Protein AF-A0A401FW47-F1 (afdb_monomer_lite)

InterPro domains:
  IPR002762 Sirohydrochlorin cobaltochelatase CbiX-like [PF01903] (275-395)
  IPR002762 Sirohydrochlorin cobaltochelatase CbiX-like [PF01903] (423-501)
  IPR050963 Sirohydrochlorin Cobaltochelatase/CbiX [PTHR33542] (412-495)

Structure (mmCIF, N/CA/C/O backbone):
data_AF-A0A401FW47-F1
#
_entry.id   AF-A0A401FW47-F1
#
loop_
_atom_site.group_PDB
_atom_site.id
_atom_site.type_symbol
_atom_site.label_atom_id
_atom_site.label_alt_id
_atom_site.label_comp_id
_atom_site.label_asym_id
_atom_site.label_entity_id
_atom_site.label_seq_id
_atom_site.pdbx_PDB_ins_code
_atom_site.Cartn_x
_atom_site.Cartn_y
_atom_site.Cartn_z
_atom_site.occupancy
_atom_site.B_iso_or_equiv
_atom_site.auth_seq_id
_atom_site.auth_comp_id
_atom_site.auth_asym_id
_atom_site.auth_atom_id
_atom_site.pdbx_PDB_model_num
ATOM 1 N N . MET A 1 1 ? 21.366 -44.489 -52.557 1.00 29.33 1 MET A N 1
ATOM 2 C CA . MET A 1 1 ? 22.829 -44.272 -52.492 1.00 29.33 1 MET A CA 1
ATOM 3 C C . MET A 1 1 ? 23.112 -42.918 -53.121 1.00 29.33 1 MET A C 1
ATOM 5 O O . MET A 1 1 ? 22.470 -42.596 -54.106 1.00 29.33 1 MET A O 1
ATOM 9 N N . PHE A 1 2 ? 23.951 -42.142 -52.443 1.00 26.98 2 PHE A N 1
ATOM 10 C CA . PHE A 1 2 ? 24.109 -40.684 -52.455 1.00 26.98 2 PHE A CA 1
ATOM 11 C C . PHE A 1 2 ? 24.504 -39.980 -53.768 1.00 26.98 2 PHE A C 1
ATOM 13 O O . PHE A 1 2 ? 25.031 -40.610 -54.678 1.00 26.98 2 PHE A O 1
ATOM 20 N N . SER A 1 3 ? 24.377 -38.642 -53.678 1.00 26.67 3 SER A N 1
ATOM 21 C CA . SER A 1 3 ? 25.166 -37.545 -54.286 1.00 26.67 3 SER A CA 1
ATOM 22 C C . SER A 1 3 ? 24.559 -36.898 -55.533 1.00 26.67 3 SER A C 1
ATOM 24 O O . SER A 1 3 ? 24.249 -37.609 -56.479 1.00 26.67 3 SER A O 1
ATOM 26 N N . GLY A 1 4 ? 24.395 -35.580 -55.635 1.00 26.66 4 GLY A N 1
ATOM 27 C CA . GLY A 1 4 ? 24.797 -34.463 -54.777 1.00 26.66 4 GLY A CA 1
ATOM 28 C C . GLY A 1 4 ? 24.600 -33.151 -55.556 1.00 26.66 4 GLY A C 1
ATOM 29 O O . GLY A 1 4 ? 24.678 -33.161 -56.781 1.00 26.66 4 GLY A O 1
ATOM 30 N N . ASP A 1 5 ? 24.318 -32.084 -54.812 1.00 29.08 5 ASP A N 1
ATOM 31 C CA . ASP A 1 5 ? 24.567 -30.663 -55.092 1.00 29.08 5 ASP A CA 1
ATOM 32 C C . ASP A 1 5 ? 23.990 -30.031 -56.375 1.00 29.08 5 ASP A C 1
ATOM 34 O O . ASP A 1 5 ? 24.657 -29.903 -57.402 1.00 29.08 5 ASP A O 1
ATOM 38 N N . GLU A 1 6 ? 22.767 -29.497 -56.263 1.00 29.72 6 GLU A N 1
ATOM 39 C CA . GLU A 1 6 ? 22.355 -28.338 -57.064 1.00 29.72 6 GLU A CA 1
ATOM 40 C C . GLU A 1 6 ? 22.921 -27.051 -56.427 1.00 29.72 6 GLU A C 1
ATOM 42 O O . GLU A 1 6 ? 22.804 -26.863 -55.213 1.00 29.72 6 GLU A O 1
ATOM 47 N N . PRO A 1 7 ? 23.544 -26.152 -57.207 1.00 32.34 7 PRO A N 1
ATOM 48 C CA . PRO A 1 7 ? 24.094 -24.912 -56.683 1.00 32.34 7 PRO A CA 1
ATOM 49 C C . PRO A 1 7 ? 22.967 -23.942 -56.314 1.00 32.34 7 PRO A C 1
ATOM 51 O O . PRO A 1 7 ? 22.119 -23.608 -57.142 1.00 32.34 7 PRO A O 1
ATOM 54 N N . ASN A 1 8 ? 23.006 -23.444 -55.076 1.00 28.42 8 ASN A N 1
ATOM 55 C CA . ASN A 1 8 ? 22.210 -22.308 -54.619 1.00 28.42 8 ASN A CA 1
ATOM 56 C C . ASN A 1 8 ? 22.395 -21.126 -55.581 1.00 28.42 8 ASN A C 1
ATOM 58 O O . ASN A 1 8 ? 23.456 -20.500 -55.632 1.00 28.42 8 ASN A O 1
ATOM 62 N N . VAL A 1 9 ? 21.356 -20.816 -56.354 1.00 25.56 9 VAL A N 1
ATOM 63 C CA . VAL A 1 9 ? 21.315 -19.631 -57.211 1.00 25.56 9 VAL A CA 1
ATOM 64 C C . VAL A 1 9 ? 21.100 -18.413 -56.315 1.00 25.56 9 VAL A C 1
ATOM 66 O O . VAL A 1 9 ? 19.970 -18.046 -56.002 1.00 25.56 9 VAL A O 1
ATOM 69 N N . VAL A 1 10 ? 22.189 -17.766 -55.901 1.00 25.86 10 VAL A N 1
ATOM 70 C CA . VAL A 1 10 ? 22.136 -16.409 -55.344 1.00 25.86 10 VAL A CA 1
ATOM 71 C C . VAL A 1 10 ? 22.004 -15.445 -56.520 1.00 25.86 10 VAL A C 1
ATOM 73 O O . VAL A 1 10 ? 22.951 -15.201 -57.268 1.00 25.86 10 VAL A O 1
ATOM 76 N N . GLY A 1 11 ? 20.794 -14.937 -56.740 1.00 22.92 11 GLY A N 1
ATOM 77 C CA . GLY A 1 11 ? 20.530 -13.938 -57.768 1.00 22.92 11 GLY A CA 1
ATOM 78 C C . GLY A 1 11 ? 21.142 -12.590 -57.394 1.00 22.92 11 GLY A C 1
ATOM 79 O O . GLY A 1 11 ? 20.524 -11.813 -56.679 1.00 22.92 11 GLY A O 1
ATOM 80 N N . VAL A 1 12 ? 22.328 -12.277 -57.915 1.00 23.00 12 VAL A N 1
ATOM 81 C CA . VAL A 1 12 ? 22.884 -10.918 -57.855 1.00 23.00 12 VAL A CA 1
ATOM 82 C C . VAL A 1 12 ? 22.288 -10.101 -59.005 1.00 23.00 12 VAL A C 1
ATOM 84 O O . VAL A 1 12 ? 22.595 -10.338 -60.174 1.00 23.00 12 VAL A O 1
ATOM 87 N N . ARG A 1 13 ? 21.424 -9.129 -58.694 1.00 23.61 13 ARG A N 1
ATOM 88 C CA . ARG A 1 13 ? 21.008 -8.080 -59.640 1.00 23.61 13 ARG A CA 1
ATOM 89 C C . ARG A 1 13 ? 21.785 -6.803 -59.336 1.00 23.61 13 ARG A C 1
ATOM 91 O O . ARG A 1 13 ? 21.542 -6.162 -58.323 1.00 23.61 13 ARG A O 1
ATOM 98 N N . VAL A 1 14 ? 22.691 -6.425 -60.233 1.00 22.50 14 VAL A N 1
ATOM 99 C CA . VAL A 1 14 ? 23.352 -5.112 -60.219 1.00 22.50 14 VAL A CA 1
ATOM 100 C C . VAL A 1 14 ? 22.558 -4.169 -61.121 1.00 22.50 14 VAL A C 1
ATOM 102 O O . VAL A 1 14 ? 22.424 -4.434 -62.316 1.00 22.50 14 VAL A O 1
ATOM 105 N N . TYR A 1 15 ? 22.049 -3.068 -60.569 1.00 25.28 15 TYR A N 1
ATOM 106 C CA . TYR A 1 15 ? 21.439 -1.986 -61.341 1.00 25.28 15 TYR A CA 1
ATOM 107 C C . TYR A 1 15 ? 22.355 -0.758 -61.336 1.00 25.28 15 TYR A C 1
ATOM 109 O O . TYR A 1 15 ? 22.727 -0.253 -60.281 1.00 25.28 15 TYR A O 1
ATOM 117 N N . PHE A 1 16 ? 22.694 -0.262 -62.526 1.00 24.52 16 PHE A N 1
ATOM 118 C CA . PHE A 1 16 ? 23.235 1.084 -62.720 1.00 24.52 16 PHE A CA 1
ATOM 119 C C . PHE A 1 16 ? 22.086 1.994 -63.140 1.00 24.52 16 PHE A C 1
ATOM 121 O O . PHE A 1 16 ? 21.437 1.674 -64.134 1.00 24.52 16 PHE A O 1
ATOM 128 N N . PHE A 1 17 ? 21.879 3.140 -62.487 1.00 23.83 17 PHE A N 1
ATOM 129 C CA . PHE A 1 17 ? 21.078 4.210 -63.083 1.00 23.83 17 PHE A CA 1
ATOM 130 C C . PHE A 1 17 ? 21.667 5.599 -62.861 1.00 23.83 17 PHE A C 1
ATOM 132 O O . PHE A 1 17 ? 22.318 5.898 -61.865 1.00 23.83 17 PHE A O 1
ATOM 139 N N . ALA A 1 18 ? 21.489 6.382 -63.921 1.00 28.30 18 ALA A N 1
ATOM 140 C CA . ALA A 1 18 ? 22.189 7.595 -64.272 1.00 28.30 18 ALA A CA 1
ATOM 141 C C . ALA A 1 18 ? 21.536 8.823 -63.639 1.00 28.30 18 ALA A C 1
ATOM 143 O O . ALA A 1 18 ? 20.427 9.177 -64.028 1.00 28.30 18 ALA A O 1
ATOM 144 N N . ASP A 1 19 ? 22.263 9.509 -62.761 1.00 30.02 19 ASP A N 1
ATOM 145 C CA . ASP A 1 19 ? 21.902 10.863 -62.325 1.00 30.02 19 ASP A CA 1
ATOM 146 C C . ASP A 1 19 ? 23.048 11.876 -62.447 1.00 30.02 19 ASP A C 1
ATOM 148 O O . ASP A 1 19 ? 22.991 12.975 -61.908 1.00 30.02 19 ASP A O 1
ATOM 152 N N . ASP A 1 20 ? 24.036 11.582 -63.296 1.00 31.62 20 ASP A N 1
ATOM 153 C CA . ASP A 1 20 ? 25.013 12.590 -63.732 1.00 31.62 20 ASP A CA 1
ATOM 154 C C . ASP A 1 20 ? 24.497 13.500 -64.867 1.00 31.62 20 ASP A C 1
ATOM 156 O O . ASP A 1 20 ? 25.250 14.285 -65.439 1.00 31.62 20 ASP A O 1
ATOM 160 N N . PHE A 1 21 ? 23.206 13.451 -65.224 1.00 31.61 21 PHE A N 1
ATOM 161 C CA . PHE A 1 21 ? 22.676 14.259 -66.330 1.00 31.61 21 PHE A CA 1
ATOM 162 C C . PHE A 1 21 ? 21.267 14.817 -66.087 1.00 31.61 21 PHE A C 1
ATOM 164 O O . PHE A 1 21 ? 20.306 14.445 -66.758 1.00 31.61 21 PHE A O 1
ATOM 171 N N . ARG A 1 22 ? 21.150 15.847 -65.238 1.00 29.83 22 ARG A N 1
ATOM 172 C CA . ARG A 1 22 ? 20.100 16.873 -65.402 1.00 29.83 22 ARG A CA 1
ATOM 173 C C . ARG A 1 22 ? 20.638 18.290 -65.233 1.00 29.83 22 ARG A C 1
ATOM 175 O O . ARG A 1 22 ? 20.406 18.957 -64.236 1.00 29.83 22 ARG A O 1
ATOM 182 N N . ASN A 1 23 ? 21.234 18.792 -66.312 1.00 28.39 23 ASN A N 1
ATOM 183 C CA . ASN A 1 23 ? 21.244 20.220 -66.622 1.00 28.39 23 ASN A CA 1
ATOM 184 C C . ASN A 1 23 ? 20.862 20.441 -68.096 1.00 28.39 23 ASN A C 1
ATOM 186 O O . ASN A 1 23 ? 21.702 20.719 -68.943 1.00 28.39 23 ASN A O 1
ATOM 190 N N . ASN A 1 24 ? 19.573 20.278 -68.416 1.00 27.66 24 ASN A N 1
ATOM 191 C CA . ASN A 1 24 ? 18.884 21.110 -69.410 1.00 27.66 24 ASN A CA 1
ATOM 192 C C . ASN A 1 24 ? 17.378 20.812 -69.428 1.00 27.66 24 ASN A C 1
ATOM 194 O O . ASN A 1 24 ? 16.918 19.804 -69.959 1.00 27.66 24 ASN A O 1
ATOM 198 N N . LYS A 1 25 ? 16.589 21.733 -68.870 1.00 35.31 25 LYS A N 1
ATOM 199 C CA . LYS A 1 25 ? 15.146 21.810 -69.113 1.00 35.31 25 LYS A CA 1
ATOM 200 C C . LYS A 1 25 ? 14.926 22.312 -70.538 1.00 35.31 25 LYS A C 1
ATOM 202 O O . LYS A 1 25 ? 15.192 23.484 -70.791 1.00 35.31 25 LYS A O 1
ATOM 207 N N . LYS A 1 26 ? 14.391 21.476 -71.430 1.00 35.16 26 LYS A N 1
ATOM 208 C CA . LYS A 1 26 ? 13.474 21.875 -72.516 1.00 35.16 26 LYS A CA 1
ATOM 209 C C . LYS A 1 26 ? 12.998 20.640 -73.280 1.00 35.16 26 LYS A C 1
ATOM 211 O O . LYS A 1 26 ? 13.806 19.811 -73.671 1.00 35.16 26 LYS A O 1
ATOM 216 N N . ASN A 1 27 ? 11.692 20.614 -73.539 1.00 26.67 27 ASN A N 1
ATOM 217 C CA . ASN A 1 27 ? 10.954 19.682 -74.400 1.00 26.67 27 ASN A CA 1
ATOM 218 C C . ASN A 1 27 ? 10.532 18.358 -73.750 1.00 26.67 27 ASN A C 1
ATOM 220 O O . ASN A 1 27 ? 11.183 17.343 -73.941 1.00 26.67 27 ASN A O 1
ATOM 224 N N . MET A 1 28 ? 9.374 18.354 -73.082 1.00 24.80 28 MET A N 1
ATOM 225 C CA . MET A 1 28 ? 8.267 17.453 -73.449 1.00 24.80 28 MET A CA 1
ATOM 226 C C . MET A 1 28 ? 7.044 17.689 -72.556 1.00 24.80 28 MET A C 1
ATOM 228 O O . MET A 1 28 ? 7.125 17.630 -71.334 1.00 24.80 28 MET A O 1
ATOM 232 N N . MET A 1 29 ? 5.902 17.945 -73.197 1.00 24.56 29 MET A N 1
ATOM 233 C CA . MET A 1 29 ? 4.578 17.748 -72.611 1.00 24.56 29 MET A CA 1
ATOM 234 C C . MET A 1 29 ? 4.213 16.270 -72.741 1.00 24.56 29 MET A C 1
ATOM 236 O O . MET A 1 29 ? 4.346 15.698 -73.822 1.00 24.56 29 MET A O 1
ATOM 240 N N . ILE A 1 30 ? 3.712 15.676 -71.662 1.00 25.53 30 ILE A N 1
ATOM 241 C CA . ILE A 1 30 ? 3.209 14.303 -71.644 1.00 25.53 30 ILE A CA 1
ATOM 242 C C . ILE A 1 30 ? 1.692 14.346 -71.846 1.00 25.53 30 ILE A C 1
ATOM 244 O O . ILE A 1 30 ? 0.973 14.988 -71.082 1.00 25.53 30 ILE A O 1
ATOM 248 N N . LYS A 1 31 ? 1.196 13.640 -72.865 1.00 23.27 31 LYS A N 1
ATOM 249 C CA . LYS A 1 31 ? -0.210 13.235 -72.981 1.00 23.27 31 LYS A CA 1
ATOM 250 C C . LYS A 1 31 ? -0.219 11.721 -73.222 1.00 23.27 31 LYS A C 1
ATOM 252 O O . LYS A 1 31 ? 0.387 11.279 -74.186 1.00 23.27 31 LYS A O 1
ATOM 257 N N . LYS A 1 32 ? -0.843 10.984 -72.293 1.00 25.86 32 LYS A N 1
ATOM 258 C CA . LYS A 1 32 ? -1.175 9.541 -72.270 1.00 25.86 32 LYS A CA 1
ATOM 259 C C . LYS A 1 32 ? -0.465 8.616 -73.285 1.00 25.86 32 LYS A C 1
ATOM 261 O O . LYS A 1 32 ? -0.864 8.580 -74.441 1.00 25.86 32 LYS A O 1
ATOM 266 N N . GLY A 1 33 ? 0.417 7.757 -72.757 1.00 30.20 33 GLY A N 1
ATOM 267 C CA . GLY A 1 33 ? 0.648 6.382 -73.234 1.00 30.20 33 GLY A CA 1
ATOM 268 C C . GLY A 1 33 ? 1.574 6.197 -74.445 1.00 30.20 33 GLY A C 1
ATOM 269 O O . GLY A 1 33 ? 1.193 6.526 -75.557 1.00 30.20 33 GLY A O 1
ATOM 270 N N . GLU A 1 34 ? 2.725 5.557 -74.190 1.00 22.72 34 GLU A N 1
ATOM 271 C CA . GLU A 1 34 ? 3.750 5.000 -75.107 1.00 22.72 34 GLU A CA 1
ATOM 272 C C . GLU A 1 34 ? 4.857 5.911 -75.686 1.00 22.72 34 GLU A C 1
ATOM 274 O O . GLU A 1 34 ? 4.615 6.920 -76.346 1.00 22.72 34 GLU A O 1
ATOM 279 N N . VAL A 1 35 ? 6.114 5.455 -75.522 1.00 23.28 35 VAL A N 1
ATOM 280 C CA . VAL A 1 35 ? 7.287 5.865 -76.317 1.00 23.28 35 VAL A CA 1
ATOM 281 C C . VAL A 1 35 ? 8.089 4.623 -76.731 1.00 23.28 35 VAL A C 1
ATOM 283 O O . VAL A 1 35 ? 8.606 3.885 -75.897 1.00 23.28 35 VAL A O 1
ATOM 286 N N . ILE A 1 36 ? 8.217 4.430 -78.045 1.00 24.77 36 ILE A N 1
ATOM 287 C CA . ILE A 1 36 ? 9.080 3.451 -78.723 1.00 24.77 36 ILE A CA 1
ATOM 288 C C . ILE A 1 36 ? 10.478 4.064 -78.908 1.00 24.77 36 ILE A C 1
ATOM 290 O O . ILE A 1 36 ? 10.580 5.203 -79.365 1.00 24.77 36 ILE A O 1
ATOM 294 N N . VAL A 1 37 ? 11.562 3.311 -78.664 1.00 25.02 37 VAL A N 1
ATOM 295 C CA . VAL A 1 37 ? 12.941 3.760 -78.963 1.00 25.02 37 VAL A CA 1
ATOM 296 C C . VAL A 1 37 ? 13.663 2.794 -79.914 1.00 25.02 37 VAL A C 1
ATOM 298 O O . VAL A 1 37 ? 13.660 1.579 -79.730 1.00 25.02 37 VAL A O 1
ATOM 301 N N . ARG A 1 38 ? 14.290 3.351 -80.964 1.00 20.83 38 ARG A N 1
ATOM 302 C CA . ARG A 1 38 ? 15.080 2.647 -81.994 1.00 20.83 38 ARG A CA 1
ATOM 303 C C . ARG A 1 38 ? 16.570 2.520 -81.617 1.00 20.83 38 ARG A C 1
ATOM 305 O O . ARG A 1 38 ? 17.162 3.438 -81.064 1.00 20.83 38 ARG A O 1
ATOM 312 N N . ARG A 1 39 ? 17.171 1.395 -82.039 1.00 25.53 39 ARG A N 1
ATOM 313 C CA . ARG A 1 39 ? 18.602 0.996 -82.010 1.00 25.53 39 ARG A CA 1
ATOM 314 C C . ARG A 1 39 ? 19.603 2.086 -82.457 1.00 25.53 39 ARG A C 1
ATOM 316 O O . ARG A 1 39 ? 19.526 2.497 -83.614 1.00 25.53 39 ARG A O 1
ATOM 323 N N . ARG A 1 40 ? 20.656 2.341 -81.653 1.00 25.95 40 ARG A N 1
ATOM 324 C CA . ARG A 1 40 ? 22.086 2.029 -81.957 1.00 25.95 40 ARG A CA 1
ATOM 325 C C . ARG A 1 40 ? 23.090 2.547 -80.885 1.00 25.95 40 ARG A C 1
ATOM 327 O O . ARG A 1 40 ? 23.229 3.751 -80.746 1.00 25.95 40 ARG A O 1
ATOM 334 N N . ILE A 1 41 ? 23.840 1.585 -80.299 1.00 26.31 41 ILE A N 1
ATOM 335 C CA . ILE A 1 41 ? 25.280 1.573 -79.884 1.00 26.31 41 ILE A CA 1
ATOM 336 C C . ILE A 1 41 ? 25.666 2.461 -78.672 1.00 26.31 41 ILE A C 1
ATOM 338 O O . ILE A 1 41 ? 25.599 3.672 -78.787 1.00 26.31 41 ILE A O 1
ATOM 342 N N . ALA A 1 42 ? 26.109 2.014 -77.484 1.00 26.56 42 ALA A N 1
ATOM 343 C CA . ALA A 1 42 ? 26.629 0.751 -76.920 1.00 26.56 42 ALA A CA 1
ATOM 344 C C . ALA A 1 42 ? 27.981 0.233 -77.457 1.00 26.56 42 ALA A C 1
ATOM 346 O O . ALA A 1 42 ? 27.980 -0.722 -78.224 1.00 26.56 42 ALA A O 1
ATOM 347 N N . THR A 1 43 ? 29.099 0.806 -76.976 1.00 29.08 43 THR A N 1
ATOM 348 C CA . THR A 1 43 ? 30.412 0.134 -76.818 1.00 29.08 43 THR A CA 1
ATOM 349 C C . THR A 1 43 ? 31.235 0.888 -75.756 1.00 29.08 43 THR A C 1
ATOM 351 O O . THR A 1 43 ? 31.556 2.043 -76.006 1.00 29.08 43 THR A O 1
ATOM 354 N N . VAL A 1 44 ? 31.532 0.275 -74.592 1.00 27.20 44 VAL A N 1
ATOM 355 C CA . VAL A 1 44 ? 32.802 0.387 -73.802 1.00 27.20 44 VAL A CA 1
ATOM 356 C C . VAL A 1 44 ? 32.740 -0.310 -72.419 1.00 27.20 44 VAL A C 1
ATOM 358 O O . VAL A 1 44 ? 33.783 -0.697 -71.916 1.00 27.20 44 VAL A O 1
ATOM 361 N N . LEU A 1 45 ? 31.585 -0.616 -71.818 1.00 26.25 45 LEU A N 1
ATOM 362 C CA . LEU A 1 45 ? 31.539 -1.099 -70.415 1.00 26.25 45 LEU A CA 1
ATOM 363 C C . LEU A 1 45 ? 31.026 -2.543 -70.220 1.00 26.25 45 LEU A C 1
ATOM 365 O O . LEU A 1 45 ? 30.215 -2.802 -69.343 1.00 26.25 45 LEU A O 1
ATOM 369 N N . VAL A 1 46 ? 31.487 -3.501 -71.040 1.00 28.31 46 VAL A N 1
ATOM 370 C CA . VAL A 1 46 ? 31.122 -4.940 -70.903 1.00 28.31 46 VAL A CA 1
ATOM 371 C C . VAL A 1 46 ? 32.347 -5.884 -70.879 1.00 28.31 46 VAL A C 1
ATOM 373 O O . VAL A 1 46 ? 32.198 -7.096 -70.916 1.00 28.31 46 VAL A O 1
ATOM 376 N N . LEU A 1 47 ? 33.582 -5.376 -70.758 1.00 27.23 47 LEU A N 1
ATOM 377 C CA . LEU A 1 47 ? 34.796 -6.219 -70.818 1.00 27.23 47 LEU A CA 1
ATOM 378 C C . LEU A 1 47 ? 35.668 -6.275 -69.546 1.00 27.23 47 LEU A C 1
ATOM 380 O O . LEU A 1 47 ? 36.783 -6.773 -69.628 1.00 27.23 47 LEU A O 1
ATOM 384 N N . MET A 1 48 ? 35.184 -5.858 -68.366 1.00 28.42 48 MET A N 1
ATOM 385 C CA . MET A 1 48 ? 35.965 -5.980 -67.111 1.00 28.42 48 MET A CA 1
ATOM 386 C C . MET A 1 48 ? 35.346 -6.817 -65.977 1.00 28.42 48 MET A C 1
ATOM 388 O O . MET A 1 48 ? 35.933 -6.869 -64.906 1.00 28.42 48 MET A O 1
ATOM 392 N N . MET A 1 49 ? 34.237 -7.540 -66.177 1.00 29.30 49 MET A N 1
ATOM 393 C CA . MET A 1 49 ? 33.674 -8.395 -65.107 1.00 29.30 49 MET A CA 1
ATOM 394 C C . MET A 1 49 ? 33.163 -9.771 -65.577 1.00 29.30 49 MET A C 1
ATOM 396 O O . MET A 1 49 ? 32.143 -10.256 -65.107 1.00 29.30 49 MET A O 1
ATOM 400 N N . VAL A 1 50 ? 33.885 -10.436 -66.489 1.00 31.81 50 VAL A N 1
ATOM 401 C CA . VAL A 1 50 ? 33.724 -11.893 -66.747 1.00 31.81 50 VAL A CA 1
ATOM 402 C C . VAL A 1 50 ? 35.099 -12.575 -66.808 1.00 31.81 50 VAL A C 1
ATOM 404 O O . VAL A 1 50 ? 35.401 -13.354 -67.703 1.00 31.81 50 VAL A O 1
ATOM 407 N N . GLY A 1 51 ? 35.990 -12.235 -65.878 1.00 32.06 51 GLY A N 1
ATOM 408 C CA . GLY A 1 51 ? 37.389 -12.662 -65.938 1.00 32.06 51 GLY A CA 1
ATOM 409 C C . GLY A 1 51 ? 37.997 -13.017 -64.593 1.00 32.06 51 GLY A C 1
ATOM 410 O O . GLY A 1 51 ? 39.112 -12.592 -64.344 1.00 32.06 51 GLY A O 1
ATOM 411 N N . LEU A 1 52 ? 37.290 -13.747 -63.725 1.00 29.17 52 LEU A N 1
ATOM 412 C CA . LEU A 1 52 ? 37.912 -14.409 -62.568 1.00 29.17 52 LEU A CA 1
ATOM 413 C C . LEU A 1 52 ? 37.019 -15.523 -62.009 1.00 29.17 52 LEU A C 1
ATOM 415 O O . LEU A 1 52 ? 36.481 -15.445 -60.916 1.00 29.17 52 LEU A O 1
ATOM 419 N N . LEU A 1 53 ? 36.849 -16.569 -62.816 1.00 28.34 53 LEU A N 1
ATOM 420 C CA . LEU A 1 53 ? 36.608 -17.945 -62.370 1.00 28.34 53 LEU A CA 1
ATOM 421 C C . LEU A 1 53 ? 36.831 -18.847 -63.582 1.00 28.34 53 LEU A C 1
ATOM 423 O O . LEU A 1 53 ? 35.893 -19.211 -64.276 1.00 28.34 53 LEU A O 1
ATOM 427 N N . LEU A 1 54 ? 38.111 -19.066 -63.893 1.00 27.34 54 LEU A N 1
ATOM 428 C CA . LEU A 1 54 ? 38.693 -20.217 -64.596 1.00 27.34 54 LEU A CA 1
ATOM 429 C C . LEU A 1 54 ? 40.147 -19.851 -64.928 1.00 27.34 54 LEU A C 1
ATOM 431 O O . LEU A 1 54 ? 40.397 -19.264 -65.969 1.00 27.34 54 LEU A O 1
ATOM 435 N N . PHE A 1 55 ? 41.086 -20.146 -64.027 1.00 26.92 55 PHE A N 1
ATOM 436 C CA . PHE A 1 55 ? 42.384 -20.752 -64.363 1.00 26.92 55 PHE A CA 1
ATOM 437 C C . PHE A 1 55 ? 43.138 -21.082 -63.067 1.00 26.92 55 PHE A C 1
ATOM 439 O O . PHE A 1 55 ? 43.658 -20.214 -62.373 1.00 26.92 55 PHE A O 1
ATOM 446 N N . ALA A 1 56 ? 43.174 -22.375 -62.750 1.00 28.53 56 ALA A N 1
ATOM 447 C CA . ALA A 1 56 ? 44.214 -22.961 -61.922 1.00 28.53 56 ALA A CA 1
ATOM 448 C C . ALA A 1 56 ? 45.545 -22.988 -62.702 1.00 28.53 56 ALA A C 1
ATOM 450 O O . ALA A 1 56 ? 45.535 -23.042 -63.931 1.00 28.53 56 ALA A O 1
ATOM 451 N N . CYS A 1 57 ? 46.651 -23.041 -61.953 1.00 25.95 57 CYS A N 1
ATOM 452 C CA . CYS A 1 57 ? 48.069 -23.091 -62.349 1.00 25.95 57 CYS A CA 1
ATOM 453 C C . CYS A 1 57 ? 48.788 -21.744 -62.559 1.00 25.95 57 CYS A C 1
ATOM 455 O O . CYS A 1 57 ? 48.705 -21.141 -63.623 1.00 25.95 57 CYS A O 1
ATOM 457 N N . GLY A 1 58 ? 49.650 -21.397 -61.590 1.00 23.28 58 GLY A N 1
ATOM 458 C CA . GLY A 1 58 ? 50.907 -20.683 -61.861 1.00 23.28 58 GLY A CA 1
ATOM 459 C C . GLY A 1 58 ? 51.263 -19.523 -60.925 1.00 23.28 58 GLY A C 1
ATOM 460 O O . GLY A 1 58 ? 51.004 -18.383 -61.265 1.00 23.28 58 GLY A O 1
ATOM 461 N N . SER A 1 59 ? 51.935 -19.845 -59.810 1.00 28.72 59 SER A N 1
ATOM 462 C CA . SER A 1 59 ? 53.059 -19.116 -59.167 1.00 28.72 59 SER A CA 1
ATOM 463 C C . SER A 1 59 ? 53.047 -17.582 -58.973 1.00 28.72 59 SER A C 1
ATOM 465 O O . SER A 1 59 ? 53.108 -16.835 -59.943 1.00 28.72 59 SER A O 1
ATOM 467 N N . GLY A 1 60 ? 53.262 -17.166 -57.711 1.00 24.69 60 GLY A N 1
ATOM 468 C CA . GLY A 1 60 ? 53.823 -15.863 -57.288 1.00 24.69 60 GLY A CA 1
ATOM 469 C C . GLY A 1 60 ? 52.780 -14.970 -56.609 1.00 24.69 60 GLY A C 1
ATOM 470 O O . GLY A 1 60 ? 51.882 -14.492 -57.281 1.00 24.69 60 GLY A O 1
ATOM 471 N N . SER A 1 61 ? 52.688 -14.910 -55.277 1.00 26.56 61 SER A N 1
ATOM 472 C CA . SER A 1 61 ? 53.548 -14.233 -54.279 1.00 26.56 61 SER A CA 1
ATOM 473 C C . SER A 1 61 ? 52.887 -12.948 -53.758 1.00 26.56 61 SER A C 1
ATOM 475 O O . SER A 1 61 ? 52.674 -12.015 -54.523 1.00 26.56 61 SER A O 1
ATOM 477 N N . ASP A 1 62 ? 52.679 -12.950 -52.441 1.00 26.17 62 ASP A N 1
ATOM 478 C CA . ASP A 1 62 ? 52.563 -11.835 -51.494 1.00 26.17 62 ASP A CA 1
ATOM 479 C C . ASP A 1 62 ? 51.296 -10.960 -51.392 1.00 26.17 62 ASP A C 1
ATOM 481 O O . ASP A 1 62 ? 51.001 -10.099 -52.215 1.00 26.17 62 ASP A O 1
ATOM 485 N N . SER A 1 63 ? 50.726 -11.087 -50.185 1.00 28.62 63 SER A N 1
ATOM 486 C CA . SER A 1 63 ? 50.361 -10.040 -49.214 1.00 28.62 63 SER A CA 1
ATOM 487 C C . SER A 1 63 ? 48.898 -9.606 -49.066 1.00 28.62 63 SER A C 1
ATOM 489 O O . SER A 1 63 ? 48.213 -9.259 -50.019 1.00 28.62 63 SER A O 1
ATOM 491 N N . ASP A 1 64 ? 48.531 -9.610 -47.781 1.00 27.27 64 ASP A N 1
ATOM 492 C CA . ASP A 1 64 ? 47.419 -8.998 -47.056 1.00 27.27 64 ASP A CA 1
ATOM 493 C C . ASP A 1 64 ? 45.979 -9.490 -47.255 1.00 27.27 64 ASP A C 1
ATOM 495 O O . ASP A 1 64 ? 45.255 -9.165 -48.190 1.00 27.27 64 ASP A O 1
ATOM 499 N N . THR A 1 65 ? 45.562 -10.240 -46.234 1.00 34.12 65 THR A N 1
ATOM 500 C CA . THR A 1 65 ? 44.197 -10.403 -45.747 1.00 34.12 65 THR A CA 1
ATOM 501 C C . THR A 1 65 ? 43.706 -9.105 -45.101 1.00 34.12 65 THR A C 1
ATOM 503 O O . THR A 1 65 ? 44.245 -8.734 -44.061 1.00 34.12 65 THR A O 1
ATOM 506 N N . ASP A 1 66 ? 42.643 -8.484 -45.617 1.00 26.64 66 ASP A N 1
ATOM 507 C CA . ASP A 1 66 ? 41.680 -7.802 -44.747 1.00 26.64 66 ASP A CA 1
ATOM 508 C C . ASP A 1 66 ? 40.280 -7.691 -45.381 1.00 26.64 66 ASP A C 1
ATOM 510 O O . ASP A 1 66 ? 40.119 -7.383 -46.559 1.00 26.64 66 ASP A O 1
ATOM 514 N N . THR A 1 67 ? 39.314 -8.030 -44.535 1.00 25.55 67 THR A N 1
ATOM 515 C CA . THR A 1 67 ? 37.849 -7.917 -44.555 1.00 25.55 67 THR A CA 1
ATOM 516 C C . THR A 1 67 ? 37.133 -7.257 -45.753 1.00 25.55 67 THR A C 1
ATOM 518 O O . THR A 1 67 ? 37.148 -6.045 -45.959 1.00 25.55 67 THR A O 1
ATOM 521 N N . ASP A 1 68 ? 36.349 -8.073 -46.470 1.00 23.55 68 ASP A N 1
ATOM 522 C CA . ASP A 1 68 ? 35.322 -7.631 -47.421 1.00 23.55 68 ASP A CA 1
ATOM 523 C C . ASP A 1 68 ? 34.170 -6.904 -46.691 1.00 23.55 68 ASP A C 1
ATOM 525 O O . ASP A 1 68 ? 33.283 -7.522 -46.100 1.00 23.55 68 ASP A O 1
ATOM 529 N N . LEU A 1 69 ? 34.156 -5.570 -46.758 1.00 22.61 69 LEU A N 1
ATOM 530 C CA . LEU A 1 69 ? 32.989 -4.743 -46.437 1.00 22.61 69 LEU A CA 1
ATOM 531 C C . LEU A 1 69 ? 31.946 -4.865 -47.557 1.00 22.61 69 LEU A C 1
ATOM 533 O O . LEU A 1 69 ? 32.125 -4.342 -48.660 1.00 22.61 69 LEU A O 1
ATOM 537 N N . VAL A 1 70 ? 30.817 -5.515 -47.270 1.00 22.84 70 VAL A N 1
ATOM 538 C CA . VAL A 1 70 ? 29.665 -5.549 -48.180 1.00 22.84 70 VAL A CA 1
ATOM 539 C C . VAL A 1 70 ? 28.849 -4.267 -48.010 1.00 22.84 70 VAL A C 1
ATOM 541 O O . VAL A 1 70 ? 28.059 -4.116 -47.085 1.00 22.84 70 VAL A O 1
ATOM 544 N N . SER A 1 71 ? 29.029 -3.332 -48.940 1.00 23.44 71 SER A N 1
ATOM 545 C CA . SER A 1 71 ? 28.157 -2.168 -49.112 1.00 23.44 71 SER A CA 1
ATOM 546 C C . SER A 1 71 ? 26.866 -2.587 -49.825 1.00 23.44 71 SER A C 1
ATOM 548 O O . SER A 1 71 ? 26.885 -2.909 -51.014 1.00 23.44 71 SER A O 1
ATOM 550 N N . VAL A 1 72 ? 25.732 -2.561 -49.120 1.00 24.28 72 VAL A N 1
ATOM 551 C CA . VAL A 1 72 ? 24.402 -2.719 -49.727 1.00 24.28 72 VAL A CA 1
ATOM 552 C C . VAL A 1 72 ? 23.857 -1.332 -50.071 1.00 24.28 72 VAL A C 1
ATOM 554 O O . VAL A 1 72 ? 23.534 -0.538 -49.193 1.00 24.28 72 VAL A O 1
ATOM 557 N N . LYS A 1 73 ? 23.763 -1.024 -51.368 1.00 25.81 73 LYS A N 1
ATOM 558 C CA . LYS A 1 73 ? 22.989 0.111 -51.894 1.00 25.81 73 LYS A CA 1
ATOM 559 C C . LYS A 1 73 ? 21.733 -0.427 -52.566 1.00 25.81 73 LYS A C 1
ATOM 561 O O . LYS A 1 73 ? 21.852 -1.129 -53.567 1.00 25.81 73 LYS A O 1
ATOM 566 N N . THR A 1 74 ? 20.550 -0.043 -52.098 1.00 24.77 74 THR A N 1
ATOM 567 C CA . THR A 1 74 ? 19.294 -0.315 -52.814 1.00 24.77 74 THR A CA 1
ATOM 568 C C . THR A 1 74 ? 18.364 0.894 -52.733 1.00 24.77 74 THR A C 1
ATOM 570 O O . THR A 1 74 ? 17.791 1.154 -51.682 1.00 24.77 74 THR A O 1
ATOM 573 N N . ASN A 1 75 ? 18.214 1.619 -53.849 1.00 24.12 75 ASN A N 1
ATOM 574 C CA . ASN A 1 75 ? 17.230 2.692 -54.024 1.00 24.12 75 ASN A CA 1
ATOM 575 C C . ASN A 1 75 ? 16.166 2.296 -55.077 1.00 24.12 75 ASN A C 1
ATOM 577 O O . ASN A 1 75 ? 16.520 2.019 -56.222 1.00 24.12 75 ASN A O 1
ATOM 581 N N . GLU A 1 76 ? 14.900 2.372 -54.633 1.00 24.70 76 GLU A N 1
ATOM 582 C CA . GLU A 1 76 ? 13.633 2.780 -55.298 1.00 24.70 76 GLU A CA 1
ATOM 583 C C . GLU A 1 76 ? 12.838 1.889 -56.293 1.00 24.70 76 GLU A C 1
ATOM 585 O O . GLU A 1 76 ? 13.359 1.417 -57.302 1.00 24.70 76 GLU A O 1
ATOM 590 N N . LEU A 1 77 ? 11.496 1.852 -56.094 1.00 21.62 77 LEU A N 1
ATOM 591 C CA . LEU A 1 77 ? 10.471 1.967 -57.158 1.00 21.62 77 LEU A CA 1
ATOM 592 C C . LEU A 1 77 ? 9.099 2.491 -56.635 1.00 21.62 77 LEU A C 1
ATOM 594 O O . LEU A 1 77 ? 8.666 2.135 -55.546 1.00 21.62 77 LEU A O 1
ATOM 598 N N . ALA A 1 78 ? 8.411 3.310 -57.443 1.00 25.39 78 ALA A N 1
ATOM 599 C CA . ALA A 1 78 ? 7.061 3.871 -57.230 1.00 25.39 78 ALA A CA 1
ATOM 600 C C . ALA A 1 78 ? 5.943 3.033 -57.902 1.00 25.39 78 ALA A C 1
ATOM 602 O O . ALA A 1 78 ? 6.279 2.165 -58.703 1.00 25.39 78 ALA A O 1
ATOM 603 N N . ILE A 1 79 ? 4.647 3.356 -57.679 1.00 24.41 79 ILE A N 1
ATOM 604 C CA . ILE A 1 79 ? 3.599 3.633 -58.713 1.00 24.41 79 ILE A CA 1
ATOM 605 C C . ILE A 1 79 ? 2.212 3.925 -58.071 1.00 24.41 79 ILE A C 1
ATOM 607 O O . ILE A 1 79 ? 1.859 3.380 -57.033 1.00 24.41 79 ILE A O 1
ATOM 611 N N . ALA A 1 80 ? 1.431 4.800 -58.719 1.00 31.36 80 ALA A N 1
ATOM 612 C CA . ALA A 1 80 ? 0.047 5.181 -58.401 1.00 31.36 80 ALA A CA 1
ATOM 613 C C . ALA A 1 80 ? -1.011 4.293 -59.094 1.00 31.36 80 ALA A C 1
ATOM 615 O O . ALA A 1 80 ? -0.742 3.883 -60.218 1.00 31.36 80 ALA A O 1
ATOM 616 N N . ASP A 1 81 ? -2.229 4.144 -58.537 1.00 28.19 81 ASP A N 1
ATOM 617 C CA . ASP A 1 81 ? -3.501 4.236 -59.305 1.00 28.19 81 ASP A CA 1
ATOM 618 C C . ASP A 1 81 ? -4.759 4.263 -58.390 1.00 28.19 81 ASP A C 1
ATOM 620 O O . ASP A 1 81 ? -4.821 3.452 -57.465 1.00 28.19 81 ASP A O 1
ATOM 624 N N . PRO A 1 82 ? -5.781 5.120 -58.612 1.00 30.84 82 PRO A N 1
ATOM 625 C CA . PRO A 1 82 ? -6.993 5.135 -57.785 1.00 30.84 82 PRO A CA 1
ATOM 626 C C . PRO A 1 82 ? -8.070 4.070 -58.073 1.00 30.84 82 PRO A C 1
ATOM 628 O O . PRO A 1 82 ? -8.978 3.972 -57.255 1.00 30.84 82 PRO A O 1
ATOM 631 N N . ASP A 1 83 ? -8.042 3.291 -59.169 1.00 33.94 83 ASP A N 1
ATOM 632 C CA . ASP A 1 83 ? -9.301 2.665 -59.650 1.00 33.94 83 ASP A CA 1
ATOM 633 C C . ASP A 1 83 ? -9.364 1.130 -59.883 1.00 33.94 83 ASP A C 1
ATOM 635 O O . ASP A 1 83 ? -10.437 0.644 -60.247 1.00 33.94 83 ASP A O 1
ATOM 639 N N . SER A 1 84 ? -8.339 0.295 -59.643 1.00 30.38 84 SER A N 1
ATOM 640 C CA . SER A 1 84 ? -8.523 -1.182 -59.751 1.00 30.38 84 SER A CA 1
ATOM 641 C C . SER A 1 84 ? -7.394 -2.032 -59.132 1.00 30.38 84 SER A C 1
ATOM 643 O O . SER A 1 84 ? -6.251 -1.883 -59.548 1.00 30.38 84 SER A O 1
ATOM 645 N N . GLY A 1 85 ? -7.703 -2.950 -58.191 1.00 30.88 85 GLY A N 1
ATOM 646 C CA . GLY A 1 85 ? -6.747 -3.861 -57.496 1.00 30.88 85 GLY A CA 1
ATOM 647 C C . GLY A 1 85 ? -5.976 -4.852 -58.403 1.00 30.88 85 GLY A C 1
ATOM 648 O O . GLY A 1 85 ? -6.259 -4.919 -59.592 1.00 30.88 85 GLY A O 1
ATOM 649 N N . ALA A 1 86 ? -5.008 -5.683 -57.971 1.00 25.61 86 ALA A N 1
ATOM 650 C CA . ALA A 1 86 ? -4.464 -6.060 -56.657 1.00 25.61 86 ALA A CA 1
ATOM 651 C C . ALA A 1 86 ? -2.963 -6.501 -56.753 1.00 25.61 86 ALA A C 1
ATOM 653 O O . ALA A 1 86 ? -2.568 -7.083 -57.760 1.00 25.61 86 ALA A O 1
ATOM 654 N N . THR A 1 87 ? -2.196 -6.230 -55.679 1.00 29.02 87 THR A N 1
ATOM 655 C CA . THR A 1 87 ? -1.096 -6.975 -54.982 1.00 29.02 87 THR A CA 1
ATOM 656 C C . THR A 1 87 ? 0.124 -7.588 -55.723 1.00 29.02 87 THR A C 1
ATOM 658 O O . THR A 1 87 ? -0.045 -8.469 -56.560 1.00 29.02 87 THR A O 1
ATOM 661 N N . THR A 1 88 ? 1.377 -7.247 -55.323 1.00 22.44 88 THR A N 1
ATOM 662 C CA . THR A 1 88 ? 2.351 -8.030 -54.474 1.00 22.44 88 THR A CA 1
ATOM 663 C C . THR A 1 88 ? 3.697 -7.269 -54.266 1.00 22.44 88 THR A C 1
ATOM 665 O O . THR A 1 88 ? 4.064 -6.436 -55.089 1.00 22.44 88 THR A O 1
ATOM 668 N N . TYR A 1 89 ? 4.408 -7.599 -53.174 1.00 37.16 89 TYR A N 1
ATOM 669 C CA . TYR A 1 89 ? 5.299 -6.810 -52.286 1.00 37.16 89 TYR A CA 1
ATOM 670 C C . TYR A 1 89 ? 6.830 -7.092 -52.351 1.00 37.16 89 TYR A C 1
ATOM 672 O O . TYR A 1 89 ? 7.214 -8.141 -52.877 1.00 37.16 89 TYR A O 1
ATOM 680 N N . THR A 1 90 ? 7.702 -6.230 -51.757 1.00 25.34 90 THR A N 1
ATOM 681 C CA . THR A 1 90 ? 9.040 -6.609 -51.179 1.00 25.34 90 THR A CA 1
ATOM 682 C C . THR A 1 90 ? 9.805 -5.543 -50.324 1.00 25.34 90 THR A C 1
ATOM 684 O O . THR A 1 90 ? 10.071 -4.429 -50.765 1.00 25.34 90 THR A O 1
ATOM 687 N N . TYR A 1 91 ? 10.276 -6.015 -49.150 1.00 32.88 91 TYR A N 1
ATOM 688 C CA . TYR A 1 91 ? 11.318 -5.613 -48.156 1.00 32.88 91 TYR A CA 1
ATOM 689 C C . TYR A 1 91 ? 11.257 -4.303 -47.331 1.00 32.88 91 TYR A C 1
ATOM 691 O O . TYR A 1 91 ? 11.689 -4.337 -46.185 1.00 32.88 91 TYR A O 1
ATOM 699 N N . GLU A 1 92 ? 10.707 -3.177 -47.794 1.00 41.34 92 GLU A N 1
ATOM 700 C CA . GLU A 1 92 ? 10.535 -1.982 -46.914 1.00 41.34 92 GLU A CA 1
ATOM 701 C C . GLU A 1 92 ? 9.204 -1.997 -46.129 1.00 41.34 92 GLU A C 1
ATOM 703 O O . GLU A 1 92 ? 8.971 -1.180 -45.240 1.00 41.34 92 GLU A O 1
ATOM 708 N N . GLU A 1 93 ? 8.341 -2.973 -46.410 1.00 32.72 93 GLU A N 1
ATOM 709 C CA . GLU A 1 93 ? 6.973 -3.098 -45.883 1.00 32.72 93 GLU A CA 1
ATOM 710 C C . GLU A 1 93 ? 6.891 -3.793 -44.510 1.00 32.72 93 GLU A C 1
ATOM 712 O O . GLU A 1 93 ? 5.899 -4.441 -44.192 1.00 32.72 93 GLU A O 1
ATOM 717 N N . GLY A 1 94 ? 7.930 -3.623 -43.683 1.00 34.69 94 GLY A N 1
ATOM 718 C CA . GLY A 1 94 ? 7.957 -4.025 -42.269 1.00 34.69 94 GLY A CA 1
ATOM 719 C C . GLY A 1 94 ? 8.103 -2.867 -41.269 1.00 34.69 94 GLY A C 1
ATOM 720 O O . GLY A 1 94 ? 8.071 -3.098 -40.068 1.00 34.69 94 GLY A O 1
ATOM 721 N N . LYS A 1 95 ? 8.254 -1.607 -41.714 1.00 40.44 95 LYS A N 1
ATOM 722 C CA . LYS A 1 95 ? 8.456 -0.446 -40.816 1.00 40.44 95 LYS A CA 1
ATOM 723 C C . LYS A 1 95 ? 7.142 0.178 -40.335 1.00 40.44 95 LYS A C 1
ATOM 725 O O . LYS A 1 95 ? 6.877 1.355 -40.588 1.00 40.44 95 LYS A O 1
ATOM 730 N N . THR A 1 96 ? 6.323 -0.587 -39.626 1.00 38.38 96 THR A N 1
ATOM 731 C CA . THR A 1 96 ? 5.126 -0.073 -38.944 1.00 38.38 96 THR A CA 1
ATOM 732 C C . THR A 1 96 ? 5.509 1.009 -37.923 1.00 38.38 96 THR A C 1
ATOM 734 O O . THR A 1 96 ? 6.074 0.721 -36.874 1.00 38.38 96 THR A O 1
ATOM 737 N N . ASN A 1 97 ? 5.281 2.277 -38.296 1.00 43.22 97 ASN A N 1
ATOM 738 C CA . ASN A 1 97 ? 4.509 3.294 -37.557 1.00 43.22 97 ASN A CA 1
ATOM 739 C C . ASN A 1 97 ? 5.051 4.726 -37.604 1.00 43.22 97 ASN A C 1
ATOM 741 O O . ASN A 1 97 ? 4.245 5.637 -37.475 1.00 43.22 97 ASN A O 1
ATOM 745 N N . LEU A 1 98 ? 6.334 5.018 -37.843 1.00 43.53 98 LEU A N 1
ATOM 746 C CA . LEU A 1 98 ? 6.756 6.431 -37.742 1.00 43.53 98 LEU A CA 1
ATOM 747 C C . LEU A 1 98 ? 6.374 7.282 -38.968 1.00 43.53 98 LEU A C 1
ATOM 749 O O . LEU A 1 98 ? 6.045 8.453 -38.813 1.00 43.53 98 LEU A O 1
ATOM 753 N N . ALA A 1 99 ? 6.395 6.721 -40.182 1.00 41.12 99 ALA A N 1
ATOM 754 C CA . ALA A 1 99 ? 6.008 7.462 -41.389 1.00 41.12 99 ALA A CA 1
ATOM 755 C C . ALA A 1 99 ? 4.496 7.747 -41.432 1.00 41.12 99 ALA A C 1
ATOM 757 O O . ALA A 1 99 ? 4.108 8.852 -41.806 1.00 41.12 99 ALA A O 1
ATOM 758 N N . ASP A 1 100 ? 3.672 6.802 -40.968 1.00 41.53 100 ASP A N 1
ATOM 759 C CA . ASP A 1 100 ? 2.218 6.961 -40.864 1.00 41.53 100 ASP A CA 1
ATOM 760 C C . ASP A 1 100 ? 1.815 7.907 -39.712 1.00 41.53 100 ASP A C 1
ATOM 762 O O . ASP A 1 100 ? 0.930 8.737 -39.908 1.00 41.53 100 ASP A O 1
ATOM 766 N N . LEU A 1 101 ? 2.524 7.903 -38.567 1.00 42.78 101 LEU A N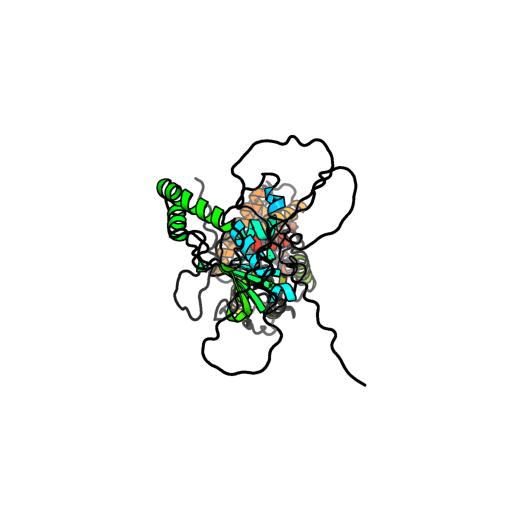 1
ATOM 767 C CA . LEU A 1 101 ? 2.358 8.905 -37.489 1.00 42.78 101 LEU A CA 1
ATOM 768 C C . LEU A 1 101 ? 2.782 10.327 -37.896 1.00 42.78 101 LEU A C 1
ATOM 770 O O . LEU A 1 101 ? 2.304 11.312 -37.339 1.00 42.78 101 LEU A O 1
ATOM 774 N N . LEU A 1 102 ? 3.720 10.455 -38.836 1.00 43.19 102 LEU A N 1
ATOM 775 C CA . LEU A 1 102 ? 4.233 11.743 -39.315 1.00 43.19 102 LEU A CA 1
ATOM 776 C C . LEU A 1 102 ? 3.437 12.308 -40.504 1.00 43.19 102 LEU A C 1
ATOM 778 O O . LEU A 1 102 ? 3.584 13.492 -40.822 1.00 43.19 102 LEU A O 1
ATOM 782 N N . ALA A 1 103 ? 2.621 11.486 -41.173 1.00 39.25 103 ALA A N 1
ATOM 783 C CA . ALA A 1 103 ? 1.940 11.835 -42.420 1.00 39.25 103 ALA A CA 1
ATOM 784 C C . ALA A 1 103 ? 0.692 12.718 -42.235 1.00 39.25 103 ALA A C 1
ATOM 786 O O . ALA A 1 103 ? 0.345 13.459 -43.157 1.00 39.25 103 ALA A O 1
ATOM 787 N N . ASP A 1 104 ? 0.039 12.693 -41.067 1.00 39.22 104 ASP A N 1
ATOM 788 C CA . ASP A 1 104 ? -1.144 13.525 -40.785 1.00 39.22 104 ASP A CA 1
ATOM 789 C C . ASP A 1 104 ? -0.800 14.931 -40.237 1.00 39.22 104 ASP A C 1
ATOM 791 O O . ASP A 1 104 ? -1.660 15.813 -40.177 1.00 39.22 104 ASP A O 1
ATOM 795 N N . GLY A 1 105 ? 0.473 15.165 -39.886 1.00 39.12 105 GLY A N 1
ATOM 796 C CA . GLY A 1 105 ? 0.984 16.427 -39.346 1.00 39.12 105 GLY A CA 1
ATOM 797 C C . GLY A 1 105 ? 0.667 16.697 -37.868 1.00 39.12 105 GLY A C 1
ATOM 798 O O . GLY A 1 105 ? 0.911 17.819 -37.412 1.00 39.12 105 GLY A O 1
ATOM 799 N N . SER A 1 106 ? 0.153 15.716 -37.121 1.00 38.72 106 SER A N 1
ATOM 800 C CA . SER A 1 106 ? -0.248 15.864 -35.714 1.00 38.72 106 SER A CA 1
ATOM 801 C C . SER A 1 106 ? 0.917 15.738 -34.721 1.00 38.72 106 SER A C 1
ATOM 803 O O . SER A 1 106 ? 0.925 16.448 -33.713 1.00 38.72 106 SER A O 1
ATOM 805 N N . LEU A 1 107 ? 1.947 14.934 -35.028 1.00 40.88 107 LEU A N 1
ATOM 806 C CA . LEU A 1 107 ? 3.111 14.721 -34.159 1.00 40.88 107 LEU A CA 1
ATOM 807 C C . LEU A 1 107 ? 4.382 15.389 -34.710 1.00 40.88 107 LEU A C 1
ATOM 809 O O . LEU A 1 107 ? 4.822 15.140 -35.833 1.00 40.88 107 LEU A O 1
ATOM 813 N N . LYS A 1 108 ? 5.042 16.213 -33.887 1.00 55.41 108 LYS A N 1
ATOM 814 C CA . LYS A 1 108 ? 6.428 16.660 -34.117 1.00 55.41 108 LYS A CA 1
ATOM 815 C C . LYS A 1 108 ? 7.329 15.906 -33.141 1.00 55.41 108 LYS A C 1
ATOM 817 O O . LYS A 1 108 ? 7.600 16.454 -32.071 1.00 55.41 108 LYS A O 1
ATOM 822 N N . PRO A 1 109 ? 7.785 14.684 -33.477 1.00 62.09 109 PRO A N 1
ATOM 823 C CA . PRO A 1 109 ? 8.467 13.850 -32.509 1.00 62.09 109 PRO A CA 1
ATOM 824 C C . PRO A 1 109 ? 9.749 14.524 -32.051 1.00 62.09 109 PRO A C 1
ATOM 826 O O . PRO A 1 109 ? 10.475 15.098 -32.869 1.00 62.09 109 PRO A O 1
ATOM 829 N N . CYS A 1 110 ? 10.019 14.479 -30.754 1.00 70.50 110 CYS A N 1
ATOM 830 C CA . CYS A 1 110 ? 11.241 15.015 -30.182 1.00 70.50 110 CYS A CA 1
ATOM 831 C C . CYS A 1 110 ? 12.446 14.107 -30.499 1.00 70.50 110 CYS A C 1
ATOM 833 O O . CYS A 1 110 ? 12.311 13.014 -31.052 1.00 70.50 110 CYS A O 1
ATOM 835 N N . PHE A 1 111 ? 13.658 14.555 -30.161 1.00 78.25 111 PHE A N 1
ATOM 836 C CA . PHE A 1 111 ? 14.861 13.756 -30.422 1.00 78.25 111 PHE A CA 1
ATOM 837 C C . PHE A 1 111 ? 14.902 12.484 -29.561 1.00 78.25 111 PHE A C 1
ATOM 839 O O . PHE A 1 111 ? 15.448 11.489 -30.019 1.00 78.25 111 PHE A O 1
ATOM 846 N N . CYS A 1 112 ? 14.288 12.494 -28.369 1.00 82.50 112 CYS A N 1
ATOM 847 C CA . CYS A 1 112 ? 14.185 11.318 -27.505 1.00 82.50 112 CYS A CA 1
ATOM 848 C C . CYS A 1 112 ? 13.337 10.221 -28.157 1.00 82.50 112 CYS A C 1
ATOM 850 O O . CYS A 1 112 ? 13.809 9.098 -28.293 1.00 82.50 112 CYS A O 1
ATOM 852 N N . GLN A 1 113 ? 12.148 10.566 -28.662 1.00 76.94 113 GLN A N 1
ATOM 853 C CA . GLN A 1 113 ? 11.295 9.631 -29.407 1.00 76.94 113 GLN A CA 1
ATOM 854 C C . GLN A 1 113 ? 12.013 9.108 -30.660 1.00 76.94 113 GLN A C 1
ATOM 856 O O . GLN A 1 113 ? 11.986 7.918 -30.953 1.00 76.94 113 GLN A O 1
ATOM 861 N N . ARG A 1 114 ? 12.731 9.973 -31.393 1.00 80.06 114 ARG A N 1
ATOM 862 C CA . ARG A 1 114 ? 13.523 9.525 -32.553 1.00 80.06 114 ARG A CA 1
ATOM 863 C C . ARG A 1 114 ? 14.633 8.557 -32.159 1.00 80.06 114 ARG A C 1
ATOM 865 O O . ARG A 1 114 ? 14.831 7.576 -32.865 1.00 80.06 114 ARG A O 1
ATOM 872 N N . LEU A 1 115 ? 15.345 8.818 -31.065 1.00 85.94 115 LEU A N 1
ATOM 873 C CA . LEU A 1 115 ? 16.392 7.931 -30.564 1.00 85.94 115 LEU A CA 1
ATOM 874 C C . LEU A 1 115 ? 15.824 6.549 -30.220 1.00 85.94 115 LEU A C 1
ATOM 876 O O . LEU A 1 115 ? 16.342 5.552 -30.714 1.00 85.94 115 LEU A O 1
ATOM 880 N N . CYS A 1 116 ? 14.739 6.504 -29.442 1.00 84.81 116 CYS A N 1
ATOM 881 C CA . CYS A 1 116 ? 14.080 5.262 -29.037 1.00 84.81 116 CYS A CA 1
ATOM 882 C C . CYS A 1 116 ? 13.613 4.455 -30.263 1.00 84.81 116 CYS A C 1
ATOM 884 O O . CYS A 1 116 ? 13.845 3.250 -30.353 1.00 84.81 116 CYS A O 1
ATOM 886 N N . PHE A 1 117 ? 13.060 5.136 -31.271 1.00 80.81 117 PHE A N 1
ATOM 887 C CA . PHE A 1 117 ? 12.640 4.497 -32.516 1.00 80.81 117 PHE A CA 1
ATOM 888 C C . PHE A 1 117 ? 13.830 3.933 -33.298 1.00 80.81 117 PHE A C 1
ATOM 890 O O . PHE A 1 117 ? 13.771 2.815 -33.808 1.00 80.81 117 PHE A O 1
ATOM 897 N N . ARG A 1 118 ? 14.941 4.676 -33.378 1.00 82.38 118 ARG A N 1
ATOM 898 C CA . ARG A 1 118 ? 16.163 4.188 -34.033 1.00 82.38 118 ARG A CA 1
ATOM 899 C C . ARG A 1 118 ? 16.790 3.010 -33.296 1.00 82.38 118 ARG A C 1
ATOM 901 O O . ARG A 1 118 ? 17.295 2.117 -33.966 1.00 82.38 118 ARG A O 1
ATOM 908 N N . ALA A 1 119 ? 16.707 2.965 -31.969 1.00 87.94 119 ALA A N 1
ATOM 909 C CA . ALA A 1 119 ? 17.160 1.813 -31.199 1.00 87.94 119 ALA A CA 1
ATOM 910 C C . ALA A 1 119 ? 16.354 0.544 -31.540 1.00 87.94 119 ALA A C 1
ATOM 912 O O . ALA A 1 119 ? 16.949 -0.501 -31.794 1.00 87.94 119 ALA A O 1
ATOM 913 N N . ALA A 1 120 ? 15.023 0.646 -31.647 1.00 84.81 120 ALA A N 1
ATOM 914 C CA . ALA A 1 120 ? 14.176 -0.467 -32.089 1.00 84.81 120 ALA A CA 1
ATOM 915 C C . ALA A 1 120 ? 14.511 -0.920 -33.525 1.00 84.81 120 ALA A C 1
ATOM 917 O O . ALA A 1 120 ? 14.667 -2.111 -33.782 1.00 84.81 120 ALA A O 1
ATOM 918 N N . GLN A 1 121 ? 14.722 0.023 -34.451 1.00 80.56 121 GLN A N 1
ATOM 919 C CA . GLN A 1 121 ? 15.136 -0.307 -35.822 1.00 80.56 121 GLN A CA 1
ATOM 920 C C . GLN A 1 121 ? 16.514 -0.976 -35.889 1.00 80.56 121 GLN A C 1
ATOM 922 O O . GLN A 1 121 ? 16.717 -1.888 -36.690 1.00 80.56 121 GLN A O 1
ATOM 927 N N . ALA A 1 122 ? 17.468 -0.526 -35.070 1.00 83.12 122 ALA A N 1
ATOM 928 C CA . ALA A 1 122 ? 18.792 -1.133 -34.997 1.00 83.12 122 ALA A CA 1
ATOM 929 C C . ALA A 1 122 ? 18.712 -2.581 -34.494 1.00 83.12 122 ALA A C 1
ATOM 931 O O . ALA A 1 122 ? 19.414 -3.445 -35.021 1.00 83.12 122 ALA A O 1
ATOM 932 N N . LEU A 1 123 ? 17.825 -2.860 -33.531 1.00 86.19 123 LEU A N 1
ATOM 933 C CA . LEU A 1 123 ? 17.558 -4.218 -33.065 1.00 86.19 123 LEU A CA 1
ATOM 934 C C . LEU A 1 123 ? 16.989 -5.102 -34.179 1.00 86.19 123 LEU A C 1
ATOM 936 O O . LEU A 1 123 ? 17.551 -6.163 -34.441 1.00 86.19 123 LEU A O 1
ATOM 940 N N . GLU A 1 124 ? 15.925 -4.662 -34.855 1.00 82.75 124 GLU A N 1
ATOM 941 C CA . GLU A 1 124 ? 15.293 -5.425 -35.943 1.00 82.75 124 GLU A CA 1
ATOM 942 C C . GLU A 1 124 ? 16.250 -5.701 -37.105 1.00 82.75 124 GLU A C 1
ATOM 944 O O . GLU A 1 124 ? 16.174 -6.747 -37.743 1.00 82.75 124 GLU A O 1
ATOM 949 N N . ALA A 1 125 ? 17.183 -4.783 -37.363 1.00 77.56 125 ALA A N 1
ATOM 950 C CA . ALA A 1 125 ? 18.212 -4.960 -38.378 1.00 77.56 125 ALA A CA 1
ATOM 951 C C . ALA A 1 125 ? 19.363 -5.883 -37.935 1.00 77.56 125 ALA A C 1
ATOM 953 O O . ALA A 1 125 ? 20.183 -6.269 -38.773 1.00 77.56 125 ALA A O 1
ATOM 954 N N . SER A 1 126 ? 19.468 -6.220 -36.644 1.00 81.12 126 SER A N 1
ATOM 955 C CA . SER A 1 126 ? 20.554 -7.063 -36.146 1.00 81.12 126 SER A CA 1
ATOM 956 C C . SER A 1 126 ? 20.348 -8.529 -36.569 1.00 81.12 126 SER A C 1
ATOM 958 O O . SER A 1 126 ? 19.250 -9.065 -36.397 1.00 81.12 126 SER A O 1
ATOM 960 N N . PRO A 1 127 ? 21.377 -9.215 -37.111 1.00 79.94 127 PRO A N 1
ATOM 961 C CA . PRO A 1 127 ? 21.221 -10.572 -37.644 1.00 79.94 127 PRO A CA 1
ATOM 962 C C . PRO A 1 127 ? 20.687 -11.585 -36.626 1.00 79.94 127 PRO A C 1
ATOM 964 O O . PRO A 1 127 ? 19.819 -12.394 -36.960 1.00 79.94 127 PRO A O 1
ATOM 967 N N . ASP A 1 128 ? 21.179 -11.521 -35.385 1.00 82.06 128 ASP A N 1
ATOM 968 C CA . ASP A 1 128 ? 20.785 -12.436 -34.310 1.00 82.06 128 ASP A CA 1
ATOM 969 C C . ASP A 1 128 ? 19.300 -12.276 -33.958 1.00 82.06 128 ASP A C 1
ATOM 971 O O . ASP A 1 128 ? 18.583 -13.268 -33.812 1.00 82.06 128 ASP A O 1
ATOM 975 N N . PHE A 1 129 ? 18.818 -11.031 -33.873 1.00 85.81 129 PHE A N 1
ATOM 976 C CA . PHE A 1 129 ? 17.414 -10.749 -33.592 1.00 85.81 129 PHE A CA 1
ATOM 977 C C . PHE A 1 129 ? 16.518 -11.111 -34.777 1.00 85.81 129 PHE A C 1
ATOM 979 O O . PHE A 1 129 ? 15.551 -11.845 -34.598 1.00 85.81 129 PHE A O 1
ATOM 986 N N . ALA A 1 130 ? 16.862 -10.666 -35.990 1.00 79.69 130 ALA A N 1
ATOM 987 C CA . ALA A 1 130 ? 16.079 -10.910 -37.204 1.00 79.69 130 ALA A CA 1
ATOM 988 C C . ALA A 1 130 ? 15.923 -12.407 -37.518 1.00 79.69 130 ALA A C 1
ATOM 990 O O . ALA A 1 130 ? 14.902 -12.838 -38.048 1.00 79.69 130 ALA A O 1
ATOM 991 N N . THR A 1 131 ? 16.921 -13.220 -37.157 1.00 83.00 131 THR A N 1
ATOM 992 C CA . THR A 1 131 ? 16.841 -14.682 -37.280 1.00 83.00 131 THR A CA 1
ATOM 993 C C . THR A 1 131 ? 15.808 -15.277 -36.321 1.00 83.00 131 THR A C 1
ATOM 995 O O . THR A 1 131 ? 15.126 -16.241 -36.669 1.00 83.00 131 THR A O 1
ATOM 998 N N . ARG A 1 132 ? 15.687 -14.721 -35.110 1.00 87.31 132 ARG A N 1
ATOM 999 C CA . ARG A 1 132 ? 14.763 -15.200 -34.075 1.00 87.31 132 ARG A CA 1
ATOM 1000 C C . ARG A 1 132 ? 13.343 -14.658 -34.250 1.00 87.31 132 ARG A C 1
ATOM 1002 O O . ARG A 1 132 ? 12.386 -15.392 -34.015 1.00 87.31 132 ARG A O 1
ATOM 1009 N N . TYR A 1 133 ? 13.216 -13.403 -34.667 1.00 79.38 133 TYR A N 1
ATOM 1010 C CA . TYR A 1 133 ? 11.956 -12.684 -34.839 1.00 79.38 133 TYR A CA 1
ATOM 1011 C C . TYR A 1 133 ? 11.867 -12.103 -36.259 1.00 79.38 133 TYR A C 1
ATOM 1013 O O . TYR A 1 133 ? 12.025 -10.897 -36.450 1.00 79.38 133 TYR A O 1
ATOM 1021 N N . PRO A 1 134 ? 11.623 -12.949 -37.277 1.00 76.56 134 PRO A N 1
ATOM 1022 C CA . PRO A 1 134 ? 11.582 -12.514 -38.676 1.00 76.56 134 PRO A CA 1
ATOM 1023 C C . PRO A 1 134 ? 10.421 -11.556 -38.987 1.00 76.56 134 PRO A C 1
ATOM 1025 O O . PRO A 1 134 ? 10.477 -10.840 -39.983 1.00 76.56 134 PRO A O 1
ATOM 1028 N N . ASP A 1 135 ? 9.394 -11.535 -38.133 1.00 77.56 135 ASP A N 1
ATOM 1029 C CA . ASP A 1 135 ? 8.197 -10.700 -38.274 1.00 77.56 135 ASP A CA 1
ATOM 1030 C C . ASP A 1 135 ? 8.292 -9.365 -37.498 1.00 77.56 135 ASP A C 1
ATOM 1032 O O . ASP A 1 135 ? 7.294 -8.657 -37.373 1.00 77.56 135 ASP A O 1
ATOM 1036 N N . GLY A 1 136 ? 9.475 -9.014 -36.974 1.00 75.25 136 GLY A N 1
ATOM 1037 C CA . GLY A 1 136 ? 9.703 -7.801 -36.175 1.00 75.25 136 GLY A CA 1
ATOM 1038 C C . GLY A 1 136 ? 9.541 -8.017 -34.667 1.00 75.25 136 GLY A C 1
ATOM 1039 O O . GLY A 1 136 ? 9.375 -9.145 -34.195 1.00 75.25 136 GLY A O 1
ATOM 1040 N N . ILE A 1 137 ? 9.637 -6.939 -33.882 1.00 82.69 137 ILE A N 1
ATOM 1041 C CA . ILE A 1 137 ? 9.607 -7.040 -32.413 1.00 82.69 137 ILE A CA 1
ATOM 1042 C C . ILE A 1 137 ? 8.223 -7.503 -31.916 1.00 82.69 137 ILE A C 1
ATOM 1044 O O . ILE A 1 137 ? 7.227 -6.815 -32.151 1.00 82.69 137 ILE A O 1
ATOM 1048 N N . PRO A 1 138 ? 8.121 -8.622 -31.166 1.00 83.25 138 PRO A N 1
ATOM 1049 C CA . PRO A 1 138 ? 6.854 -9.065 -30.591 1.00 83.25 138 PRO A CA 1
ATOM 1050 C C . PRO A 1 138 ? 6.507 -8.224 -29.353 1.00 83.25 138 PRO A C 1
ATOM 1052 O O . PRO A 1 138 ? 6.755 -8.649 -28.228 1.00 83.25 138 PRO A O 1
ATOM 1055 N N . VAL A 1 139 ? 5.930 -7.039 -29.573 1.00 82.56 139 VAL A N 1
ATOM 1056 C CA . VAL A 1 139 ? 5.587 -6.020 -28.555 1.00 82.56 139 VAL A CA 1
ATOM 1057 C C . VAL A 1 139 ? 5.036 -6.621 -27.259 1.00 82.56 139 VAL A C 1
ATOM 1059 O O . VAL A 1 139 ? 5.609 -6.427 -26.195 1.00 82.56 139 VAL A O 1
ATOM 1062 N N . ALA A 1 140 ? 3.985 -7.438 -27.360 1.00 79.00 140 ALA A N 1
ATOM 1063 C CA . ALA A 1 140 ? 3.289 -8.035 -26.217 1.00 79.00 140 ALA A CA 1
ATOM 1064 C C . ALA A 1 140 ? 4.066 -9.148 -25.480 1.00 79.00 140 ALA A C 1
ATOM 1066 O O . ALA A 1 140 ? 3.474 -9.845 -24.668 1.00 79.00 140 ALA A O 1
ATOM 1067 N N . LYS A 1 141 ? 5.327 -9.407 -25.844 1.00 85.31 141 LYS A N 1
ATOM 1068 C CA . LYS A 1 141 ? 6.202 -10.419 -25.224 1.00 85.31 141 LYS A CA 1
ATOM 1069 C C . LYS A 1 141 ? 7.624 -9.906 -25.004 1.00 85.31 141 LYS A C 1
ATOM 1071 O O . LYS A 1 141 ? 8.563 -10.698 -24.882 1.00 85.31 141 LYS A O 1
ATOM 1076 N N . MET A 1 142 ? 7.807 -8.591 -25.050 1.00 88.75 142 MET A N 1
ATOM 1077 C CA . MET A 1 142 ? 9.109 -7.948 -24.984 1.00 88.75 142 MET A CA 1
ATOM 1078 C C . MET A 1 142 ? 9.061 -6.856 -23.926 1.00 88.75 142 MET A C 1
ATOM 1080 O O . MET A 1 142 ? 8.268 -5.934 -24.036 1.00 88.75 142 MET A O 1
ATOM 1084 N N . ARG A 1 143 ? 9.946 -6.919 -22.937 1.00 92.44 143 ARG A N 1
ATOM 1085 C CA . ARG A 1 143 ? 10.168 -5.838 -21.975 1.00 92.44 143 ARG A CA 1
ATOM 1086 C C . ARG A 1 143 ? 11.289 -4.931 -22.458 1.00 92.44 143 ARG A C 1
ATOM 1088 O O . ARG A 1 143 ? 12.227 -5.384 -23.116 1.00 92.44 143 ARG A O 1
ATOM 1095 N N . ILE A 1 144 ? 11.197 -3.659 -22.104 1.00 93.81 144 ILE A N 1
ATOM 1096 C CA . ILE A 1 144 ? 12.188 -2.631 -22.374 1.00 93.81 144 ILE A CA 1
ATOM 1097 C C . ILE A 1 144 ? 12.700 -2.091 -21.046 1.00 93.81 144 ILE A C 1
ATOM 1099 O O . ILE A 1 144 ? 11.933 -1.583 -20.234 1.00 93.81 144 ILE A O 1
ATOM 1103 N N . VAL A 1 145 ? 14.014 -2.146 -20.849 1.00 93.00 145 VAL A N 1
ATOM 1104 C CA . VAL A 1 145 ? 14.698 -1.39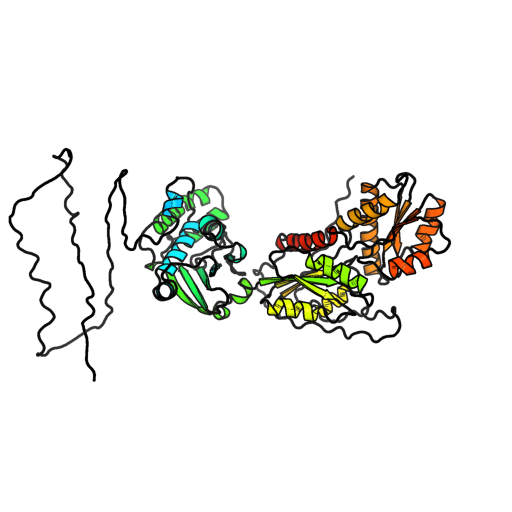9 -19.785 1.00 93.00 145 VAL A CA 1
ATOM 1105 C C . VAL A 1 145 ? 15.609 -0.370 -20.439 1.00 93.00 145 VAL A C 1
ATOM 1107 O O . VAL A 1 145 ? 16.313 -0.701 -21.387 1.00 93.00 145 VAL A O 1
ATOM 1110 N N . THR A 1 146 ? 15.636 0.878 -19.981 1.00 95.00 146 THR A N 1
ATOM 1111 C CA . THR A 1 146 ? 16.490 1.912 -20.585 1.00 95.00 146 THR A CA 1
ATOM 1112 C C . THR A 1 146 ? 17.137 2.827 -19.554 1.00 95.00 146 THR A C 1
ATOM 1114 O O . THR A 1 146 ? 16.540 3.145 -18.532 1.00 95.00 146 THR A O 1
ATOM 1117 N N . LEU A 1 147 ? 18.368 3.272 -19.825 1.00 91.25 147 LEU A N 1
ATOM 1118 C CA . LEU A 1 147 ? 19.000 4.367 -19.072 1.00 91.25 147 LEU A CA 1
ATOM 1119 C C . LEU A 1 147 ? 18.544 5.743 -19.581 1.00 91.25 147 LEU A C 1
ATOM 1121 O O . LEU A 1 147 ? 18.834 6.766 -18.961 1.00 91.25 147 LEU A O 1
ATOM 1125 N N . TRP A 1 148 ? 17.821 5.785 -20.702 1.00 92.75 148 TRP A N 1
ATOM 1126 C CA . TRP A 1 148 ? 17.394 7.011 -21.354 1.00 92.75 148 TRP A CA 1
ATOM 1127 C C . TRP A 1 148 ? 16.176 7.621 -20.652 1.00 92.75 148 TRP A C 1
ATOM 1129 O O . TRP A 1 148 ? 15.056 7.602 -21.162 1.00 92.75 148 TRP A O 1
ATOM 1139 N N . ASN A 1 149 ? 16.421 8.159 -19.457 1.00 87.25 149 ASN A N 1
ATOM 1140 C CA . ASN A 1 149 ? 15.429 8.711 -18.542 1.00 87.25 149 ASN A CA 1
ATOM 1141 C C . ASN A 1 149 ? 14.798 10.005 -19.092 1.00 87.25 149 ASN A C 1
ATOM 1143 O O . ASN A 1 149 ? 15.215 11.123 -18.775 1.00 87.25 149 ASN A O 1
ATOM 1147 N N . THR A 1 150 ? 13.836 9.849 -20.000 1.00 86.31 150 THR A N 1
ATOM 1148 C CA . THR A 1 150 ? 13.078 10.928 -20.640 1.00 86.31 150 THR A CA 1
ATOM 1149 C C . THR A 1 150 ? 11.657 10.447 -20.927 1.00 86.31 150 THR A C 1
ATOM 1151 O O . THR A 1 150 ? 11.505 9.318 -21.393 1.00 86.31 150 THR A O 1
ATOM 1154 N N . ASP A 1 151 ? 10.672 11.342 -20.847 1.00 78.56 151 ASP A N 1
ATOM 1155 C CA . ASP A 1 151 ? 9.272 11.074 -21.232 1.00 78.56 151 ASP A CA 1
ATOM 1156 C C . ASP A 1 151 ? 9.155 10.485 -22.654 1.00 78.56 151 ASP A C 1
ATOM 1158 O O . ASP A 1 151 ? 8.306 9.651 -22.940 1.00 78.56 151 ASP A O 1
ATOM 1162 N N . GLY A 1 152 ? 10.084 10.836 -23.553 1.00 76.19 152 GLY A N 1
ATOM 1163 C CA . GLY A 1 152 ? 10.077 10.362 -24.937 1.00 76.19 152 GLY A CA 1
ATOM 1164 C C . GLY A 1 152 ? 10.261 8.850 -25.125 1.00 76.19 152 GLY A C 1
ATOM 1165 O O . GLY A 1 152 ? 10.017 8.370 -26.232 1.00 76.19 152 GLY A O 1
ATOM 1166 N N . ALA A 1 153 ? 10.715 8.113 -24.105 1.00 80.75 153 ALA A N 1
ATOM 1167 C CA . ALA A 1 153 ? 10.757 6.651 -24.141 1.00 80.75 153 ALA A CA 1
ATOM 1168 C C . ALA A 1 153 ? 9.356 6.057 -23.939 1.00 80.75 153 ALA A C 1
ATOM 1170 O O . ALA A 1 153 ? 8.932 5.218 -24.731 1.00 80.75 153 ALA A O 1
ATOM 1171 N N . GLU A 1 154 ? 8.624 6.541 -22.938 1.00 77.25 154 GLU A N 1
ATOM 1172 C CA . GLU A 1 154 ? 7.244 6.145 -22.652 1.00 77.25 154 GLU A CA 1
ATOM 1173 C C . GLU A 1 154 ? 6.294 6.591 -23.772 1.00 77.25 154 GLU A C 1
ATOM 1175 O O . GLU A 1 154 ? 5.615 5.752 -24.364 1.00 77.25 154 GLU A O 1
ATOM 1180 N N . GLU A 1 155 ? 6.354 7.871 -24.169 1.00 73.12 155 GLU A N 1
ATOM 1181 C CA . GLU A 1 155 ? 5.560 8.431 -25.276 1.00 73.12 155 GLU A CA 1
ATOM 1182 C C . GLU A 1 155 ? 5.734 7.624 -26.575 1.00 73.12 155 GLU A C 1
ATOM 1184 O O . GLU A 1 155 ? 4.810 7.490 -27.376 1.00 73.12 155 GLU A O 1
ATOM 1189 N N . LEU A 1 156 ? 6.937 7.099 -26.839 1.00 77.75 156 LEU A N 1
ATOM 1190 C CA . LEU A 1 156 ? 7.141 6.259 -28.014 1.00 77.75 156 LEU A CA 1
ATOM 1191 C C . LEU A 1 156 ? 6.662 4.827 -27.773 1.00 77.75 156 LEU A C 1
ATOM 1193 O O . LEU A 1 156 ? 5.826 4.332 -28.525 1.00 77.75 156 LEU A O 1
ATOM 1197 N N . PHE A 1 157 ? 7.263 4.118 -26.817 1.00 77.12 157 PHE A N 1
ATOM 1198 C CA . PHE A 1 157 ? 7.075 2.675 -26.708 1.00 77.12 157 PHE A CA 1
ATOM 1199 C C . PHE A 1 157 ? 5.656 2.327 -26.266 1.00 77.12 157 PHE A C 1
ATOM 1201 O O . PHE A 1 157 ? 5.042 1.450 -26.870 1.00 77.12 157 PHE A O 1
ATOM 1208 N N . VAL A 1 158 ? 5.115 3.043 -25.282 1.00 72.94 158 VAL A N 1
ATOM 1209 C CA . VAL A 1 158 ? 3.776 2.793 -24.742 1.00 72.94 158 VAL A CA 1
ATOM 1210 C C . VAL A 1 158 ? 2.726 3.417 -25.656 1.00 72.94 158 VAL A C 1
ATOM 1212 O O . VAL A 1 158 ? 1.938 2.699 -26.272 1.00 72.94 158 VAL A O 1
ATOM 1215 N N . GLU A 1 159 ? 2.743 4.743 -25.817 1.00 72.38 159 GLU A N 1
ATOM 1216 C CA . GLU A 1 159 ? 1.634 5.446 -26.476 1.00 72.38 159 GLU A CA 1
ATOM 1217 C C . GLU A 1 159 ? 1.602 5.232 -27.997 1.00 72.38 159 GLU A C 1
ATOM 1219 O O . GLU A 1 159 ? 0.527 5.071 -28.576 1.00 72.38 159 GLU A O 1
ATOM 1224 N N . ALA A 1 160 ? 2.765 5.233 -28.661 1.00 64.12 160 ALA A N 1
ATOM 1225 C CA . ALA A 1 160 ? 2.833 5.164 -30.123 1.00 64.12 160 ALA A CA 1
ATOM 1226 C C . ALA A 1 160 ? 3.037 3.743 -30.675 1.00 64.12 160 ALA A C 1
ATOM 1228 O O . ALA A 1 160 ? 2.569 3.442 -31.778 1.00 64.12 160 ALA A O 1
ATOM 1229 N N . LEU A 1 161 ? 3.757 2.877 -29.953 1.00 70.94 161 LEU A N 1
ATOM 1230 C CA . LEU A 1 161 ? 4.101 1.525 -30.412 1.00 70.94 161 LEU A CA 1
ATOM 1231 C C . LEU A 1 161 ? 3.351 0.402 -29.679 1.00 70.94 161 LEU A C 1
ATOM 1233 O O . LEU A 1 161 ? 3.379 -0.734 -30.152 1.00 70.94 161 LEU A O 1
ATOM 1237 N N . GLY A 1 162 ? 2.622 0.709 -28.602 1.00 69.31 162 GLY A N 1
ATOM 1238 C CA . GLY A 1 162 ? 1.668 -0.209 -27.978 1.00 69.31 162 GLY A CA 1
ATOM 1239 C C . GLY A 1 162 ? 2.254 -1.196 -26.968 1.00 69.31 162 GLY A C 1
ATOM 1240 O O . GLY A 1 162 ? 1.630 -2.229 -26.721 1.00 69.31 162 GLY A O 1
ATOM 1241 N N . TRP A 1 163 ? 3.426 -0.914 -26.392 1.00 82.50 163 TRP A N 1
ATOM 1242 C CA . TRP A 1 163 ? 3.890 -1.627 -25.197 1.00 82.50 163 TRP A CA 1
ATOM 1243 C C . TRP A 1 163 ? 2.952 -1.373 -24.015 1.00 82.50 163 TRP A C 1
ATOM 1245 O O . TRP A 1 163 ? 2.380 -0.292 -23.892 1.00 82.50 163 TRP A O 1
ATOM 1255 N N . ALA A 1 164 ? 2.829 -2.345 -23.109 1.00 74.62 164 ALA A N 1
ATOM 1256 C CA . ALA A 1 164 ? 2.211 -2.072 -21.820 1.00 74.62 164 ALA A CA 1
ATOM 1257 C C . ALA A 1 164 ? 3.119 -1.146 -20.999 1.00 74.62 164 ALA A C 1
ATOM 1259 O O . ALA A 1 164 ? 4.343 -1.285 -21.014 1.00 74.62 164 ALA A O 1
ATOM 1260 N N . GLU A 1 165 ? 2.522 -0.243 -20.223 1.00 74.25 165 GLU A N 1
ATOM 1261 C CA . GLU A 1 165 ? 3.255 0.614 -19.282 1.00 74.25 165 GLU A CA 1
ATOM 1262 C C . GLU A 1 165 ? 4.085 -0.225 -18.295 1.00 74.25 165 GLU A C 1
ATOM 1264 O O . GLU A 1 165 ? 5.190 0.146 -17.908 1.00 74.25 165 GLU A O 1
ATOM 1269 N N . SER A 1 166 ? 3.611 -1.427 -17.945 1.00 74.12 166 SER A N 1
ATOM 1270 C CA . SER A 1 166 ? 4.336 -2.374 -17.096 1.00 74.12 166 SER A CA 1
ATOM 1271 C C . SER A 1 166 ? 5.598 -2.975 -17.731 1.00 74.12 166 SER A C 1
ATOM 1273 O O . SER A 1 166 ? 6.430 -3.527 -17.015 1.00 74.12 166 SER A O 1
ATOM 1275 N N . ASP A 1 167 ? 5.765 -2.862 -19.045 1.00 83.69 167 ASP A N 1
ATOM 1276 C CA . ASP A 1 167 ? 6.862 -3.497 -19.774 1.00 83.69 167 ASP A CA 1
ATOM 1277 C C . ASP A 1 167 ? 7.953 -2.511 -20.180 1.00 83.69 167 ASP A C 1
ATOM 1279 O O . ASP A 1 167 ? 8.990 -2.940 -20.675 1.00 83.69 167 ASP A O 1
ATOM 1283 N N . VAL A 1 168 ? 7.767 -1.209 -19.948 1.00 85.31 168 VAL A N 1
ATOM 1284 C CA . VAL A 1 168 ? 8.783 -0.179 -20.195 1.00 85.31 168 VAL A CA 1
ATOM 1285 C C . VAL A 1 168 ? 9.280 0.352 -18.852 1.00 85.31 168 VAL A C 1
ATOM 1287 O O . VAL A 1 168 ? 8.502 0.781 -18.001 1.00 85.31 168 VAL A O 1
ATOM 1290 N N . ARG A 1 169 ? 10.590 0.268 -18.615 1.00 86.06 169 ARG A N 1
ATOM 1291 C CA . ARG A 1 169 ? 11.228 0.612 -17.339 1.00 86.06 169 ARG A CA 1
ATOM 1292 C C . ARG A 1 169 ? 12.447 1.493 -17.555 1.00 86.06 169 ARG A C 1
ATOM 1294 O O . ARG A 1 169 ? 13.260 1.238 -18.443 1.00 86.06 169 ARG A O 1
ATOM 1301 N N . ILE A 1 170 ? 12.609 2.491 -16.696 1.00 82.31 170 ILE A N 1
ATOM 1302 C CA . ILE A 1 170 ? 13.873 3.212 -16.555 1.00 82.31 170 ILE A CA 1
ATOM 1303 C C . ILE A 1 170 ? 14.747 2.446 -15.559 1.00 82.31 170 ILE A C 1
ATOM 1305 O O . ILE A 1 170 ? 14.250 1.988 -14.531 1.00 82.31 170 ILE A O 1
ATOM 1309 N N . LEU A 1 171 ? 16.032 2.279 -15.873 1.00 79.19 171 LEU A N 1
ATOM 1310 C CA . LEU A 1 171 ? 16.988 1.621 -14.984 1.00 79.19 171 LEU A CA 1
ATOM 1311 C C . LEU A 1 171 ? 17.048 2.347 -13.633 1.00 79.19 171 LEU A C 1
ATOM 1313 O O . LEU A 1 171 ? 17.131 3.573 -13.604 1.00 79.19 171 LEU A O 1
ATOM 1317 N N . PHE A 1 172 ? 17.019 1.602 -12.522 1.00 64.50 172 PHE A N 1
ATOM 1318 C CA . PHE A 1 172 ? 16.921 2.169 -11.165 1.00 64.50 172 PHE A CA 1
ATOM 1319 C C . PHE A 1 172 ? 18.001 3.225 -10.855 1.00 64.50 172 PHE A C 1
ATOM 1321 O O . PHE A 1 172 ? 17.750 4.199 -10.155 1.00 64.50 172 PHE A O 1
ATOM 1328 N N . ASN A 1 173 ? 19.201 3.067 -11.414 1.00 69.50 173 ASN A N 1
ATOM 1329 C CA . ASN A 1 173 ? 20.328 3.986 -11.256 1.00 69.50 173 ASN A CA 1
ATOM 1330 C C . ASN A 1 173 ? 20.564 4.884 -12.488 1.00 69.50 173 ASN A C 1
ATOM 1332 O O . ASN A 1 173 ? 21.693 5.323 -12.717 1.00 69.50 173 ASN A O 1
ATOM 1336 N N . ALA A 1 174 ? 19.537 5.124 -13.309 1.00 77.44 174 ALA A N 1
ATOM 1337 C CA . ALA A 1 174 ? 19.670 5.934 -14.512 1.00 77.44 174 ALA A CA 1
ATOM 1338 C C . ALA A 1 174 ? 20.046 7.386 -14.190 1.00 77.44 174 ALA A C 1
ATOM 1340 O O . ALA A 1 174 ? 19.565 7.993 -13.229 1.00 77.44 174 ALA A O 1
ATOM 1341 N N . THR A 1 175 ? 20.872 7.971 -15.056 1.00 84.06 175 THR A N 1
ATOM 1342 C CA . THR A 1 175 ? 21.262 9.377 -14.974 1.00 84.06 175 THR A CA 1
ATOM 1343 C C . THR A 1 175 ? 20.024 10.277 -14.995 1.00 84.06 175 THR A C 1
ATOM 1345 O O . THR A 1 175 ? 19.073 10.059 -15.752 1.00 84.06 175 THR A O 1
ATOM 1348 N N . ALA A 1 176 ? 20.029 11.318 -14.159 1.00 78.31 176 ALA A N 1
ATOM 1349 C CA . ALA A 1 176 ? 18.933 12.275 -14.104 1.00 78.31 176 ALA A CA 1
ATOM 1350 C C . ALA A 1 176 ? 18.659 12.874 -15.491 1.00 78.31 176 ALA A C 1
ATOM 1352 O O . ALA A 1 176 ? 19.579 13.227 -16.231 1.00 78.31 176 ALA A O 1
ATOM 1353 N N . HIS A 1 177 ? 17.381 13.085 -15.813 1.00 81.81 177 HIS A N 1
ATOM 1354 C CA . HIS A 1 177 ? 16.946 13.594 -17.115 1.00 81.81 177 HIS A CA 1
ATOM 1355 C C . HIS A 1 177 ? 17.710 14.846 -17.585 1.00 81.81 177 HIS A C 1
ATOM 1357 O O . HIS A 1 177 ? 17.909 15.029 -18.786 1.00 81.81 177 HIS A O 1
ATOM 1363 N N . ALA A 1 178 ? 18.138 15.737 -16.685 1.00 83.19 178 ALA A N 1
ATOM 1364 C CA . ALA A 1 178 ? 18.878 16.950 -17.040 1.00 83.19 178 ALA A CA 1
ATOM 1365 C C . ALA A 1 178 ? 20.342 16.696 -17.448 1.00 83.19 178 ALA A C 1
ATOM 1367 O O . ALA A 1 178 ? 20.897 17.513 -18.180 1.00 83.19 178 ALA A O 1
ATOM 1368 N N . ASP A 1 179 ? 20.923 15.577 -17.021 1.00 87.50 179 ASP A N 1
ATOM 1369 C CA . ASP A 1 179 ? 22.363 15.295 -17.045 1.00 87.50 179 ASP A CA 1
ATOM 1370 C C . ASP A 1 179 ? 22.756 14.129 -17.959 1.00 87.50 179 ASP A C 1
ATOM 1372 O O . ASP A 1 179 ? 23.908 13.711 -17.947 1.00 87.50 179 ASP A O 1
ATOM 1376 N N . LEU A 1 180 ? 21.815 13.649 -18.779 1.00 89.94 180 LEU A N 1
ATOM 1377 C CA . LEU A 1 180 ? 22.055 12.576 -19.746 1.00 89.94 180 LEU A CA 1
ATOM 1378 C C . LEU A 1 180 ? 23.299 12.824 -20.615 1.00 89.94 180 LEU A C 1
ATOM 1380 O O . LEU A 1 180 ? 23.541 13.957 -21.046 1.00 89.94 180 LEU A O 1
ATOM 1384 N N . CYS A 1 181 ? 24.005 11.748 -20.949 1.00 92.19 181 CYS A N 1
ATOM 1385 C CA . CYS A 1 181 ? 25.120 11.685 -21.890 1.00 92.19 181 CYS A CA 1
ATOM 1386 C C . CYS A 1 181 ? 24.919 10.571 -22.938 1.00 92.19 181 CYS A C 1
ATOM 1388 O O . CYS A 1 181 ? 23.861 9.942 -23.009 1.00 92.19 181 CYS A O 1
ATOM 1390 N N . ILE A 1 182 ? 25.904 10.354 -23.821 1.00 91.81 182 ILE A N 1
ATOM 1391 C CA . ILE A 1 182 ? 25.787 9.328 -24.873 1.00 91.81 182 ILE A CA 1
ATOM 1392 C C . ILE A 1 182 ? 25.758 7.918 -24.274 1.00 91.81 182 ILE A C 1
ATOM 1394 O O . ILE A 1 182 ? 25.075 7.044 -24.798 1.00 91.81 182 ILE A O 1
ATOM 1398 N N . GLU A 1 183 ? 26.440 7.711 -23.151 1.00 92.50 183 GLU A N 1
ATOM 1399 C CA . GLU A 1 183 ? 26.481 6.445 -22.423 1.00 92.50 183 GLU A CA 1
ATOM 1400 C C . GLU A 1 183 ? 25.106 6.036 -21.868 1.00 92.50 183 GLU A C 1
ATOM 1402 O O . GLU A 1 183 ? 24.869 4.846 -21.677 1.00 92.50 183 GLU A O 1
ATOM 1407 N N . ASP A 1 184 ? 24.181 6.986 -21.684 1.00 93.69 184 ASP A N 1
ATOM 1408 C CA . ASP A 1 184 ? 22.803 6.708 -21.264 1.00 93.69 184 ASP A CA 1
ATOM 1409 C C . ASP A 1 184 ? 21.888 6.303 -22.431 1.00 93.69 184 ASP A C 1
ATOM 1411 O O . ASP A 1 184 ? 20.755 5.873 -22.205 1.00 93.69 184 ASP A O 1
ATOM 1415 N N . ALA A 1 185 ? 22.333 6.438 -23.690 1.00 94.00 185 ALA A N 1
ATOM 1416 C CA . ALA A 1 185 ? 21.569 6.055 -24.882 1.00 94.00 185 ALA A CA 1
ATOM 1417 C C . ALA A 1 185 ? 21.545 4.526 -25.054 1.00 94.00 185 ALA A C 1
ATOM 1419 O O . ALA A 1 185 ? 22.030 3.985 -26.050 1.00 94.00 185 ALA A O 1
ATOM 1420 N N . VAL A 1 186 ? 21.006 3.834 -24.052 1.00 95.56 186 VAL A N 1
ATOM 1421 C CA . VAL A 1 186 ? 21.026 2.382 -23.894 1.00 95.56 186 VAL A CA 1
ATOM 1422 C C . VAL A 1 186 ? 19.611 1.860 -23.696 1.00 95.56 186 VAL A C 1
ATOM 1424 O O . VAL A 1 186 ? 18.865 2.349 -22.847 1.00 95.56 186 VAL A O 1
ATOM 1427 N N . PHE A 1 187 ? 19.268 0.828 -24.458 1.00 96.38 187 PHE A N 1
ATOM 1428 C CA . PHE A 1 187 ? 17.964 0.179 -24.459 1.00 96.38 187 PHE A CA 1
ATOM 1429 C C . PHE A 1 187 ? 18.169 -1.332 -24.423 1.00 96.38 187 PHE A C 1
ATOM 1431 O O . PHE A 1 187 ? 18.823 -1.894 -25.300 1.00 96.38 187 PHE A O 1
ATOM 1438 N N . TYR A 1 188 ? 17.623 -1.987 -23.413 1.00 97.12 188 TYR A N 1
ATOM 1439 C CA . TYR A 1 188 ? 17.581 -3.433 -23.291 1.00 97.12 188 TYR A CA 1
ATOM 1440 C C . TYR A 1 188 ? 16.220 -3.922 -23.763 1.00 97.12 188 TYR A C 1
ATOM 1442 O O . TYR A 1 188 ? 15.205 -3.474 -23.243 1.00 97.12 188 TYR A O 1
ATOM 1450 N N . PHE A 1 189 ? 16.208 -4.848 -24.714 1.00 96.38 189 PHE A N 1
ATOM 1451 C CA . PHE A 1 189 ? 15.013 -5.542 -25.181 1.00 96.38 189 PHE A CA 1
ATOM 1452 C C . PHE A 1 189 ? 15.077 -6.982 -24.698 1.00 96.38 189 PHE A C 1
ATOM 1454 O O . PHE A 1 189 ? 16.022 -7.710 -25.011 1.00 96.38 189 PHE A O 1
ATOM 1461 N N . ILE A 1 190 ? 14.108 -7.368 -23.882 1.00 94.75 190 ILE A N 1
ATOM 1462 C CA . ILE A 1 190 ? 14.187 -8.556 -23.043 1.00 94.75 190 ILE A CA 1
ATOM 1463 C C . ILE A 1 190 ? 12.925 -9.382 -23.263 1.00 94.75 190 ILE A C 1
ATOM 1465 O O . ILE A 1 190 ? 11.848 -8.946 -22.849 1.00 94.75 190 ILE A O 1
ATOM 1469 N N . PRO A 1 191 ? 13.019 -10.567 -23.887 1.00 93.31 191 PRO A N 1
ATOM 1470 C CA . PRO A 1 191 ? 11.878 -11.460 -23.982 1.00 93.31 191 PRO A CA 1
ATOM 1471 C C . PRO A 1 191 ? 11.317 -11.787 -22.597 1.00 93.31 191 PRO A C 1
ATOM 1473 O O . PRO A 1 191 ? 12.049 -11.886 -21.606 1.00 93.31 191 PRO A O 1
ATOM 1476 N N . GLU A 1 192 ? 10.006 -11.970 -22.520 1.00 82.50 192 GLU A N 1
ATOM 1477 C CA . GLU A 1 192 ? 9.381 -12.485 -21.306 1.00 82.50 192 GLU A CA 1
ATOM 1478 C C . GLU A 1 192 ? 10.005 -13.820 -20.883 1.00 82.50 192 GLU A C 1
ATOM 1480 O O . GLU A 1 192 ? 10.183 -14.725 -21.699 1.00 82.50 192 GLU A O 1
ATOM 1485 N N . ASN A 1 193 ? 10.269 -13.959 -19.582 1.00 78.12 193 ASN A N 1
ATOM 1486 C CA . ASN A 1 193 ? 10.774 -15.189 -18.964 1.00 78.12 193 ASN A CA 1
ATOM 1487 C C . ASN A 1 193 ? 12.142 -15.674 -19.487 1.00 78.12 193 ASN A C 1
ATOM 1489 O O . ASN A 1 193 ? 12.452 -16.859 -19.371 1.00 78.12 193 ASN A O 1
ATOM 1493 N N . GLU A 1 194 ? 12.970 -14.784 -20.045 1.00 85.75 194 GLU A N 1
ATOM 1494 C CA . GLU A 1 194 ? 14.339 -15.107 -20.461 1.00 85.75 194 GLU A CA 1
ATOM 1495 C C . GLU A 1 194 ? 15.386 -14.328 -19.654 1.00 85.75 194 GLU A C 1
ATOM 1497 O O . GLU A 1 194 ? 15.230 -13.141 -19.372 1.00 85.75 194 GLU A O 1
ATOM 1502 N N . GLU A 1 195 ? 16.491 -15.003 -19.324 1.00 84.81 195 GLU A N 1
ATOM 1503 C CA . GLU A 1 195 ? 17.668 -14.425 -18.648 1.00 84.81 195 GLU A CA 1
ATOM 1504 C C . GLU A 1 195 ? 18.632 -13.722 -19.616 1.00 84.81 195 GLU A C 1
ATOM 1506 O O . GLU A 1 195 ? 19.657 -13.169 -19.212 1.00 84.81 195 GLU A O 1
ATOM 1511 N N . THR A 1 196 ? 18.311 -13.731 -20.911 1.00 91.88 196 THR A N 1
ATOM 1512 C CA . THR A 1 196 ? 19.090 -13.077 -21.963 1.00 91.88 196 THR A CA 1
ATOM 1513 C C . THR A 1 196 ? 18.224 -12.130 -22.775 1.00 91.88 196 THR A C 1
ATOM 1515 O O . THR A 1 196 ? 17.073 -12.442 -23.067 1.00 91.88 196 THR A O 1
ATOM 1518 N N . GLY A 1 197 ? 18.802 -11.014 -23.205 1.00 95.12 197 GLY A N 1
ATOM 1519 C CA . GLY A 1 197 ? 18.154 -10.047 -24.088 1.00 95.12 197 GLY A CA 1
ATOM 1520 C C . GLY A 1 197 ? 19.158 -9.357 -25.002 1.00 95.12 197 GLY A C 1
ATOM 1521 O O . GLY A 1 197 ? 20.305 -9.792 -25.128 1.00 95.12 197 GLY A O 1
ATOM 1522 N N . TRP A 1 198 ? 18.741 -8.258 -25.623 1.00 97.44 198 TRP A N 1
ATOM 1523 C CA . TRP A 1 198 ? 19.589 -7.439 -26.485 1.00 97.44 198 TRP A CA 1
ATOM 1524 C C . TRP A 1 198 ? 19.794 -6.058 -25.892 1.00 97.44 198 TRP A C 1
ATOM 1526 O O . TRP A 1 198 ? 18.835 -5.339 -25.637 1.00 97.44 198 TRP A O 1
ATOM 1536 N N . LYS A 1 199 ? 21.053 -5.663 -25.743 1.00 97.31 199 LYS A N 1
ATOM 1537 C CA . LYS A 1 199 ? 21.465 -4.301 -25.428 1.00 97.31 199 LYS A CA 1
ATOM 1538 C C . LYS A 1 199 ? 21.730 -3.546 -26.722 1.00 97.31 199 LYS A C 1
ATOM 1540 O O . LYS A 1 199 ? 22.619 -3.924 -27.486 1.00 97.31 199 LYS A O 1
ATOM 1545 N N . VAL A 1 200 ? 20.986 -2.472 -26.940 1.00 95.81 200 VAL A N 1
ATOM 1546 C CA . VAL A 1 200 ? 21.180 -1.503 -28.017 1.00 95.81 200 VAL A CA 1
ATOM 1547 C C . VAL A 1 200 ? 21.780 -0.239 -27.414 1.00 95.81 200 VAL A C 1
ATOM 1549 O O . VAL A 1 200 ? 21.192 0.344 -26.508 1.00 95.81 200 VAL A O 1
ATOM 1552 N N . SER A 1 201 ? 22.950 0.187 -27.883 1.00 95.56 201 SER A N 1
ATOM 1553 C CA . SER A 1 201 ? 23.659 1.364 -27.357 1.00 95.56 201 SER A CA 1
ATOM 1554 C C . SER A 1 201 ? 24.030 2.332 -28.474 1.00 95.56 201 SER A C 1
ATOM 1556 O O . SER A 1 201 ? 24.522 1.899 -29.514 1.00 95.56 201 SER A O 1
ATOM 1558 N N . GLY A 1 202 ? 23.821 3.631 -28.265 1.00 91.25 202 GLY A N 1
ATOM 1559 C CA . GLY A 1 202 ? 24.286 4.674 -29.181 1.00 91.25 202 GLY A CA 1
ATOM 1560 C C . GLY A 1 202 ? 25.809 4.854 -29.143 1.00 91.25 202 GLY A C 1
ATOM 1561 O O . GLY A 1 202 ? 26.428 4.721 -28.091 1.00 91.25 202 GLY A O 1
ATOM 1562 N N . GLU A 1 203 ? 26.423 5.171 -30.286 1.00 87.06 203 GLU A N 1
ATOM 1563 C CA . GLU A 1 203 ? 27.867 5.437 -30.379 1.00 87.06 203 GLU A CA 1
ATOM 1564 C C . GLU A 1 203 ? 28.211 6.943 -30.381 1.00 87.06 203 GLU A C 1
ATOM 1566 O O . GLU A 1 203 ? 27.370 7.798 -30.659 1.00 87.06 203 GLU A O 1
ATOM 1571 N N . ALA A 1 204 ? 29.479 7.282 -30.103 1.00 79.19 204 ALA A N 1
ATOM 1572 C CA . ALA A 1 204 ? 29.976 8.646 -29.845 1.00 79.19 204 ALA A CA 1
ATOM 1573 C C . ALA A 1 204 ? 29.765 9.685 -30.975 1.00 79.19 204 ALA A C 1
ATOM 1575 O O . ALA A 1 204 ? 30.003 10.869 -30.760 1.00 79.19 204 ALA A O 1
ATOM 1576 N N . GLY A 1 205 ? 29.308 9.281 -32.165 1.00 82.00 205 GLY A N 1
ATOM 1577 C CA . GLY A 1 205 ? 28.949 10.197 -33.258 1.00 82.00 205 GLY A CA 1
ATOM 1578 C C . GLY A 1 205 ? 27.441 10.351 -33.491 1.00 82.00 205 GLY A C 1
ATOM 1579 O O . GLY A 1 205 ? 27.042 10.979 -34.470 1.00 82.00 205 GLY A O 1
ATOM 1580 N N . LEU A 1 206 ? 26.596 9.740 -32.653 1.00 84.88 206 LEU A N 1
ATOM 1581 C CA . LEU A 1 206 ? 25.141 9.756 -32.827 1.00 84.88 206 LEU A CA 1
ATOM 1582 C C . LEU A 1 206 ? 24.550 11.160 -32.637 1.00 84.88 206 LEU A C 1
ATOM 1584 O O . LEU A 1 206 ? 23.554 11.515 -33.269 1.00 84.88 206 LEU A O 1
ATOM 1588 N N . PHE A 1 207 ? 25.188 11.966 -31.789 1.00 89.06 207 PHE A N 1
ATOM 1589 C CA . PHE A 1 207 ? 24.826 13.354 -31.535 1.00 89.06 207 PHE A CA 1
ATOM 1590 C C . PHE A 1 207 ? 25.946 14.307 -31.974 1.00 89.06 207 PHE A C 1
ATOM 1592 O O . PHE A 1 207 ? 27.113 13.916 -31.986 1.00 89.06 207 PHE A O 1
ATOM 1599 N N . PRO A 1 208 ? 25.615 15.567 -32.319 1.00 89.00 208 PRO A N 1
ATOM 1600 C CA . PRO A 1 208 ? 26.621 16.595 -32.555 1.00 89.00 208 PRO A CA 1
ATOM 1601 C C . PRO A 1 208 ? 27.534 16.803 -31.341 1.00 89.00 208 PRO A C 1
ATOM 1603 O O . PRO A 1 208 ? 27.124 16.593 -30.197 1.00 89.00 208 PRO A O 1
ATOM 1606 N N . GLU A 1 209 ? 28.739 17.309 -31.599 1.00 87.06 209 GLU A N 1
ATOM 1607 C CA . GLU A 1 209 ? 29.658 17.766 -30.553 1.00 87.06 209 GLU A CA 1
ATOM 1608 C C . GLU A 1 209 ? 28.959 18.778 -29.619 1.00 87.06 209 GLU A C 1
ATOM 1610 O O . GLU A 1 209 ? 28.082 19.540 -30.042 1.00 87.06 209 GLU A O 1
ATOM 1615 N N . ASP A 1 210 ? 29.304 18.740 -28.330 1.00 90.44 210 ASP A N 1
ATOM 1616 C CA . ASP A 1 210 ? 28.710 19.537 -27.245 1.00 90.44 210 ASP A CA 1
ATOM 1617 C C . ASP A 1 210 ? 27.191 19.363 -27.021 1.00 90.44 210 ASP A C 1
ATOM 1619 O O . ASP A 1 210 ? 26.600 20.124 -26.246 1.00 90.44 210 ASP A O 1
ATOM 1623 N N . PHE A 1 211 ? 26.510 18.412 -27.680 1.00 93.50 211 PHE A N 1
ATOM 1624 C CA . PHE A 1 211 ? 25.050 18.272 -27.569 1.00 93.50 211 PHE A CA 1
ATOM 1625 C C . PHE A 1 211 ? 24.587 18.139 -26.115 1.00 93.50 211 PHE A C 1
ATOM 1627 O O . PHE A 1 211 ? 23.708 18.885 -25.678 1.00 93.50 211 PHE A O 1
ATOM 1634 N N . PHE A 1 212 ? 25.189 17.216 -25.365 1.00 93.25 212 PHE A N 1
ATOM 1635 C CA . PHE A 1 212 ? 24.795 16.922 -23.989 1.00 93.25 212 PHE A CA 1
ATOM 1636 C C . PHE A 1 212 ? 25.165 18.045 -23.016 1.00 93.25 212 PHE A C 1
ATOM 1638 O O . PHE A 1 212 ? 24.331 18.429 -22.198 1.00 93.25 212 PHE A O 1
ATOM 1645 N N . GLU A 1 213 ? 26.335 18.668 -23.178 1.00 93.94 213 GLU A N 1
ATOM 1646 C CA . GLU A 1 213 ? 26.734 19.840 -22.388 1.00 93.94 213 GLU A CA 1
ATOM 1647 C C . GLU A 1 213 ? 25.743 20.999 -22.577 1.00 93.94 213 GLU A C 1
ATOM 1649 O O . GLU A 1 213 ? 25.209 21.552 -21.612 1.00 93.94 213 GLU A O 1
ATOM 1654 N N . LYS A 1 214 ? 25.423 21.338 -23.834 1.00 93.56 214 LYS A N 1
ATOM 1655 C CA . LYS A 1 214 ? 24.480 22.421 -24.143 1.00 93.56 214 LYS A CA 1
ATOM 1656 C C . LYS A 1 214 ? 23.055 22.076 -23.730 1.00 93.56 214 LYS A C 1
ATOM 1658 O O . LYS A 1 214 ? 22.306 22.971 -23.341 1.00 93.56 214 LYS A O 1
ATOM 1663 N N . ARG A 1 215 ? 22.669 20.799 -23.789 1.00 91.88 215 ARG A N 1
ATOM 1664 C CA . ARG A 1 215 ? 21.375 20.325 -23.289 1.00 91.88 215 ARG A CA 1
ATOM 1665 C C . ARG A 1 215 ? 21.273 20.512 -21.777 1.00 91.88 215 ARG A C 1
ATOM 1667 O O . ARG A 1 215 ? 20.282 21.084 -21.324 1.00 91.88 215 ARG A O 1
ATOM 1674 N N . ALA A 1 216 ? 22.278 20.075 -21.020 1.00 92.56 216 ALA A N 1
ATOM 1675 C CA . ALA A 1 216 ? 22.321 20.233 -19.569 1.00 92.56 216 ALA A CA 1
ATOM 1676 C C . ALA A 1 216 ? 22.281 21.719 -19.178 1.00 92.56 216 ALA A C 1
ATOM 1678 O O . ALA A 1 216 ? 21.455 22.127 -18.357 1.00 92.56 216 ALA A O 1
ATOM 1679 N N . ALA A 1 217 ? 23.073 22.558 -19.857 1.00 92.75 217 ALA A N 1
ATOM 1680 C CA . ALA A 1 217 ? 23.042 24.009 -19.681 1.00 92.75 217 ALA A CA 1
ATOM 1681 C C . ALA A 1 217 ? 21.659 24.608 -19.991 1.00 92.75 217 ALA A C 1
ATOM 1683 O O . ALA A 1 217 ? 21.159 25.420 -19.223 1.00 92.75 217 ALA A O 1
ATOM 1684 N N . ALA A 1 218 ? 20.987 24.184 -21.067 1.00 92.50 218 ALA A N 1
ATOM 1685 C CA . ALA A 1 218 ? 19.649 24.673 -21.414 1.00 92.50 218 ALA A CA 1
ATOM 1686 C C . ALA A 1 218 ? 18.543 24.200 -20.455 1.00 92.50 218 ALA A C 1
ATOM 1688 O O . ALA A 1 218 ? 17.517 24.872 -20.334 1.00 92.50 218 ALA A O 1
ATOM 1689 N N . LYS A 1 219 ? 18.723 23.049 -19.793 1.00 88.50 219 LYS A N 1
ATOM 1690 C CA . LYS A 1 219 ? 17.803 22.542 -18.763 1.00 88.50 219 LYS A CA 1
ATOM 1691 C C . LYS A 1 219 ? 17.971 23.266 -17.426 1.00 88.50 219 LYS A C 1
ATOM 1693 O O . LYS A 1 219 ? 16.974 23.478 -16.746 1.00 88.50 219 LYS A O 1
ATOM 1698 N N . LYS A 1 220 ? 19.201 23.656 -17.078 1.00 89.38 220 LYS A N 1
ATOM 1699 C CA . LYS A 1 220 ? 19.544 24.333 -15.812 1.00 89.38 220 LYS A CA 1
ATOM 1700 C C . LYS A 1 220 ? 19.557 25.868 -15.919 1.00 89.38 220 LYS A C 1
ATOM 1702 O O . LYS A 1 220 ? 19.508 26.552 -14.902 1.00 89.38 220 LYS A O 1
ATOM 1707 N N . GLY A 1 221 ? 19.648 26.400 -17.137 1.00 88.56 221 GLY A N 1
ATOM 1708 C CA . GLY A 1 221 ? 19.832 27.819 -17.443 1.00 88.56 221 GLY A CA 1
ATOM 1709 C C . GLY A 1 221 ? 18.584 28.546 -17.952 1.00 88.56 221 GLY A C 1
ATOM 1710 O O . GLY A 1 221 ? 17.460 28.037 -17.928 1.00 88.56 221 GLY A O 1
ATOM 1711 N N . GLY A 1 222 ? 18.794 29.780 -18.411 1.00 89.56 222 GLY A N 1
ATOM 1712 C CA . GLY A 1 222 ? 17.761 30.693 -18.890 1.00 89.56 222 GLY A CA 1
ATOM 1713 C C . GLY A 1 222 ? 17.639 30.732 -20.417 1.00 89.56 222 GLY A C 1
ATOM 1714 O O . GLY A 1 222 ? 17.968 29.789 -21.138 1.00 89.56 222 GLY A O 1
ATOM 1715 N N . ASP A 1 223 ? 17.117 31.844 -20.935 1.00 93.44 223 ASP A N 1
ATOM 1716 C CA . ASP A 1 223 ? 16.817 31.989 -22.365 1.00 93.44 223 ASP A CA 1
ATOM 1717 C C . ASP A 1 223 ? 18.069 31.970 -23.255 1.00 93.44 223 ASP A C 1
ATOM 1719 O O . ASP A 1 223 ? 18.002 31.521 -24.401 1.00 93.44 223 ASP A O 1
ATOM 1723 N N . ALA A 1 224 ? 19.218 32.411 -22.733 1.00 94.31 224 ALA A N 1
ATOM 1724 C CA . ALA A 1 224 ? 20.485 32.412 -23.459 1.00 94.31 224 ALA A CA 1
ATOM 1725 C C . ALA A 1 224 ? 20.988 30.983 -23.722 1.00 94.31 224 ALA A C 1
ATOM 1727 O O . ALA A 1 224 ? 21.337 30.644 -24.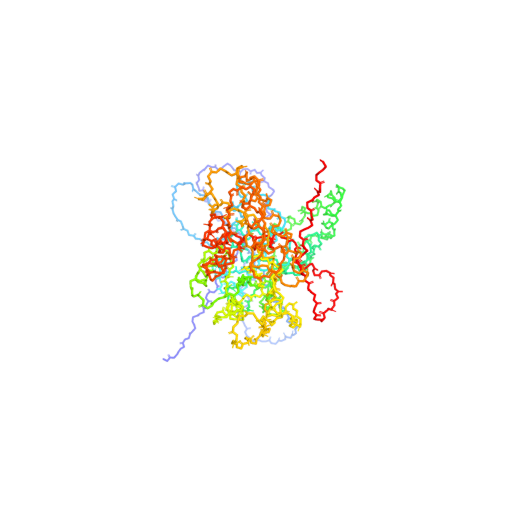855 1.00 94.31 224 ALA A O 1
ATOM 1728 N N . GLU A 1 225 ? 20.957 30.119 -22.707 1.00 95.19 225 GLU A N 1
ATOM 1729 C CA . GLU A 1 225 ? 21.353 28.715 -22.807 1.00 95.19 225 GLU A CA 1
ATOM 1730 C C . GLU A 1 225 ? 20.388 27.937 -23.715 1.00 95.19 225 GLU A C 1
ATOM 1732 O O . GLU A 1 225 ? 20.816 27.162 -24.574 1.00 95.19 225 GLU A O 1
ATOM 1737 N N . LYS A 1 226 ? 19.079 28.213 -23.619 1.00 92.31 226 LYS A N 1
ATOM 1738 C CA . LYS A 1 226 ? 18.067 27.644 -24.529 1.00 92.31 226 LYS A CA 1
ATOM 1739 C C . LYS A 1 226 ? 18.293 28.063 -25.984 1.00 92.31 226 LYS A C 1
ATOM 1741 O O . LYS A 1 226 ? 18.168 27.232 -26.887 1.00 92.31 226 LYS A O 1
ATOM 1746 N N . ALA A 1 227 ? 18.641 29.329 -26.225 1.00 93.19 227 ALA A N 1
ATOM 1747 C CA . ALA A 1 227 ? 18.962 29.826 -27.561 1.00 93.19 227 ALA A CA 1
ATOM 1748 C C . ALA A 1 227 ? 20.231 29.170 -28.129 1.00 93.19 227 ALA A C 1
ATOM 1750 O O . ALA A 1 227 ? 20.256 28.830 -29.313 1.00 93.19 227 ALA A O 1
ATOM 1751 N N . ALA A 1 228 ? 21.245 28.933 -27.290 1.00 92.19 228 ALA A N 1
ATOM 1752 C CA . ALA A 1 228 ? 22.479 28.249 -27.675 1.00 92.19 228 ALA A CA 1
ATOM 1753 C C . ALA A 1 228 ? 22.269 26.755 -27.988 1.00 92.19 228 ALA A C 1
ATOM 1755 O O . ALA A 1 228 ? 22.914 26.220 -28.889 1.00 92.19 228 ALA A O 1
ATOM 1756 N N . PHE A 1 229 ? 21.348 26.082 -27.291 1.00 94.69 229 PHE A N 1
ATOM 1757 C CA . PHE A 1 229 ? 21.039 24.671 -27.540 1.00 94.69 229 PHE A CA 1
ATOM 1758 C C . PHE A 1 229 ? 20.209 24.445 -28.809 1.00 94.69 229 PHE A C 1
ATOM 1760 O O . PHE A 1 229 ? 20.370 23.426 -29.479 1.00 94.69 229 PHE A O 1
ATOM 1767 N N . LYS A 1 230 ? 19.339 25.393 -29.179 1.00 91.50 230 LYS A N 1
ATOM 1768 C CA . LYS A 1 230 ? 18.424 25.267 -30.324 1.00 91.50 230 LYS A CA 1
ATOM 1769 C C . LYS A 1 230 ? 19.076 24.756 -31.629 1.00 91.50 230 LYS A C 1
ATOM 1771 O O . LYS A 1 230 ? 18.572 23.760 -32.148 1.00 91.50 230 LYS A O 1
ATOM 1776 N N . PRO A 1 231 ? 20.165 25.349 -32.162 1.00 90.88 231 PRO A N 1
ATOM 1777 C CA . PRO A 1 231 ? 20.774 24.865 -33.406 1.00 90.88 231 PRO A CA 1
ATOM 1778 C C . PRO A 1 231 ? 21.365 23.453 -33.273 1.00 90.88 231 PRO A C 1
ATOM 1780 O O . PRO A 1 231 ? 21.290 22.664 -34.210 1.00 90.88 231 PRO A O 1
ATOM 1783 N N . VAL A 1 232 ? 21.902 23.103 -32.100 1.00 90.94 232 VAL A N 1
ATOM 1784 C CA . VAL A 1 232 ? 22.494 21.778 -31.845 1.00 90.94 232 VAL A CA 1
ATOM 1785 C C . VAL A 1 232 ? 21.404 20.713 -31.704 1.00 90.94 232 VAL A C 1
ATOM 1787 O O . VAL A 1 232 ? 21.535 19.612 -32.235 1.00 90.94 232 VAL A O 1
ATOM 1790 N N . LYS A 1 233 ? 20.265 21.070 -31.098 1.00 86.69 233 LYS A N 1
ATOM 1791 C CA . LYS A 1 233 ? 19.048 20.250 -31.095 1.00 86.69 233 LYS A CA 1
ATOM 1792 C C . LYS A 1 233 ? 18.527 20.003 -32.510 1.00 86.69 233 LYS A C 1
ATOM 1794 O O . LYS A 1 233 ? 18.174 18.876 -32.835 1.00 86.69 233 LYS A O 1
ATOM 1799 N N . GLU A 1 234 ? 18.467 21.031 -33.354 1.00 83.50 234 GLU A N 1
ATOM 1800 C CA . GLU A 1 234 ? 18.021 20.896 -34.747 1.00 83.50 234 GLU A CA 1
ATOM 1801 C C . GLU A 1 234 ? 18.966 20.000 -35.566 1.00 83.50 234 GLU A C 1
ATOM 1803 O O . GLU A 1 234 ? 18.490 19.140 -36.308 1.00 83.50 234 GLU A O 1
ATOM 1808 N N . ALA A 1 235 ? 20.282 20.127 -35.375 1.00 82.62 235 ALA A N 1
ATOM 1809 C CA . ALA A 1 235 ? 21.271 19.249 -35.999 1.00 82.62 235 ALA A CA 1
ATOM 1810 C C . ALA A 1 235 ? 21.132 17.789 -35.533 1.00 82.62 235 ALA A C 1
ATOM 1812 O O . ALA A 1 235 ? 21.102 16.889 -36.368 1.00 82.62 235 ALA A O 1
ATOM 1813 N N . ALA A 1 236 ? 20.955 17.544 -34.229 1.00 84.00 236 ALA A N 1
ATOM 1814 C CA . ALA A 1 236 ? 20.694 16.204 -33.693 1.00 84.00 236 ALA A CA 1
ATOM 1815 C C . ALA A 1 236 ? 19.416 15.585 -34.282 1.00 84.00 236 ALA A C 1
ATOM 1817 O O . ALA A 1 236 ? 19.392 14.425 -34.688 1.00 84.00 236 ALA A O 1
ATOM 1818 N N . MET A 1 237 ? 18.353 16.384 -34.390 1.00 74.50 237 MET A N 1
ATOM 1819 C CA . MET A 1 237 ? 17.090 15.967 -34.996 1.00 74.50 237 MET A CA 1
ATOM 1820 C C . MET A 1 237 ? 17.254 15.567 -36.463 1.00 74.50 237 MET A C 1
ATOM 1822 O O . MET A 1 237 ? 16.663 14.575 -36.891 1.00 74.50 237 MET A O 1
ATOM 1826 N N . GLN A 1 238 ? 18.030 16.332 -37.233 1.00 71.81 238 GLN A N 1
ATOM 1827 C CA . GLN A 1 238 ? 18.348 16.014 -38.627 1.00 71.81 238 GLN A CA 1
ATOM 1828 C C . GLN A 1 238 ? 19.232 14.769 -38.733 1.00 71.81 238 GLN A C 1
ATOM 1830 O O . GLN A 1 238 ? 18.956 13.911 -39.568 1.00 71.81 238 GLN A O 1
ATOM 1835 N N . GLY A 1 239 ? 20.228 14.637 -37.854 1.00 72.75 239 GLY A N 1
ATOM 1836 C CA . GLY A 1 239 ? 21.100 13.467 -37.767 1.00 72.75 239 GLY A CA 1
ATOM 1837 C C . GLY A 1 239 ? 20.299 12.184 -37.578 1.00 72.75 239 GLY A C 1
ATOM 1838 O O . GLY A 1 239 ? 20.408 11.279 -38.394 1.00 72.75 239 GLY A O 1
ATOM 1839 N N . LEU A 1 240 ? 19.382 12.162 -36.605 1.00 71.88 240 LEU A N 1
ATOM 1840 C CA . LEU A 1 240 ? 18.493 11.021 -36.346 1.00 71.88 240 LEU A CA 1
ATOM 1841 C C . LEU A 1 240 ? 17.482 10.745 -37.477 1.00 71.88 240 LEU A C 1
ATOM 1843 O O . LEU A 1 240 ? 16.870 9.676 -37.514 1.00 71.88 240 LEU A O 1
ATOM 1847 N N . ALA A 1 241 ? 17.282 11.681 -38.408 1.00 63.91 241 ALA A N 1
ATOM 1848 C CA . ALA A 1 241 ? 16.425 11.491 -39.578 1.00 63.91 241 ALA A CA 1
ATOM 1849 C C . ALA A 1 241 ? 17.165 10.878 -40.786 1.00 63.91 241 ALA A C 1
ATOM 1851 O O . ALA A 1 241 ? 16.503 10.340 -41.673 1.00 63.91 241 ALA A O 1
ATOM 1852 N N . ALA A 1 242 ? 18.502 10.914 -40.822 1.00 57.84 242 ALA A N 1
ATOM 1853 C CA . ALA A 1 242 ? 19.303 10.334 -41.904 1.00 57.84 242 ALA A CA 1
ATOM 1854 C C . ALA A 1 242 ? 19.279 8.787 -41.899 1.00 57.84 242 ALA A C 1
ATOM 1856 O O . ALA A 1 242 ? 18.926 8.166 -40.898 1.00 57.84 242 ALA A O 1
ATOM 1857 N N . ILE A 1 243 ? 19.600 8.150 -43.034 1.00 53.88 243 ILE A N 1
ATOM 1858 C CA . ILE A 1 243 ? 19.619 6.683 -43.223 1.00 53.88 243 ILE A CA 1
ATOM 1859 C C . ILE A 1 243 ? 20.872 6.291 -44.038 1.00 53.88 243 ILE A C 1
ATOM 1861 O O . ILE A 1 243 ? 21.186 7.018 -44.986 1.00 53.88 243 ILE A O 1
ATOM 1865 N N . PRO A 1 244 ? 21.542 5.152 -43.734 1.00 58.62 244 PRO A N 1
ATOM 1866 C CA . PRO A 1 244 ? 21.301 4.244 -42.605 1.00 58.62 244 PRO A CA 1
ATOM 1867 C C . PRO A 1 244 ? 22.049 4.702 -41.346 1.00 58.62 244 PRO A C 1
ATOM 1869 O O . PRO A 1 244 ? 23.224 5.037 -41.409 1.00 58.62 244 PRO A O 1
ATOM 1872 N N . LEU A 1 245 ? 21.367 4.697 -40.198 1.00 62.22 245 LEU A N 1
ATOM 1873 C CA . LEU A 1 245 ? 21.967 4.992 -38.886 1.00 62.22 245 LEU A CA 1
ATOM 1874 C C . LEU A 1 245 ? 22.329 3.728 -38.104 1.00 62.22 245 LEU A C 1
ATOM 1876 O O . LEU A 1 245 ? 22.767 3.833 -36.966 1.00 62.22 245 LEU A O 1
ATOM 1880 N N . ASN A 1 246 ? 22.141 2.545 -38.692 1.00 58.25 246 ASN A N 1
ATOM 1881 C CA . ASN A 1 246 ? 22.372 1.272 -38.009 1.00 58.25 246 ASN A CA 1
ATOM 1882 C C . ASN A 1 246 ? 23.824 1.152 -37.525 1.00 58.25 246 ASN A C 1
ATOM 1884 O O . ASN A 1 246 ? 24.049 0.646 -36.436 1.00 58.25 246 ASN A O 1
ATOM 1888 N N . ASP A 1 247 ? 24.779 1.715 -38.269 1.00 66.25 247 ASP A N 1
ATOM 1889 C CA . ASP A 1 247 ? 26.202 1.728 -37.905 1.00 66.25 247 ASP A CA 1
ATOM 1890 C C . ASP A 1 247 ? 26.507 2.608 -36.676 1.00 66.25 247 ASP A C 1
ATOM 1892 O O . ASP A 1 247 ? 27.586 2.518 -36.101 1.00 66.25 247 ASP A O 1
ATOM 1896 N N . MET A 1 248 ? 25.563 3.460 -36.261 1.00 80.81 248 MET A N 1
ATOM 1897 C CA . MET A 1 248 ? 25.682 4.344 -35.093 1.00 80.81 248 MET A CA 1
ATOM 1898 C C . MET A 1 248 ? 25.071 3.741 -33.824 1.00 80.81 248 MET A C 1
ATOM 1900 O O . MET A 1 248 ? 25.060 4.396 -32.777 1.00 80.81 248 MET A O 1
ATOM 1904 N N . PHE A 1 249 ? 24.553 2.515 -33.921 1.00 86.12 249 PHE A N 1
ATOM 1905 C CA . PHE A 1 249 ? 24.065 1.735 -32.797 1.00 86.12 249 PHE A CA 1
ATOM 1906 C C . PHE A 1 249 ? 24.794 0.404 -32.734 1.00 86.12 249 PHE A C 1
ATOM 1908 O O . PHE A 1 249 ? 24.980 -0.294 -33.728 1.00 86.12 249 PHE A O 1
ATOM 1915 N N . ARG A 1 250 ? 25.148 0.008 -31.520 1.00 90.44 250 ARG A N 1
ATOM 1916 C CA . ARG A 1 250 ? 25.715 -1.301 -31.244 1.00 90.44 250 ARG A CA 1
ATOM 1917 C C . ARG A 1 250 ? 24.654 -2.188 -30.623 1.00 90.44 250 ARG A C 1
ATOM 1919 O O . ARG A 1 250 ? 24.107 -1.831 -29.585 1.00 90.44 250 ARG A O 1
ATOM 1926 N N . VAL A 1 251 ? 24.418 -3.352 -31.221 1.00 92.69 251 VAL A N 1
ATOM 1927 C CA . VAL A 1 251 ? 23.525 -4.381 -30.676 1.00 92.69 251 VAL A CA 1
ATOM 1928 C C . VAL A 1 251 ? 24.362 -5.544 -30.153 1.00 92.69 251 VAL A C 1
ATOM 1930 O O . VAL A 1 251 ? 25.247 -6.038 -30.852 1.00 92.69 251 VAL A O 1
ATOM 1933 N N . LYS A 1 252 ? 24.110 -5.967 -28.913 1.00 95.06 252 LYS A N 1
ATOM 1934 C CA . LYS A 1 252 ? 24.752 -7.128 -28.286 1.00 95.06 252 LYS A CA 1
ATOM 1935 C C . LYS A 1 252 ? 23.723 -7.983 -27.569 1.00 95.06 252 LYS A C 1
ATOM 1937 O O . LYS A 1 252 ? 22.889 -7.445 -26.851 1.00 95.06 252 LYS A O 1
ATOM 1942 N N . THR A 1 253 ? 23.848 -9.298 -27.685 1.00 95.50 253 THR A N 1
ATOM 1943 C CA . THR A 1 253 ? 23.183 -10.226 -26.765 1.00 95.50 253 THR A CA 1
ATOM 1944 C C . THR A 1 253 ? 23.861 -10.136 -25.399 1.00 95.50 253 THR A C 1
ATOM 1946 O O . THR A 1 253 ? 25.091 -10.168 -25.322 1.00 95.50 253 THR A O 1
ATOM 1949 N N . VAL A 1 254 ? 23.073 -9.993 -24.337 1.00 95.12 254 VAL A N 1
ATOM 1950 C CA . VAL A 1 254 ? 23.549 -9.818 -22.957 1.00 95.12 254 VAL A CA 1
ATOM 1951 C C . VAL A 1 254 ? 22.778 -10.718 -22.000 1.00 95.12 254 VAL A C 1
ATOM 1953 O O . VAL A 1 254 ? 21.625 -11.063 -22.268 1.00 95.12 254 VAL A O 1
ATOM 1956 N N . ASN A 1 255 ? 23.409 -11.085 -20.885 1.00 93.56 255 ASN A N 1
ATOM 1957 C CA . ASN A 1 255 ? 22.729 -11.704 -19.752 1.00 93.56 255 ASN A CA 1
ATOM 1958 C C . ASN A 1 255 ? 22.229 -10.614 -18.787 1.00 93.56 255 ASN A C 1
ATOM 1960 O O . ASN A 1 255 ? 22.919 -9.622 -18.552 1.00 93.56 255 ASN A O 1
ATOM 1964 N N . LEU A 1 256 ? 21.027 -10.797 -18.243 1.00 85.94 256 LEU A N 1
ATOM 1965 C CA . LEU A 1 256 ? 20.367 -9.833 -17.358 1.00 85.94 256 LEU A CA 1
ATOM 1966 C C . LEU A 1 256 ? 21.130 -9.609 -16.046 1.00 85.94 256 LEU A C 1
ATOM 1968 O O . LEU A 1 256 ? 21.224 -8.466 -15.596 1.00 85.94 256 LEU A O 1
ATOM 1972 N N . SER A 1 257 ? 21.680 -10.674 -15.458 1.00 82.12 257 SER A N 1
ATOM 1973 C CA . SER A 1 257 ? 22.410 -10.610 -14.185 1.00 82.12 257 SER A CA 1
ATOM 1974 C C . SER A 1 257 ? 23.719 -9.825 -14.320 1.00 82.12 257 SER A C 1
ATOM 1976 O O . SER A 1 257 ? 24.032 -8.977 -13.488 1.00 82.12 257 SER A O 1
ATOM 1978 N N . GLU A 1 258 ? 24.449 -10.030 -15.423 1.00 88.75 258 GLU A N 1
ATOM 1979 C CA . GLU A 1 258 ? 25.714 -9.340 -15.709 1.00 88.75 258 GLU A CA 1
ATOM 1980 C C . GLU A 1 258 ? 25.524 -7.834 -15.938 1.00 88.75 258 GLU A C 1
ATOM 1982 O O . GLU A 1 258 ? 26.394 -7.037 -15.593 1.00 88.75 258 GLU A O 1
ATOM 1987 N N . GLU A 1 259 ? 24.380 -7.444 -16.504 1.00 88.31 259 GLU A N 1
ATOM 1988 C CA . GLU A 1 259 ? 23.992 -6.045 -16.718 1.00 88.31 259 GLU A CA 1
ATOM 1989 C C . GLU A 1 259 ? 23.268 -5.435 -15.498 1.00 88.31 259 GLU A C 1
ATOM 1991 O O . GLU A 1 259 ? 22.899 -4.262 -15.528 1.00 88.31 259 GLU A O 1
ATOM 1996 N N . GLY A 1 260 ? 23.066 -6.206 -14.419 1.00 80.25 260 GLY A N 1
ATOM 1997 C CA . GLY A 1 260 ? 22.413 -5.743 -13.190 1.00 80.25 260 GLY A CA 1
ATOM 1998 C C . GLY A 1 260 ? 20.935 -5.379 -13.368 1.00 80.25 260 GLY A C 1
ATOM 1999 O O . GLY A 1 260 ? 20.419 -4.519 -12.658 1.00 80.25 260 GLY A O 1
ATOM 2000 N N . LEU A 1 261 ? 20.243 -5.999 -14.329 1.00 81.31 261 LEU A N 1
ATOM 2001 C CA . LEU A 1 261 ? 18.863 -5.640 -14.686 1.00 81.31 261 LEU A CA 1
ATOM 2002 C C . LEU A 1 261 ? 17.815 -6.253 -13.754 1.00 81.31 261 LEU A C 1
ATOM 2004 O O . LEU A 1 261 ? 16.666 -5.820 -13.776 1.00 81.31 261 LEU A O 1
ATOM 2008 N N . GLU A 1 262 ? 18.195 -7.238 -12.940 1.00 70.44 262 GLU A N 1
ATOM 2009 C CA . GLU A 1 262 ? 17.287 -8.000 -12.073 1.00 70.44 262 GLU A CA 1
ATOM 2010 C C . GLU A 1 262 ? 16.467 -7.101 -11.149 1.00 70.44 262 GLU A C 1
ATOM 2012 O O . GLU A 1 262 ? 15.254 -7.262 -11.067 1.00 70.44 262 GLU A O 1
ATOM 2017 N N . GLN A 1 263 ? 17.099 -6.102 -10.529 1.00 63.91 263 GLN A N 1
ATOM 2018 C CA . GLN A 1 263 ? 16.414 -5.175 -9.630 1.00 63.91 263 GLN A CA 1
ATOM 2019 C C . GLN A 1 263 ? 15.458 -4.233 -10.372 1.00 63.91 263 GLN A C 1
ATOM 2021 O O . GLN A 1 263 ? 14.404 -3.895 -9.860 1.00 63.91 263 GLN A O 1
ATOM 2026 N N . THR A 1 264 ? 15.782 -3.825 -11.602 1.00 69.44 264 THR A N 1
ATOM 2027 C CA . THR A 1 264 ? 14.886 -2.963 -12.400 1.00 69.44 264 THR A CA 1
ATOM 2028 C C . THR A 1 264 ? 13.719 -3.747 -13.004 1.00 69.44 264 THR A C 1
ATOM 2030 O O . THR A 1 264 ? 12.631 -3.211 -13.207 1.00 69.44 264 THR A O 1
ATOM 2033 N N . LEU A 1 265 ? 13.949 -5.021 -13.319 1.00 68.25 265 LEU A N 1
ATOM 2034 C CA . LEU A 1 265 ? 12.932 -5.946 -13.814 1.00 68.25 265 LEU A CA 1
ATOM 2035 C C . LEU A 1 265 ? 12.126 -6.600 -12.697 1.00 68.25 265 LEU A C 1
ATOM 2037 O O . LEU A 1 265 ? 11.159 -7.303 -13.000 1.00 68.25 265 LEU A O 1
ATOM 2041 N N . ALA A 1 266 ? 12.539 -6.401 -11.446 1.00 61.75 266 ALA A N 1
ATOM 2042 C CA . ALA A 1 266 ? 11.839 -6.890 -10.284 1.00 61.75 266 ALA A CA 1
ATOM 2043 C C . ALA A 1 266 ? 10.386 -6.439 -10.338 1.00 61.75 266 ALA A C 1
ATOM 2045 O O . ALA A 1 266 ? 10.075 -5.258 -10.514 1.00 61.75 266 ALA A O 1
ATOM 2046 N N . SER A 1 267 ? 9.487 -7.403 -10.187 1.00 75.88 267 SER A N 1
ATOM 2047 C CA . SER A 1 267 ? 8.085 -7.074 -10.014 1.00 75.88 267 SER A CA 1
ATOM 2048 C C . SER A 1 267 ? 7.866 -6.559 -8.591 1.00 75.88 267 SER A C 1
ATOM 2050 O O . SER A 1 267 ? 8.562 -6.947 -7.647 1.00 75.88 267 SER A O 1
ATOM 2052 N N . ARG A 1 268 ? 6.919 -5.635 -8.454 1.00 85.38 268 ARG A N 1
ATOM 2053 C CA . ARG A 1 268 ? 6.430 -5.170 -7.157 1.00 85.38 268 ARG A CA 1
ATOM 2054 C C . ARG A 1 268 ? 5.296 -6.071 -6.714 1.00 85.38 268 ARG A C 1
ATOM 2056 O O . ARG A 1 268 ? 4.491 -6.475 -7.549 1.00 85.38 268 ARG A O 1
ATOM 2063 N N . GLY A 1 269 ? 5.215 -6.331 -5.420 1.00 91.62 269 GLY A N 1
ATOM 2064 C CA . GLY A 1 269 ? 4.122 -7.058 -4.793 1.00 91.62 269 GLY A CA 1
ATOM 2065 C C . GLY A 1 269 ? 3.630 -6.332 -3.551 1.00 91.62 269 GLY A C 1
ATOM 2066 O O . GLY A 1 269 ? 4.338 -5.518 -2.958 1.00 91.62 269 GLY A O 1
ATOM 2067 N N . VAL A 1 270 ? 2.398 -6.626 -3.163 1.00 96.44 270 VAL A N 1
ATOM 2068 C CA . VAL A 1 270 ? 1.759 -6.066 -1.976 1.00 96.44 270 VAL A CA 1
ATOM 2069 C C . VAL A 1 270 ? 1.577 -7.170 -0.953 1.00 96.44 270 VAL A C 1
ATOM 2071 O O . VAL A 1 270 ? 0.979 -8.205 -1.243 1.00 96.44 270 VAL A O 1
ATOM 2074 N N . LEU A 1 271 ? 2.073 -6.935 0.255 1.00 98.44 271 LEU A N 1
ATOM 2075 C CA . LEU A 1 271 ? 1.886 -7.821 1.394 1.00 98.44 271 LEU A CA 1
ATOM 2076 C C . LEU A 1 271 ? 0.897 -7.175 2.363 1.00 98.44 271 LEU A C 1
ATOM 2078 O O . LEU A 1 271 ? 1.233 -6.213 3.041 1.00 98.44 271 LEU A O 1
ATOM 2082 N N . VAL A 1 272 ? -0.322 -7.688 2.465 1.00 98.56 272 VAL A N 1
ATOM 2083 C CA . VAL A 1 272 ? -1.257 -7.251 3.509 1.00 98.56 272 VAL A CA 1
ATOM 2084 C C . VAL A 1 272 ? -1.000 -8.075 4.763 1.00 98.56 272 VAL A C 1
ATOM 2086 O O . VAL A 1 272 ? -0.955 -9.302 4.694 1.00 98.56 272 VAL A O 1
ATOM 2089 N N . ILE A 1 273 ? -0.835 -7.406 5.903 1.00 98.31 273 ILE A N 1
ATOM 2090 C CA . ILE A 1 273 ? -0.541 -8.053 7.185 1.00 98.31 273 ILE A CA 1
ATOM 2091 C C . ILE A 1 273 ? -1.681 -7.791 8.157 1.00 98.31 273 ILE A C 1
ATOM 2093 O O . ILE A 1 273 ? -2.000 -6.638 8.434 1.00 98.31 273 ILE A O 1
ATOM 2097 N N . ALA A 1 274 ? -2.271 -8.845 8.708 1.00 96.56 274 ALA A N 1
ATOM 2098 C CA . ALA A 1 274 ? -3.303 -8.747 9.737 1.00 96.56 274 ALA A CA 1
ATOM 2099 C C . ALA A 1 274 ? -2.914 -9.562 10.975 1.00 96.56 274 ALA A C 1
ATOM 2101 O O . ALA A 1 274 ? -2.055 -10.433 10.906 1.00 96.56 274 ALA A O 1
ATOM 2102 N N . HIS A 1 275 ? -3.555 -9.295 12.113 1.00 93.12 275 HIS A N 1
ATOM 2103 C CA . HIS A 1 275 ? -3.259 -10.011 13.358 1.00 93.12 275 HIS A CA 1
ATOM 2104 C C . HIS A 1 275 ? -3.502 -11.523 13.230 1.00 93.12 275 HIS A C 1
ATOM 2106 O O . HIS A 1 275 ? -2.609 -12.317 13.486 1.00 93.12 275 HIS A O 1
ATOM 2112 N N . GLY A 1 276 ? -4.693 -11.911 12.770 1.00 90.25 276 GLY A N 1
ATOM 2113 C CA . GLY A 1 276 ? -5.161 -13.296 12.819 1.00 90.25 276 GLY A CA 1
ATOM 2114 C C . GLY A 1 276 ? -5.940 -13.573 14.103 1.00 90.25 276 GLY A C 1
ATOM 2115 O O . GLY A 1 276 ? -5.820 -12.853 15.095 1.00 90.25 276 GLY A O 1
ATOM 2116 N N . SER A 1 277 ? -6.796 -14.589 14.071 1.00 90.06 277 SER A N 1
ATOM 2117 C CA . SER A 1 277 ? -7.606 -15.030 15.210 1.00 90.06 277 SER A CA 1
ATOM 2118 C C . SER A 1 277 ? -7.871 -16.534 15.120 1.00 90.06 277 SER A C 1
ATOM 2120 O O . SER A 1 277 ? -7.841 -17.123 14.039 1.00 90.06 277 SER A O 1
ATOM 2122 N N . ASP A 1 278 ? -8.177 -17.163 16.250 1.00 88.88 278 ASP A N 1
ATOM 2123 C CA . ASP A 1 278 ? -8.741 -18.512 16.331 1.00 88.88 278 ASP A CA 1
ATOM 2124 C C . ASP A 1 278 ? -10.212 -18.580 15.852 1.00 88.88 278 ASP A C 1
ATOM 2126 O O . ASP A 1 278 ? -10.728 -19.655 15.528 1.00 88.88 278 ASP A O 1
ATOM 2130 N N . GLU A 1 279 ? -10.898 -17.437 15.741 1.00 89.12 279 GLU A N 1
ATOM 2131 C CA . GLU A 1 279 ? -12.245 -17.331 15.186 1.00 89.12 279 GLU A CA 1
ATOM 2132 C C . GLU A 1 279 ? -12.209 -17.297 13.645 1.00 89.12 279 GLU A C 1
ATOM 2134 O O . GLU A 1 279 ? -11.928 -16.273 13.026 1.00 89.12 279 GLU A O 1
ATOM 2139 N N . ALA A 1 280 ? -12.592 -18.400 12.987 1.00 85.94 280 ALA A N 1
ATOM 2140 C CA . ALA A 1 280 ? -12.564 -18.510 11.519 1.00 85.94 280 ALA A CA 1
ATOM 2141 C C . ALA A 1 280 ? -13.320 -17.385 10.777 1.00 85.94 280 ALA A C 1
ATOM 2143 O O . ALA A 1 280 ? -12.895 -16.949 9.707 1.00 85.94 280 ALA A O 1
ATOM 2144 N N . GLY A 1 281 ? -14.429 -16.893 11.344 1.00 90.88 281 GLY A N 1
ATOM 2145 C CA . GLY A 1 281 ? -15.193 -15.781 10.767 1.00 90.88 281 GLY A CA 1
ATOM 2146 C C . GLY A 1 281 ? -14.430 -14.453 10.771 1.00 90.88 281 GLY A C 1
ATOM 2147 O O . GLY A 1 281 ? -14.608 -13.655 9.852 1.00 90.88 281 GLY A O 1
ATOM 2148 N N . TRP A 1 282 ? -13.548 -14.243 11.755 1.00 94.62 282 TRP A N 1
ATOM 2149 C CA . TRP A 1 282 ? -12.702 -13.056 11.830 1.00 94.62 282 TRP A CA 1
ATOM 2150 C C . TRP A 1 282 ? -11.730 -13.025 10.648 1.00 94.62 282 TRP A C 1
ATOM 2152 O O . TRP A 1 282 ? -11.670 -12.022 9.934 1.00 94.62 282 TRP A O 1
ATOM 2162 N N . ASN A 1 283 ? -11.042 -14.151 10.406 1.00 94.19 283 ASN A N 1
ATOM 2163 C CA . ASN A 1 283 ? -10.048 -14.285 9.335 1.00 94.19 283 ASN A CA 1
ATOM 2164 C C . ASN A 1 283 ? -10.696 -14.228 7.951 1.00 94.19 283 ASN A C 1
ATOM 2166 O O . ASN A 1 283 ? -10.152 -13.584 7.057 1.00 94.19 283 ASN A O 1
ATOM 2170 N N . GLN A 1 284 ? -11.872 -14.847 7.776 1.00 95.06 284 GLN A N 1
ATOM 2171 C CA . GLN A 1 284 ? -12.568 -14.844 6.487 1.00 95.06 284 GLN A CA 1
ATOM 2172 C C . GLN A 1 284 ? -12.922 -13.425 6.033 1.00 95.06 284 GLN A C 1
ATOM 2174 O O . GLN A 1 284 ? -12.770 -13.113 4.859 1.00 95.06 284 GLN A O 1
ATOM 2179 N N . ALA A 1 285 ? -13.338 -12.545 6.948 1.00 96.81 285 ALA A N 1
ATOM 2180 C CA . ALA A 1 285 ? -13.648 -11.162 6.592 1.00 96.81 285 ALA A CA 1
ATOM 2181 C C . ALA A 1 285 ? -12.409 -10.389 6.099 1.00 96.81 285 ALA A C 1
ATOM 2183 O O . ALA A 1 285 ? -12.524 -9.550 5.207 1.00 96.81 285 ALA A O 1
ATOM 2184 N N . VAL A 1 286 ? -11.229 -10.674 6.665 1.00 97.44 286 VAL A N 1
ATOM 2185 C CA . VAL A 1 286 ? -9.954 -10.086 6.223 1.00 97.44 286 VAL A CA 1
ATOM 2186 C C . VAL A 1 286 ? -9.560 -10.632 4.852 1.00 97.44 286 VAL A C 1
ATOM 2188 O O . VAL A 1 286 ? -9.270 -9.858 3.944 1.00 97.44 286 VAL A O 1
ATOM 2191 N N . ASP A 1 287 ? -9.595 -11.953 4.685 1.00 95.50 287 ASP A N 1
ATOM 2192 C CA . ASP A 1 287 ? -9.303 -12.628 3.417 1.00 95.50 287 ASP A CA 1
ATOM 2193 C C . ASP A 1 287 ? -10.231 -12.143 2.289 1.00 95.50 287 ASP A C 1
ATOM 2195 O O . ASP A 1 287 ? -9.750 -11.807 1.207 1.00 95.50 287 ASP A O 1
ATOM 2199 N N . ASP A 1 288 ? -11.530 -11.977 2.552 1.00 94.88 288 ASP A N 1
ATOM 2200 C CA . ASP A 1 288 ? -12.483 -11.419 1.588 1.00 94.88 288 ASP A CA 1
ATOM 2201 C C . ASP A 1 288 ? -12.132 -9.976 1.195 1.00 94.88 288 ASP A C 1
ATOM 2203 O O . ASP A 1 288 ? -12.205 -9.622 0.017 1.00 94.88 288 ASP A O 1
ATOM 2207 N N . ALA A 1 289 ? -11.722 -9.132 2.145 1.00 96.31 289 ALA A N 1
ATOM 2208 C CA . ALA A 1 289 ? -11.323 -7.759 1.840 1.00 96.31 289 ALA A CA 1
ATOM 2209 C C . ALA A 1 289 ? -10.065 -7.706 0.963 1.00 96.31 289 ALA A C 1
ATOM 2211 O O . ALA A 1 289 ? -10.026 -6.932 0.005 1.00 96.31 289 ALA A O 1
ATOM 2212 N N . VAL A 1 290 ? -9.067 -8.551 1.253 1.00 96.94 290 VAL A N 1
ATOM 2213 C CA . VAL A 1 290 ? -7.813 -8.617 0.485 1.00 96.94 290 VAL A CA 1
ATOM 2214 C C . VAL A 1 290 ? -8.023 -9.227 -0.899 1.00 96.94 290 VAL A C 1
ATOM 2216 O O . VAL A 1 290 ? -7.485 -8.713 -1.874 1.00 96.94 290 VAL A O 1
ATOM 2219 N N . ARG A 1 291 ? -8.862 -10.261 -1.033 1.00 92.94 291 ARG A N 1
ATOM 2220 C CA . ARG A 1 291 ? -9.214 -10.854 -2.338 1.00 92.94 291 ARG A CA 1
ATOM 2221 C C . ARG A 1 291 ? -9.882 -9.874 -3.297 1.00 92.94 291 ARG A C 1
ATOM 2223 O O . ARG A 1 291 ? -9.821 -10.082 -4.506 1.00 92.94 291 ARG A O 1
ATOM 2230 N N . ASN A 1 292 ? -10.541 -8.844 -2.770 1.00 87.75 292 ASN A N 1
ATOM 2231 C CA . ASN A 1 292 ? -11.198 -7.814 -3.570 1.00 87.75 292 ASN A CA 1
ATOM 2232 C C . ASN A 1 292 ? -10.272 -6.641 -3.940 1.00 87.75 292 ASN A C 1
ATOM 2234 O O . ASN A 1 292 ? -10.716 -5.752 -4.664 1.00 87.75 292 ASN A O 1
ATOM 2238 N N . VAL A 1 293 ? -9.015 -6.625 -3.478 1.00 89.62 293 VAL A N 1
ATOM 2239 C CA . VAL A 1 293 ? -8.032 -5.594 -3.847 1.00 89.62 293 VAL A CA 1
ATOM 2240 C C . VAL A 1 293 ? -7.727 -5.691 -5.341 1.00 89.62 293 VAL A C 1
ATOM 2242 O O . VAL A 1 293 ? -7.321 -6.741 -5.839 1.00 89.62 293 VAL A O 1
ATOM 2245 N N . CYS A 1 294 ? -7.891 -4.582 -6.060 1.00 82.62 294 CYS A N 1
ATOM 2246 C CA . CYS A 1 294 ? -7.651 -4.498 -7.494 1.00 82.62 294 CYS A CA 1
ATOM 2247 C C . CYS A 1 294 ? -6.423 -3.626 -7.784 1.00 82.62 294 CYS A C 1
ATOM 2249 O O . CYS A 1 294 ? -6.519 -2.417 -8.009 1.00 82.62 294 CYS A O 1
ATOM 2251 N N . LEU A 1 295 ? -5.252 -4.262 -7.817 1.00 76.69 295 LEU A N 1
ATOM 2252 C CA . LEU A 1 295 ? -3.972 -3.627 -8.130 1.00 76.69 295 LEU A CA 1
ATOM 2253 C C . LEU A 1 295 ? -3.287 -4.336 -9.307 1.00 76.69 295 LEU A C 1
ATOM 2255 O O . LEU A 1 295 ? -3.502 -5.530 -9.509 1.00 76.69 295 LEU A O 1
ATOM 2259 N N . PRO A 1 296 ? -2.421 -3.642 -10.069 1.00 70.00 296 PRO A N 1
ATOM 2260 C CA . PRO A 1 296 ? -1.621 -4.260 -11.130 1.00 70.00 296 PRO A CA 1
ATOM 2261 C C . PRO A 1 296 ? -0.439 -5.092 -10.585 1.00 70.00 296 PRO A C 1
ATOM 2263 O O . PRO A 1 296 ? 0.461 -5.450 -11.341 1.00 70.00 296 PRO A O 1
ATOM 2266 N N . TYR A 1 297 ? -0.423 -5.378 -9.280 1.00 83.56 297 TYR A N 1
ATOM 2267 C CA . TYR A 1 297 ? 0.640 -6.077 -8.561 1.00 83.56 297 TYR A CA 1
ATOM 2268 C C . TYR A 1 297 ? 0.079 -7.348 -7.914 1.00 83.56 297 TYR A C 1
ATOM 2270 O O . TYR A 1 297 ? -1.068 -7.326 -7.459 1.00 83.56 297 TYR A O 1
ATOM 2278 N N . PRO A 1 298 ? 0.865 -8.434 -7.806 1.00 87.88 298 PRO A N 1
ATOM 2279 C CA . PRO A 1 298 ? 0.530 -9.552 -6.935 1.00 87.88 298 PRO A CA 1
ATOM 2280 C C . PRO A 1 298 ? 0.250 -9.082 -5.508 1.00 87.88 298 PRO A C 1
ATOM 2282 O O . PRO A 1 298 ? 1.020 -8.301 -4.949 1.00 87.88 298 PRO A O 1
ATOM 2285 N N . VAL A 1 299 ? -0.833 -9.578 -4.913 1.00 94.81 299 VAL A N 1
ATOM 2286 C CA . VAL A 1 299 ? -1.208 -9.290 -3.525 1.00 94.81 299 VAL A CA 1
ATOM 2287 C C . VAL A 1 299 ? -1.203 -10.598 -2.742 1.00 94.81 299 VAL A C 1
ATOM 2289 O O . VAL A 1 299 ? -1.830 -11.570 -3.162 1.00 94.81 299 VAL A O 1
ATOM 2292 N N . ALA A 1 300 ? -0.513 -10.624 -1.606 1.00 97.06 300 ALA A N 1
ATOM 2293 C CA . ALA A 1 300 ? -0.522 -11.738 -0.666 1.00 97.06 300 ALA A CA 1
ATOM 2294 C C . ALA A 1 300 ? -0.977 -11.260 0.718 1.00 97.06 300 ALA A C 1
ATOM 2296 O O . ALA A 1 300 ? -0.651 -10.153 1.139 1.00 97.06 300 ALA A O 1
ATOM 2297 N N . LEU A 1 301 ? -1.728 -12.104 1.424 1.00 98.19 301 LEU A N 1
ATOM 2298 C CA . LEU A 1 301 ? -2.126 -11.894 2.817 1.00 98.19 301 LEU A CA 1
ATOM 2299 C C . LEU A 1 301 ? -1.273 -12.789 3.712 1.00 98.19 301 LEU A C 1
ATOM 2301 O O . LEU A 1 301 ? -1.178 -13.985 3.438 1.00 98.19 301 LEU A O 1
ATOM 2305 N N . GLY A 1 302 ? -0.695 -12.213 4.763 1.00 97.06 302 GLY A N 1
ATOM 2306 C CA . GLY A 1 302 ? -0.039 -12.935 5.848 1.00 97.06 302 GLY A CA 1
ATOM 2307 C C . GLY A 1 302 ? -0.621 -12.534 7.200 1.00 97.06 302 GLY A C 1
ATOM 2308 O O . GLY A 1 302 ? -0.867 -11.354 7.456 1.00 97.06 302 GLY A O 1
ATOM 2309 N N . PHE A 1 303 ? -0.847 -13.511 8.067 1.00 95.50 303 PHE A N 1
ATOM 2310 C CA . PHE A 1 303 ? -1.260 -13.272 9.446 1.00 95.50 303 PHE A CA 1
ATOM 2311 C C . PHE A 1 303 ? -0.062 -13.332 10.392 1.00 95.50 303 PHE A C 1
ATOM 2313 O O . PHE A 1 303 ? 0.896 -14.065 10.143 1.00 95.50 303 PHE A O 1
ATOM 2320 N N . LEU A 1 304 ? -0.110 -12.536 11.458 1.00 91.19 304 LEU A N 1
ATOM 2321 C CA . LEU A 1 304 ? 0.922 -12.537 12.491 1.00 91.19 304 LEU A CA 1
ATOM 2322 C C . LEU A 1 304 ? 0.814 -13.767 13.401 1.00 91.19 304 LEU A C 1
ATOM 2324 O O . LEU A 1 304 ? 1.839 -14.348 13.728 1.00 91.19 304 LEU A O 1
ATOM 2328 N N . GLU A 1 305 ? -0.407 -14.160 13.772 1.00 85.75 305 GLU A N 1
ATOM 2329 C CA . GLU A 1 305 ? -0.681 -15.268 14.691 1.00 85.75 305 GLU A CA 1
ATOM 2330 C C . GLU A 1 305 ? -1.835 -16.163 14.195 1.00 85.75 305 GLU A C 1
ATOM 2332 O O . GLU A 1 305 ? -2.660 -15.776 13.357 1.00 85.75 305 GLU A O 1
ATOM 2337 N N . PHE A 1 306 ? -1.937 -17.361 14.783 1.00 83.88 306 PHE A N 1
ATOM 2338 C CA . PHE A 1 306 ? -3.064 -18.308 14.694 1.00 83.88 306 PHE A CA 1
ATOM 2339 C C . PHE A 1 306 ? -3.319 -18.967 13.333 1.00 83.88 306 PHE A C 1
ATOM 2341 O O . PHE A 1 306 ? -4.262 -19.757 13.220 1.00 83.88 306 PHE A O 1
ATOM 2348 N N . GLN A 1 307 ? -2.550 -18.655 12.291 1.00 83.12 307 GLN A N 1
ATOM 2349 C CA . GLN A 1 307 ? -2.821 -19.119 10.930 1.00 83.12 307 GLN A CA 1
ATOM 2350 C C . GLN A 1 307 ? -1.575 -19.696 10.260 1.00 83.12 307 GLN A C 1
ATOM 2352 O O . GLN A 1 307 ? -0.496 -19.124 10.332 1.00 83.12 307 GLN A O 1
ATOM 2357 N N . GLU A 1 308 ? -1.757 -20.787 9.506 1.00 79.62 308 GLU A N 1
ATOM 2358 C CA . GLU A 1 308 ? -0.698 -21.348 8.649 1.00 79.62 308 GLU A CA 1
ATOM 2359 C C . GLU A 1 308 ? -0.309 -20.398 7.504 1.00 79.62 308 GLU A C 1
ATOM 2361 O O . GLU A 1 308 ? 0.813 -20.442 7.001 1.00 79.62 308 GLU A O 1
ATOM 2366 N N . GLN A 1 309 ? -1.238 -19.535 7.079 1.00 87.00 309 GLN A N 1
ATOM 2367 C CA . GLN A 1 309 ? -0.975 -18.452 6.135 1.00 87.00 309 GLN A CA 1
ATOM 2368 C C . GLN A 1 309 ? -0.276 -17.285 6.857 1.00 87.00 309 GLN A C 1
ATOM 2370 O O . GLN A 1 309 ? -0.829 -16.193 6.992 1.00 87.00 309 GLN A O 1
ATOM 2375 N N . ASP A 1 310 ? 0.927 -17.541 7.364 1.00 93.50 310 ASP A N 1
ATOM 2376 C CA . ASP A 1 310 ? 1.725 -16.574 8.118 1.00 93.50 310 ASP A CA 1
ATOM 2377 C C . ASP A 1 310 ? 2.411 -15.526 7.212 1.00 93.50 310 ASP A C 1
ATOM 2379 O O . ASP A 1 310 ? 2.402 -15.610 5.975 1.00 93.50 310 ASP A O 1
ATOM 2383 N N . ILE A 1 311 ? 3.018 -14.505 7.828 1.00 95.25 311 ILE A N 1
ATOM 2384 C CA . ILE A 1 311 ? 3.779 -13.460 7.117 1.00 95.25 311 ILE A CA 1
ATOM 2385 C C . ILE A 1 311 ? 4.881 -14.071 6.236 1.00 95.25 311 ILE A C 1
ATOM 2387 O O . ILE A 1 311 ? 5.075 -13.640 5.098 1.00 95.25 311 ILE A O 1
ATOM 2391 N N . ALA A 1 312 ? 5.587 -15.095 6.719 1.00 93.62 312 ALA A N 1
ATOM 2392 C CA . ALA A 1 312 ? 6.698 -15.698 5.991 1.00 93.62 312 ALA A CA 1
ATOM 2393 C C . ALA A 1 312 ? 6.230 -16.458 4.734 1.00 93.62 312 ALA A C 1
ATOM 2395 O O . ALA A 1 312 ? 6.891 -16.419 3.697 1.00 93.62 312 ALA A O 1
ATOM 2396 N N . ALA A 1 313 ? 5.088 -17.141 4.798 1.00 94.12 313 ALA A N 1
ATOM 2397 C CA . ALA A 1 313 ? 4.452 -17.824 3.678 1.00 94.12 313 ALA A CA 1
ATOM 2398 C C . ALA A 1 313 ? 3.943 -16.831 2.631 1.00 94.12 313 ALA A C 1
ATOM 2400 O O . ALA A 1 313 ? 4.092 -17.076 1.431 1.00 94.12 313 ALA A O 1
ATOM 2401 N N . ALA A 1 314 ? 3.396 -15.699 3.073 1.00 96.50 314 ALA A N 1
ATOM 2402 C CA . ALA A 1 314 ? 2.958 -14.633 2.185 1.00 96.50 314 ALA A CA 1
ATOM 2403 C C . ALA A 1 314 ? 4.136 -13.984 1.437 1.00 96.50 314 ALA A C 1
ATOM 2405 O O . ALA A 1 314 ? 4.053 -13.804 0.224 1.00 96.50 314 ALA A O 1
ATOM 2406 N N . VAL A 1 315 ? 5.259 -13.721 2.121 1.00 95.81 315 VAL A N 1
ATOM 2407 C CA . VAL A 1 315 ? 6.503 -13.243 1.484 1.00 95.81 315 VAL A CA 1
ATOM 2408 C C . VAL A 1 315 ? 6.996 -14.243 0.437 1.00 95.81 315 VAL A C 1
ATOM 2410 O O . VAL A 1 315 ? 7.151 -13.864 -0.721 1.00 95.81 315 VAL A O 1
ATOM 2413 N N . ARG A 1 316 ? 7.120 -15.532 0.788 1.00 93.88 316 ARG A N 1
ATOM 2414 C CA . ARG A 1 316 ? 7.521 -16.581 -0.171 1.00 93.88 316 ARG A CA 1
ATOM 2415 C C . ARG A 1 316 ? 6.597 -16.648 -1.388 1.00 93.88 316 ARG A C 1
ATOM 2417 O O . ARG A 1 316 ? 7.064 -16.807 -2.505 1.00 93.88 316 ARG A O 1
ATOM 2424 N N . THR A 1 317 ? 5.289 -16.475 -1.190 1.00 92.62 317 THR A N 1
ATOM 2425 C CA . THR A 1 317 ? 4.304 -16.462 -2.287 1.00 92.62 317 THR A CA 1
ATOM 2426 C C . THR A 1 317 ? 4.544 -15.314 -3.273 1.00 92.62 317 THR A C 1
ATOM 2428 O O . THR A 1 317 ? 4.299 -15.472 -4.471 1.00 92.62 317 THR A O 1
ATOM 2431 N N . LEU A 1 318 ? 4.996 -14.154 -2.790 1.00 91.00 318 LEU A N 1
ATOM 2432 C CA . LEU A 1 318 ? 5.371 -13.024 -3.641 1.00 91.00 318 LEU A CA 1
ATOM 2433 C C . LEU A 1 318 ? 6.717 -13.289 -4.334 1.00 91.00 318 LEU A C 1
ATOM 2435 O O . LEU A 1 318 ? 6.838 -13.075 -5.539 1.00 91.00 318 LEU A O 1
ATOM 2439 N N . GLU A 1 319 ? 7.708 -13.818 -3.617 1.00 87.00 319 GLU A N 1
ATOM 2440 C CA . GLU A 1 319 ? 9.021 -14.158 -4.185 1.00 87.00 319 GLU A CA 1
ATOM 2441 C C . GLU A 1 319 ? 8.935 -15.236 -5.275 1.00 87.00 319 GLU A C 1
ATOM 2443 O O . GLU A 1 319 ? 9.570 -15.098 -6.322 1.00 87.00 319 GLU A O 1
ATOM 2448 N N . ASP A 1 320 ? 8.077 -16.246 -5.099 1.00 85.88 320 ASP A N 1
ATOM 2449 C CA . ASP A 1 320 ? 7.771 -17.275 -6.105 1.00 85.88 320 ASP A CA 1
ATOM 2450 C C . ASP A 1 320 ? 7.169 -16.675 -7.394 1.00 85.88 320 ASP A C 1
ATOM 2452 O O . ASP A 1 320 ? 7.205 -17.292 -8.461 1.00 85.88 320 ASP A O 1
ATOM 2456 N N . GLN A 1 321 ? 6.642 -15.447 -7.320 1.00 76.56 321 GLN A N 1
ATOM 2457 C CA . GLN A 1 321 ? 6.156 -14.658 -8.457 1.00 76.56 321 GLN A CA 1
ATOM 2458 C C . GLN A 1 321 ? 7.209 -13.671 -8.992 1.00 76.56 321 GLN A C 1
ATOM 2460 O O . GLN A 1 321 ? 6.889 -12.804 -9.803 1.00 76.56 321 GLN A O 1
ATOM 2465 N N . ASN A 1 322 ? 8.476 -13.821 -8.593 1.00 74.44 322 ASN A N 1
ATOM 2466 C CA . ASN A 1 322 ? 9.595 -12.929 -8.911 1.00 74.44 322 ASN A CA 1
ATOM 2467 C C . ASN A 1 322 ? 9.394 -11.487 -8.418 1.00 74.44 322 ASN A C 1
ATOM 2469 O O . ASN A 1 322 ? 9.882 -10.532 -9.041 1.00 74.44 322 ASN A O 1
ATOM 2473 N N . VAL A 1 323 ? 8.666 -11.306 -7.315 1.00 84.06 323 VAL A N 1
ATOM 2474 C CA . VAL A 1 323 ? 8.604 -10.013 -6.630 1.00 84.06 323 VAL A CA 1
ATOM 2475 C C . VAL A 1 323 ? 9.919 -9.781 -5.897 1.00 84.06 323 VAL A C 1
ATOM 2477 O O . VAL A 1 323 ? 10.330 -10.631 -5.114 1.00 84.06 323 VAL A O 1
ATOM 2480 N N . ARG A 1 324 ? 10.572 -8.634 -6.132 1.00 83.06 324 ARG A N 1
ATOM 2481 C CA . ARG A 1 324 ? 11.756 -8.203 -5.350 1.00 83.06 324 ARG A CA 1
ATOM 2482 C C . ARG A 1 324 ? 11.578 -6.861 -4.644 1.00 83.06 324 ARG A C 1
ATOM 2484 O O . ARG A 1 324 ? 12.487 -6.420 -3.955 1.00 83.06 324 ARG A O 1
ATOM 2491 N N . GLU A 1 325 ? 10.414 -6.239 -4.784 1.00 88.62 325 GLU A N 1
ATOM 2492 C CA . GLU A 1 325 ? 9.998 -5.084 -3.987 1.00 88.62 325 GLU A CA 1
ATOM 2493 C C . GLU A 1 325 ? 8.625 -5.389 -3.382 1.00 88.62 325 GLU A C 1
ATOM 2495 O O . GLU A 1 325 ? 7.641 -5.543 -4.108 1.00 88.62 325 GLU A O 1
ATOM 2500 N N . ILE A 1 326 ? 8.547 -5.496 -2.058 1.00 94.69 326 ILE A N 1
ATOM 2501 C CA . ILE A 1 326 ? 7.313 -5.780 -1.325 1.00 94.69 326 ILE A CA 1
ATOM 2502 C C . ILE A 1 326 ? 6.883 -4.525 -0.573 1.00 94.69 326 ILE A C 1
ATOM 2504 O O . ILE A 1 326 ? 7.599 -4.023 0.292 1.00 94.69 326 ILE A O 1
ATOM 2508 N N . ILE A 1 327 ? 5.674 -4.048 -0.860 1.00 95.69 327 ILE A N 1
ATOM 2509 C CA . ILE A 1 327 ? 5.030 -2.980 -0.096 1.00 95.69 327 ILE A CA 1
ATOM 2510 C C . ILE A 1 327 ? 4.071 -3.639 0.896 1.00 95.69 327 ILE A C 1
ATOM 2512 O O . ILE A 1 327 ? 3.029 -4.179 0.519 1.00 95.69 327 ILE A O 1
ATOM 2516 N N . ALA A 1 328 ? 4.451 -3.638 2.167 1.00 98.06 328 ALA A N 1
ATOM 2517 C CA . ALA A 1 328 ? 3.702 -4.228 3.259 1.00 98.06 328 ALA A CA 1
ATOM 2518 C C . ALA A 1 328 ? 2.711 -3.223 3.867 1.00 98.06 328 ALA A C 1
ATOM 2520 O O . ALA A 1 328 ? 3.114 -2.165 4.353 1.00 98.06 328 ALA A O 1
ATOM 2521 N N . VAL A 1 329 ? 1.426 -3.581 3.884 1.00 98.19 329 VAL A N 1
ATOM 2522 C CA . VAL A 1 329 ? 0.327 -2.793 4.458 1.00 98.19 329 VAL A CA 1
ATOM 2523 C C . VAL A 1 329 ? -0.163 -3.463 5.744 1.00 98.19 329 VAL A C 1
ATOM 2525 O O . VAL A 1 329 ? -0.810 -4.514 5.672 1.00 98.19 329 VAL A O 1
ATOM 2528 N N . PRO A 1 330 ? 0.114 -2.890 6.930 1.00 97.31 330 PRO A N 1
ATOM 2529 C CA . PRO A 1 330 ? -0.412 -3.410 8.183 1.00 97.31 330 PRO A CA 1
ATOM 2530 C C . PRO A 1 330 ? -1.891 -3.030 8.325 1.00 97.31 330 PRO A C 1
ATOM 2532 O O . PRO A 1 330 ? -2.241 -1.886 8.611 1.00 97.31 330 PRO A O 1
ATOM 2535 N N . LEU A 1 331 ? -2.783 -4.006 8.182 1.00 97.19 331 LEU A N 1
ATOM 2536 C CA . LEU A 1 331 ? -4.218 -3.842 8.378 1.00 97.19 331 LEU A CA 1
ATOM 2537 C C . LEU A 1 331 ? -4.566 -3.901 9.876 1.00 97.19 331 LEU A C 1
ATOM 2539 O O . LEU A 1 331 ? -5.165 -4.851 10.370 1.00 97.19 331 LEU A O 1
ATOM 2543 N N . PHE A 1 332 ? -4.148 -2.869 10.608 1.00 95.38 332 PHE A N 1
ATOM 2544 C CA . PHE A 1 332 ? -4.351 -2.694 12.049 1.00 95.38 332 PHE A CA 1
ATOM 2545 C C . PHE A 1 332 ? -5.039 -1.356 12.332 1.00 95.38 332 PHE A C 1
ATOM 2547 O O . PHE A 1 332 ? -4.860 -0.396 11.589 1.00 95.38 332 PHE A O 1
ATOM 2554 N N . ILE A 1 333 ? -5.797 -1.270 13.433 1.00 95.25 333 ILE A N 1
ATOM 2555 C CA . ILE A 1 333 ? -6.500 -0.031 13.829 1.00 95.25 333 ILE A CA 1
ATOM 2556 C C . ILE A 1 333 ? -5.525 1.119 14.106 1.00 95.25 333 ILE A C 1
ATOM 2558 O O . ILE A 1 333 ? -5.849 2.270 13.853 1.00 95.25 333 ILE A O 1
ATOM 2562 N N . SER A 1 334 ? -4.330 0.821 14.617 1.00 91.38 334 SER A N 1
ATOM 2563 C CA . SER A 1 334 ? -3.295 1.823 14.866 1.00 91.38 334 SER A CA 1
ATOM 2564 C C . SER A 1 334 ? -1.911 1.265 14.560 1.00 91.38 334 SER A C 1
ATOM 2566 O O . SER A 1 334 ? -1.594 0.139 14.949 1.00 91.38 334 SER A O 1
ATOM 2568 N N . GLY A 1 335 ? -1.067 2.094 13.946 1.00 89.44 335 GLY A N 1
ATOM 2569 C CA . GLY A 1 335 ? 0.357 1.860 13.724 1.00 89.44 335 GLY A CA 1
ATOM 2570 C C . GLY A 1 335 ? 1.182 1.888 15.015 1.00 89.44 335 GLY A C 1
ATOM 2571 O O . GLY A 1 335 ? 2.356 1.540 14.999 1.00 89.44 335 GLY A O 1
ATOM 2572 N N . SER A 1 336 ? 0.561 2.255 16.140 1.00 86.25 336 SER A N 1
ATOM 2573 C CA . SER A 1 336 ? 1.128 2.142 17.489 1.00 86.25 336 SER A CA 1
ATOM 2574 C C . SER A 1 336 ? 0.568 0.945 18.267 1.00 86.25 336 SER A C 1
ATOM 2576 O O . SER A 1 336 ? 0.677 0.889 19.492 1.00 86.25 336 SER A O 1
ATOM 2578 N N . SER A 1 337 ? -0.073 -0.015 17.592 1.00 83.88 337 SER A N 1
ATOM 2579 C CA . SER A 1 337 ? -0.401 -1.310 18.195 1.00 83.88 337 SER A CA 1
ATOM 2580 C C . SER A 1 337 ? 0.876 -2.030 18.644 1.00 83.88 337 SER A C 1
ATOM 2582 O O . SER A 1 337 ? 1.906 -1.947 17.973 1.00 83.88 337 SER A O 1
ATOM 2584 N N . ASN A 1 338 ? 0.796 -2.757 19.761 1.00 78.44 338 ASN A N 1
ATOM 2585 C CA . ASN A 1 338 ? 1.923 -3.502 20.330 1.00 78.44 338 ASN A CA 1
ATOM 2586 C C . ASN A 1 338 ? 2.566 -4.473 19.317 1.00 78.44 338 ASN A C 1
ATOM 2588 O O . ASN A 1 338 ? 3.783 -4.645 19.319 1.00 78.44 338 ASN A O 1
ATOM 2592 N N . HIS A 1 339 ? 1.770 -4.993 18.381 1.00 87.50 339 HIS A N 1
ATOM 2593 C CA . HIS A 1 339 ? 2.196 -5.939 17.350 1.00 87.50 339 HIS A CA 1
ATOM 2594 C C . HIS A 1 339 ? 2.949 -5.315 16.168 1.00 87.50 339 HIS A C 1
ATOM 2596 O O . HIS A 1 339 ? 3.577 -6.024 15.388 1.00 87.50 339 HIS A O 1
ATOM 2602 N N . ILE A 1 340 ? 2.924 -3.990 15.990 1.00 90.12 340 ILE A N 1
ATOM 2603 C CA . ILE A 1 340 ? 3.589 -3.366 14.832 1.00 90.12 340 ILE A CA 1
ATOM 2604 C C . ILE A 1 340 ? 5.105 -3.538 14.918 1.00 90.12 340 ILE A C 1
ATOM 2606 O O . ILE A 1 340 ? 5.769 -3.774 13.910 1.00 90.12 340 ILE A O 1
ATOM 2610 N N . GLU A 1 341 ? 5.660 -3.486 16.126 1.00 88.38 341 GLU A N 1
ATOM 2611 C CA . GLU A 1 341 ? 7.084 -3.720 16.336 1.00 88.38 341 GLU A CA 1
ATOM 2612 C C . GLU A 1 341 ? 7.466 -5.198 16.180 1.00 88.38 341 GLU A C 1
ATOM 2614 O O . GLU A 1 341 ? 8.561 -5.495 15.707 1.00 88.38 341 GLU A O 1
ATOM 2619 N N . GLU A 1 342 ? 6.566 -6.130 16.490 1.00 89.19 342 GLU A N 1
ATOM 2620 C CA . GLU A 1 342 ? 6.747 -7.551 16.169 1.00 89.19 342 GLU A CA 1
ATOM 2621 C C . GLU A 1 342 ? 6.750 -7.761 14.654 1.00 89.19 342 GLU A C 1
ATOM 2623 O O . GLU A 1 342 ? 7.656 -8.398 14.129 1.00 89.19 342 GLU A O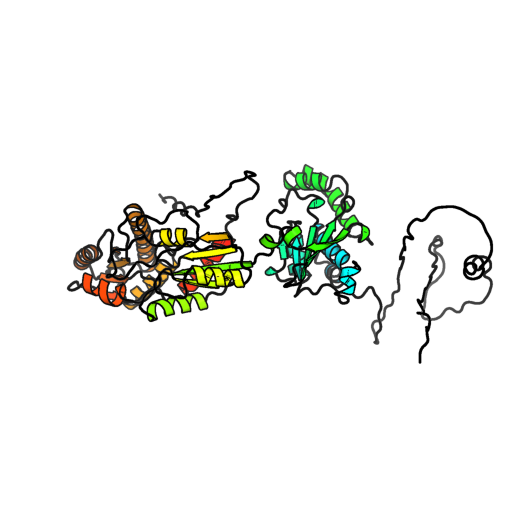 1
ATOM 2628 N N . ILE A 1 343 ? 5.819 -7.135 13.927 1.00 92.25 343 ILE A N 1
ATOM 2629 C CA . ILE A 1 343 ? 5.771 -7.180 12.460 1.00 92.25 343 ILE A CA 1
ATOM 2630 C C . ILE A 1 343 ? 7.058 -6.616 11.857 1.00 92.25 343 ILE A C 1
ATOM 2632 O O . ILE A 1 343 ? 7.631 -7.232 10.963 1.00 92.25 343 ILE A O 1
ATOM 2636 N N . ARG A 1 344 ? 7.572 -5.482 12.357 1.00 92.69 344 ARG A N 1
ATOM 2637 C CA . ARG A 1 344 ? 8.870 -4.953 11.902 1.00 92.69 344 ARG A CA 1
ATOM 2638 C C . ARG A 1 344 ? 9.994 -5.962 12.118 1.00 92.69 344 ARG A C 1
ATOM 2640 O O . ARG A 1 344 ? 10.876 -6.056 11.271 1.00 92.69 344 ARG A O 1
ATOM 2647 N N . TYR A 1 345 ? 9.985 -6.687 13.235 1.00 91.19 345 TYR A N 1
ATOM 2648 C CA . TYR A 1 345 ? 10.983 -7.717 13.516 1.00 91.19 345 TYR A CA 1
ATOM 2649 C C . TYR A 1 345 ? 10.836 -8.921 12.578 1.00 91.19 345 TYR A C 1
ATOM 2651 O O . TYR A 1 345 ? 11.815 -9.329 11.956 1.00 91.19 345 TYR A O 1
ATOM 2659 N N . VAL A 1 346 ? 9.613 -9.431 12.397 1.00 92.94 346 VAL A N 1
ATOM 2660 C CA . VAL A 1 346 ? 9.311 -10.535 11.474 1.00 92.94 346 VAL A CA 1
ATOM 2661 C C . VAL A 1 346 ? 9.680 -10.172 10.033 1.00 92.94 346 VAL A C 1
ATOM 2663 O O . VAL A 1 346 ? 10.211 -11.004 9.314 1.00 92.94 346 VAL A O 1
ATOM 2666 N N . LEU A 1 347 ? 9.482 -8.926 9.604 1.00 93.81 347 LEU A N 1
ATOM 2667 C CA . LEU A 1 347 ? 9.876 -8.459 8.270 1.00 93.81 347 LEU A CA 1
ATOM 2668 C C . LEU A 1 347 ? 11.378 -8.138 8.136 1.00 93.81 347 LEU A C 1
ATOM 2670 O O . LEU A 1 347 ? 11.805 -7.694 7.075 1.00 93.81 347 LEU A O 1
ATOM 2674 N N . GLY A 1 348 ? 12.180 -8.296 9.195 1.00 92.06 348 GLY A N 1
ATOM 2675 C CA . GLY A 1 348 ? 13.608 -7.957 9.174 1.00 92.06 348 GLY A CA 1
ATOM 2676 C C . GLY A 1 348 ? 13.905 -6.451 9.123 1.00 92.06 348 GLY A C 1
ATOM 2677 O O . GLY A 1 348 ? 15.035 -6.049 8.861 1.00 92.06 348 GLY A O 1
ATOM 2678 N N . LEU A 1 349 ? 12.915 -5.597 9.400 1.00 89.62 349 LEU A N 1
ATOM 2679 C CA . LEU A 1 349 ? 13.054 -4.132 9.434 1.00 89.62 349 LEU A CA 1
ATOM 2680 C C . LEU A 1 349 ? 13.660 -3.619 10.749 1.00 89.62 349 LEU A C 1
ATOM 2682 O O . LEU A 1 349 ? 13.929 -2.424 10.894 1.00 89.62 349 LEU A O 1
ATOM 2686 N N . ARG A 1 350 ? 13.858 -4.515 11.717 1.00 88.25 350 ARG A N 1
ATOM 2687 C CA . ARG A 1 350 ? 14.602 -4.285 12.957 1.00 88.25 350 ARG A CA 1
ATOM 2688 C C . ARG A 1 350 ? 15.294 -5.569 13.403 1.00 88.25 350 ARG A C 1
ATOM 2690 O O . ARG A 1 350 ? 14.755 -6.657 13.240 1.00 88.25 350 ARG A O 1
ATOM 2697 N N . ASP A 1 351 ? 16.451 -5.418 14.043 1.00 85.00 351 ASP A N 1
ATOM 2698 C CA . ASP A 1 351 ? 17.309 -6.554 14.411 1.00 85.00 351 ASP A CA 1
ATOM 2699 C C . ASP A 1 351 ? 16.882 -7.266 15.704 1.00 85.00 351 ASP A C 1
ATOM 2701 O O . ASP A 1 351 ? 17.237 -8.421 15.935 1.00 85.00 351 ASP A O 1
ATOM 2705 N N . THR A 1 352 ? 16.172 -6.569 16.595 1.00 85.06 352 THR A N 1
ATOM 2706 C CA . THR A 1 352 ? 15.853 -7.063 17.941 1.00 85.06 352 THR A CA 1
ATOM 2707 C C . THR A 1 352 ? 14.360 -7.265 18.115 1.00 85.06 352 THR A C 1
ATOM 2709 O O . THR A 1 352 ? 13.583 -6.367 17.800 1.00 85.06 352 THR A O 1
ATOM 2712 N N . LEU A 1 353 ? 13.955 -8.402 18.680 1.00 81.94 353 LEU A N 1
ATOM 2713 C CA . LEU A 1 353 ? 12.572 -8.619 19.098 1.00 81.94 353 LEU A CA 1
ATOM 2714 C C . LEU A 1 353 ? 12.204 -7.581 20.184 1.00 81.94 353 LEU A C 1
ATOM 2716 O O . LEU A 1 353 ? 13.012 -7.357 21.093 1.00 81.94 353 LEU A O 1
ATOM 2720 N N . PRO A 1 354 ? 11.054 -6.887 20.094 1.00 77.75 354 PRO A N 1
ATOM 2721 C CA . PRO A 1 354 ? 10.641 -5.938 21.124 1.00 77.75 354 PRO A CA 1
ATOM 2722 C C . PRO A 1 354 ? 10.417 -6.629 22.478 1.00 77.75 354 PRO A C 1
ATOM 2724 O O . PRO A 1 354 ? 9.859 -7.717 22.546 1.00 77.75 354 PRO A O 1
ATOM 2727 N N . GLU A 1 355 ? 10.807 -5.965 23.574 1.00 66.19 355 GLU A N 1
ATOM 2728 C CA . GLU A 1 355 ? 10.617 -6.477 24.947 1.00 66.19 355 GLU A CA 1
ATOM 2729 C C . GLU A 1 355 ? 9.136 -6.669 25.313 1.00 66.19 355 GLU A C 1
ATOM 2731 O O . GLU A 1 355 ? 8.806 -7.477 26.176 1.00 66.19 355 GLU A O 1
ATOM 2736 N N . SER A 1 356 ? 8.251 -5.924 24.649 1.00 57.53 356 SER A N 1
ATOM 2737 C CA . SER A 1 356 ? 6.797 -6.007 24.780 1.00 57.53 356 SER A CA 1
ATOM 2738 C C . SER A 1 356 ? 6.162 -7.131 23.952 1.00 57.53 356 SER A C 1
ATOM 2740 O O . SER A 1 356 ? 4.947 -7.270 24.006 1.00 57.53 356 SER A O 1
ATOM 2742 N N . GLY A 1 357 ? 6.956 -7.930 23.225 1.00 46.28 357 GLY A N 1
ATOM 2743 C CA . GLY A 1 357 ? 6.474 -8.980 22.319 1.00 46.28 357 GLY A CA 1
ATOM 2744 C C . GLY A 1 357 ? 5.923 -10.247 22.984 1.00 46.28 357 GLY A C 1
ATOM 2745 O O . GLY A 1 357 ? 5.696 -11.245 22.314 1.00 46.28 357 GLY A O 1
ATOM 2746 N N . GLY A 1 358 ? 5.763 -10.229 24.309 1.00 44.16 358 GLY A N 1
ATOM 2747 C CA . GLY A 1 358 ? 5.131 -11.298 25.073 1.00 44.16 358 GLY A CA 1
ATOM 2748 C C . GLY A 1 358 ? 3.805 -10.811 25.631 1.00 44.16 358 GLY A C 1
ATOM 2749 O O . GLY A 1 358 ? 3.738 -10.303 26.757 1.00 44.16 358 GLY A O 1
ATOM 2750 N N . HIS A 1 359 ? 2.727 -10.928 24.858 1.00 50.25 359 HIS A N 1
ATOM 2751 C CA . HIS A 1 359 ? 1.389 -10.706 25.387 1.00 50.25 359 HIS A CA 1
ATOM 2752 C C . HIS A 1 359 ? 1.028 -11.838 26.365 1.00 50.25 359 HIS A C 1
ATOM 2754 O O . HIS A 1 359 ? 0.325 -12.789 26.038 1.00 50.25 359 HIS A O 1
ATOM 2760 N N . GLY A 1 360 ? 1.396 -11.674 27.640 1.00 39.97 360 GLY A N 1
ATOM 2761 C CA . GLY A 1 360 ? 0.908 -12.478 28.771 1.00 39.97 360 GLY A CA 1
ATOM 2762 C C . GLY A 1 360 ? -0.596 -12.309 29.073 1.00 39.97 360 GLY A C 1
ATOM 2763 O O . GLY A 1 360 ? -1.003 -12.385 30.234 1.00 39.97 360 GLY A O 1
ATOM 2764 N N . GLY A 1 361 ? -1.424 -12.024 28.061 1.00 39.06 361 GLY A N 1
ATOM 2765 C CA . GLY A 1 361 ? -2.814 -11.579 28.193 1.00 39.06 361 GLY A CA 1
ATOM 2766 C C . GLY A 1 361 ? -3.883 -12.518 27.627 1.00 39.06 361 GLY A C 1
ATOM 2767 O O . GLY A 1 361 ? -5.044 -12.387 28.019 1.00 39.06 361 GLY A O 1
ATOM 2768 N N . HIS A 1 362 ? -3.528 -13.490 26.782 1.00 43.59 362 HIS A N 1
ATOM 2769 C CA . HIS A 1 362 ? -4.490 -14.419 26.178 1.00 43.59 362 HIS A CA 1
ATOM 2770 C C . HIS A 1 362 ? -4.171 -15.872 26.546 1.00 43.59 362 HIS A C 1
ATOM 2772 O O . HIS A 1 362 ? -3.670 -16.652 25.757 1.00 43.59 362 HIS A O 1
ATOM 2778 N N . GLY A 1 363 ? -4.485 -16.244 27.790 1.00 35.59 363 GLY A N 1
ATOM 2779 C CA . GLY A 1 363 ? -4.874 -17.621 28.107 1.00 35.59 363 GLY A CA 1
ATOM 2780 C C . GLY A 1 363 ? -3.905 -18.754 27.741 1.00 35.59 363 GLY A C 1
ATOM 2781 O O . GLY A 1 363 ? -4.335 -19.712 27.126 1.00 35.59 363 GLY A O 1
ATOM 2782 N N . GLY A 1 364 ? -2.668 -18.732 28.238 1.00 31.45 364 GLY A N 1
ATOM 2783 C CA . GLY A 1 364 ? -1.968 -19.954 28.666 1.00 31.45 364 GLY A CA 1
ATOM 2784 C C . GLY A 1 364 ? -1.556 -20.996 27.617 1.00 31.45 364 GLY A C 1
ATOM 2785 O O . GLY A 1 364 ? -1.230 -22.111 28.030 1.00 31.45 364 GLY A O 1
ATOM 2786 N N . GLU A 1 365 ? -1.516 -20.668 26.327 1.00 35.09 365 GLU A N 1
ATOM 2787 C CA . GLU A 1 365 ? -0.814 -21.480 25.322 1.00 35.09 365 GLU A CA 1
ATOM 2788 C C . GLU A 1 365 ? 0.489 -20.792 24.885 1.00 35.09 365 GLU A C 1
ATOM 2790 O O . GLU A 1 365 ? 0.675 -19.599 25.116 1.00 35.09 365 GLU A O 1
ATOM 2795 N N . ALA A 1 366 ? 1.453 -21.589 24.414 1.00 39.09 366 ALA A N 1
ATOM 2796 C CA . ALA A 1 366 ? 2.826 -21.155 24.168 1.00 39.09 366 ALA A CA 1
ATOM 2797 C C . ALA A 1 366 ? 2.884 -20.049 23.103 1.00 39.09 366 ALA A C 1
ATOM 2799 O O . ALA A 1 366 ? 2.250 -20.189 22.062 1.00 39.09 366 ALA A O 1
ATOM 2800 N N . GLU A 1 367 ? 3.655 -18.992 23.373 1.00 52.31 367 GLU A N 1
ATOM 2801 C CA . GLU A 1 367 ? 3.989 -17.951 22.393 1.00 52.31 367 GLU A CA 1
ATOM 2802 C C . GLU A 1 367 ? 4.561 -18.622 21.133 1.00 52.31 367 GLU A C 1
ATOM 2804 O O . GLU A 1 367 ? 5.462 -19.462 21.234 1.00 52.31 367 GLU A O 1
ATOM 2809 N N . GLU A 1 368 ? 4.004 -18.311 19.958 1.00 56.53 368 GLU A N 1
ATOM 2810 C CA . GLU A 1 368 ? 4.618 -18.718 18.696 1.00 56.53 368 GLU A CA 1
ATOM 2811 C C . GLU A 1 368 ? 5.962 -17.992 18.577 1.00 56.53 368 GLU A C 1
ATOM 2813 O O . GLU A 1 368 ? 6.046 -16.776 18.756 1.00 56.53 368 GLU A O 1
ATOM 2818 N N . ASP A 1 369 ? 7.035 -18.743 18.318 1.00 68.12 369 ASP A N 1
ATOM 2819 C CA . ASP A 1 369 ? 8.358 -18.154 18.136 1.00 68.12 369 ASP A CA 1
ATOM 2820 C C . ASP A 1 369 ? 8.308 -17.215 16.918 1.00 68.12 369 ASP A C 1
ATOM 2822 O O . ASP A 1 369 ? 8.264 -17.664 15.770 1.00 68.12 369 ASP A O 1
ATOM 2826 N N . LEU A 1 370 ? 8.326 -15.901 17.160 1.00 81.50 370 LEU A N 1
ATOM 2827 C CA . LEU A 1 370 ? 8.428 -14.901 16.103 1.00 81.50 370 LEU A CA 1
ATOM 2828 C C . LEU A 1 370 ? 9.807 -15.022 15.447 1.00 81.50 370 LEU A C 1
ATOM 2830 O O . LEU A 1 370 ? 10.836 -14.735 16.061 1.00 81.50 370 LEU A O 1
ATOM 2834 N N . ILE A 1 371 ? 9.830 -15.460 14.189 1.00 84.88 371 ILE A N 1
ATOM 2835 C CA . ILE A 1 371 ? 11.057 -15.681 13.420 1.00 84.88 371 ILE A CA 1
ATOM 2836 C C . ILE A 1 371 ? 11.125 -14.644 12.292 1.00 84.88 371 ILE A C 1
ATOM 2838 O O . ILE A 1 371 ? 10.198 -14.575 11.482 1.00 84.88 371 ILE A O 1
ATOM 2842 N N . PRO A 1 372 ? 12.216 -13.861 12.187 1.00 88.56 372 PRO A N 1
ATOM 2843 C CA . PRO A 1 372 ? 12.436 -12.980 11.049 1.00 88.56 372 PRO A CA 1
ATOM 2844 C C . PRO A 1 372 ? 12.443 -13.751 9.731 1.00 88.56 372 PRO A C 1
ATOM 2846 O O . PRO A 1 372 ? 13.113 -14.779 9.591 1.00 88.56 372 PRO A O 1
ATOM 2849 N N . VAL A 1 373 ? 11.723 -13.229 8.746 1.00 89.38 373 VAL A N 1
ATOM 2850 C CA . VAL A 1 373 ? 11.722 -13.752 7.390 1.00 89.38 373 VAL A CA 1
ATOM 2851 C C . VAL A 1 373 ? 13.092 -13.512 6.760 1.00 89.38 373 VAL A C 1
ATOM 2853 O O . VAL A 1 373 ? 13.698 -12.451 6.907 1.00 89.38 373 VAL A O 1
ATOM 2856 N N . THR A 1 374 ? 13.601 -14.518 6.055 1.00 87.75 374 THR A N 1
ATOM 2857 C CA . THR A 1 374 ? 14.718 -14.328 5.124 1.00 87.75 374 THR A CA 1
ATOM 2858 C C . THR A 1 374 ? 14.102 -14.055 3.762 1.00 87.75 374 THR A C 1
ATOM 2860 O O . THR A 1 374 ? 13.378 -14.913 3.265 1.00 87.75 374 THR A O 1
ATOM 2863 N N . SER A 1 375 ? 14.345 -12.866 3.216 1.00 86.12 375 SER A N 1
ATOM 2864 C CA . SER A 1 375 ? 13.749 -12.377 1.971 1.00 86.12 375 SER A CA 1
ATOM 2865 C C . SER A 1 375 ? 14.846 -11.844 1.057 1.00 86.12 375 SER A C 1
ATOM 2867 O O . SER A 1 375 ? 15.729 -11.116 1.514 1.00 86.12 375 SER A O 1
ATOM 2869 N N . ASP A 1 376 ? 14.769 -12.189 -0.224 1.00 82.38 376 ASP A N 1
ATOM 2870 C CA . ASP A 1 376 ? 15.567 -11.595 -1.298 1.00 82.38 376 ASP A CA 1
ATOM 2871 C C . ASP A 1 376 ? 14.892 -10.337 -1.882 1.00 82.38 376 ASP A C 1
ATOM 2873 O O . ASP A 1 376 ? 15.460 -9.673 -2.755 1.00 82.38 376 ASP A O 1
ATOM 2877 N N . ALA A 1 377 ? 13.663 -10.033 -1.452 1.00 84.81 377 ALA A N 1
ATOM 2878 C CA . ALA A 1 377 ? 12.955 -8.801 -1.774 1.00 84.81 377 ALA A CA 1
ATOM 2879 C C . ALA A 1 377 ? 13.252 -7.685 -0.759 1.00 84.81 377 ALA A C 1
ATOM 2881 O O . ALA A 1 377 ? 13.303 -7.929 0.449 1.00 84.81 377 ALA A O 1
ATOM 2882 N N . GLU A 1 378 ? 13.356 -6.451 -1.251 1.00 89.44 378 GLU A N 1
ATOM 2883 C CA . GLU A 1 378 ? 13.325 -5.234 -0.437 1.00 89.44 378 GLU A CA 1
ATOM 2884 C C . GLU A 1 378 ? 11.900 -5.013 0.088 1.00 89.44 378 GLU A C 1
ATOM 2886 O O . GLU A 1 378 ? 10.941 -5.014 -0.688 1.00 89.44 378 GLU A O 1
ATOM 2891 N N . ILE A 1 379 ? 11.747 -4.830 1.402 1.00 93.75 379 ILE A N 1
ATOM 2892 C CA . ILE A 1 379 ? 10.440 -4.714 2.061 1.00 93.75 379 ILE A CA 1
ATOM 2893 C C . ILE A 1 379 ? 10.258 -3.300 2.619 1.00 93.75 379 ILE A C 1
ATOM 2895 O O . ILE A 1 379 ? 11.083 -2.801 3.383 1.00 93.75 379 ILE A O 1
ATOM 2899 N N . TYR A 1 380 ? 9.123 -2.681 2.305 1.00 94.00 380 TYR A N 1
ATOM 2900 C CA . TYR A 1 380 ? 8.708 -1.381 2.829 1.00 94.00 380 TYR A CA 1
ATOM 2901 C C . TYR A 1 380 ? 7.438 -1.543 3.656 1.00 94.00 380 TYR A C 1
ATOM 2903 O O . TYR A 1 380 ? 6.490 -2.154 3.184 1.00 94.00 380 TYR A O 1
ATOM 2911 N N . LEU A 1 381 ? 7.383 -0.985 4.868 1.00 95.25 381 LEU A N 1
ATOM 2912 C CA . LEU A 1 381 ? 6.175 -1.015 5.703 1.00 95.25 381 LEU A CA 1
ATOM 2913 C C . LEU A 1 381 ? 5.470 0.344 5.674 1.00 95.25 381 LEU A C 1
ATOM 2915 O O . LEU A 1 381 ? 6.069 1.360 6.039 1.00 95.25 381 LEU A O 1
ATOM 2919 N N . THR A 1 382 ? 4.201 0.359 5.268 1.00 96.00 382 THR A N 1
ATOM 2920 C CA . THR A 1 382 ? 3.366 1.566 5.229 1.00 96.00 382 THR A CA 1
ATOM 2921 C C . THR A 1 382 ? 2.742 1.879 6.594 1.00 96.00 382 THR A C 1
ATOM 2923 O O . THR A 1 382 ? 2.961 1.177 7.583 1.00 96.00 382 THR A O 1
ATOM 2926 N N . HIS A 1 383 ? 1.955 2.956 6.655 1.00 93.62 383 HIS A N 1
ATOM 2927 C CA . HIS A 1 383 ? 1.108 3.257 7.810 1.00 93.62 383 HIS A CA 1
ATOM 2928 C C . HIS A 1 383 ? -0.050 2.247 7.938 1.00 93.62 383 HIS A C 1
ATOM 2930 O O . HIS A 1 383 ? -0.368 1.543 6.975 1.00 93.62 383 HIS A O 1
ATOM 2936 N N . ALA A 1 384 ? -0.642 2.172 9.135 1.00 95.88 384 ALA A N 1
ATOM 2937 C CA . ALA A 1 384 ? -1.842 1.378 9.414 1.00 95.88 384 ALA A CA 1
ATOM 2938 C C . ALA A 1 384 ? -3.104 2.245 9.238 1.00 95.88 384 ALA A C 1
ATOM 2940 O O . ALA A 1 384 ? -3.016 3.337 8.693 1.00 95.88 384 ALA A O 1
ATOM 2941 N N . LEU A 1 385 ? -4.283 1.803 9.693 1.00 96.56 385 LEU A N 1
ATOM 2942 C CA . LEU A 1 385 ? -5.515 2.597 9.536 1.00 96.56 385 LEU A CA 1
ATOM 2943 C C . LEU A 1 385 ? -5.478 3.924 10.316 1.00 96.56 385 LEU A C 1
ATOM 2945 O O . LEU A 1 385 ? -6.037 4.908 9.858 1.00 96.56 385 LEU A O 1
ATOM 2949 N N . ASP A 1 386 ? -4.852 3.947 11.493 1.00 95.44 386 ASP A N 1
ATOM 2950 C CA . ASP A 1 386 ? -4.629 5.127 12.342 1.00 95.44 386 ASP A CA 1
ATOM 2951 C C . ASP A 1 386 ? -5.843 6.051 12.564 1.00 95.44 386 ASP A C 1
ATOM 2953 O O . ASP A 1 386 ? -6.674 5.773 13.431 1.00 95.44 386 ASP A O 1
ATOM 2957 N N . ASP A 1 387 ? -5.942 7.164 11.838 1.00 95.75 387 ASP A N 1
ATOM 2958 C CA . ASP A 1 387 ? -7.083 8.084 11.848 1.00 95.75 387 ASP A CA 1
ATOM 2959 C C . ASP A 1 387 ? -7.689 8.284 10.448 1.00 95.75 387 ASP A C 1
ATOM 2961 O O . ASP A 1 387 ? -8.342 9.297 10.179 1.00 95.75 387 ASP A O 1
ATOM 2965 N N . ASP A 1 388 ? -7.496 7.304 9.559 1.00 97.50 388 ASP A N 1
ATOM 2966 C CA . ASP A 1 388 ? -7.924 7.370 8.169 1.00 97.50 388 ASP A CA 1
ATOM 2967 C C . ASP A 1 388 ? -9.436 7.673 8.055 1.00 97.50 388 ASP A C 1
ATOM 2969 O O . ASP A 1 388 ? -10.262 7.031 8.727 1.00 97.50 388 ASP A O 1
ATOM 2973 N N . PRO A 1 389 ? -9.837 8.624 7.184 1.00 97.50 389 PRO A N 1
ATOM 2974 C CA . PRO A 1 389 ? -11.236 9.004 6.994 1.00 97.50 389 PRO A CA 1
ATOM 2975 C C . PRO A 1 389 ? -12.184 7.850 6.646 1.00 97.50 389 PRO A C 1
ATOM 2977 O O . PRO A 1 389 ? -13.395 7.966 6.871 1.00 97.50 389 PRO A O 1
ATOM 2980 N N . VAL A 1 390 ? -11.672 6.734 6.116 1.00 97.94 390 VAL A N 1
ATOM 2981 C CA . VAL A 1 390 ? -12.455 5.522 5.869 1.00 97.94 390 VAL A CA 1
ATOM 2982 C C . VAL A 1 390 ? -13.075 4.982 7.155 1.00 97.94 390 VAL A C 1
ATOM 2984 O O . VAL A 1 390 ? -14.256 4.632 7.166 1.00 97.94 390 VAL A O 1
ATOM 2987 N N . MET A 1 391 ? -12.339 4.999 8.271 1.00 98.19 391 MET A N 1
ATOM 2988 C CA . MET A 1 391 ? -12.860 4.542 9.557 1.00 98.19 391 MET A CA 1
ATOM 2989 C C . MET A 1 391 ? -13.977 5.459 10.034 1.00 98.19 391 MET A C 1
ATOM 2991 O O . MET A 1 391 ? -15.038 4.981 10.436 1.00 98.19 391 MET A O 1
ATOM 2995 N N . ALA A 1 392 ? -13.780 6.777 9.930 1.00 98.31 392 ALA A N 1
ATOM 2996 C CA . ALA A 1 392 ? -14.799 7.751 10.301 1.00 98.31 392 ALA A CA 1
ATOM 2997 C C . ALA A 1 392 ? -16.079 7.542 9.482 1.00 98.31 392 ALA A C 1
ATOM 2999 O O . ALA A 1 392 ? -17.181 7.573 10.035 1.00 98.31 392 ALA A O 1
ATOM 3000 N N . ARG A 1 393 ? -15.949 7.282 8.172 1.00 98.44 393 ARG A N 1
ATOM 3001 C CA . ARG A 1 393 ? -17.079 6.985 7.283 1.00 98.44 393 ARG A CA 1
ATOM 3002 C C . ARG A 1 393 ? -17.846 5.748 7.742 1.00 98.44 393 ARG A C 1
ATOM 3004 O O . ARG A 1 393 ? -19.051 5.873 7.957 1.00 98.44 393 ARG A O 1
ATOM 3011 N N . ILE A 1 394 ? -17.164 4.623 7.941 1.00 98.62 394 ILE A N 1
ATOM 3012 C CA . ILE A 1 394 ? -17.786 3.351 8.338 1.00 98.62 394 ILE A CA 1
ATOM 3013 C C . ILE A 1 394 ? -18.481 3.485 9.702 1.00 98.62 394 ILE A C 1
ATOM 3015 O O . ILE A 1 394 ? -19.647 3.126 9.858 1.00 98.62 394 ILE A O 1
ATOM 3019 N N . ILE A 1 395 ? -17.808 4.096 10.682 1.00 98.62 395 ILE A N 1
ATOM 3020 C CA . ILE A 1 395 ? -18.370 4.350 12.017 1.00 98.62 395 ILE A CA 1
ATOM 3021 C C . ILE A 1 395 ? -19.622 5.229 11.932 1.00 98.62 395 ILE A C 1
ATOM 3023 O O . ILE A 1 395 ? -20.621 4.956 12.598 1.00 98.62 395 ILE A O 1
ATOM 3027 N N . CYS A 1 396 ? -19.601 6.279 11.103 1.00 98.69 396 CYS A N 1
ATOM 3028 C CA . CYS A 1 396 ? -20.778 7.116 10.883 1.00 98.69 396 CYS A CA 1
ATOM 3029 C C . CYS A 1 396 ? -21.953 6.313 10.320 1.00 98.69 396 CYS A C 1
ATOM 3031 O O . CYS A 1 396 ? -23.096 6.599 10.672 1.00 98.69 396 CYS A O 1
ATOM 3033 N N . ASP A 1 397 ? -21.693 5.342 9.447 1.00 98.50 397 ASP A N 1
ATOM 3034 C CA . ASP A 1 397 ? -22.737 4.516 8.847 1.00 98.50 397 ASP A CA 1
ATOM 3035 C C . ASP A 1 397 ? -23.372 3.595 9.894 1.00 98.50 397 ASP A C 1
ATOM 3037 O O . ASP A 1 397 ? -24.597 3.591 10.017 1.00 98.50 397 ASP A O 1
ATOM 3041 N N . HIS A 1 398 ? -22.567 2.957 10.749 1.00 98.31 398 HIS A N 1
ATOM 3042 C CA . HIS A 1 398 ? -23.070 2.164 11.877 1.00 98.31 398 HIS A CA 1
ATOM 3043 C C . HIS A 1 398 ? -23.876 3.006 12.873 1.00 98.31 398 HIS A C 1
ATOM 3045 O O . HIS A 1 398 ? -24.983 2.642 13.266 1.00 98.31 398 HIS A O 1
ATOM 3051 N N . LEU A 1 399 ? -23.349 4.168 13.270 1.00 98.56 399 LEU A N 1
ATOM 3052 C CA . LEU A 1 399 ? -24.025 5.056 14.217 1.00 98.56 399 LEU A CA 1
ATOM 3053 C C . LEU A 1 399 ? -25.334 5.618 13.649 1.00 98.56 399 LEU A C 1
ATOM 3055 O O . LEU A 1 399 ? -26.282 5.835 14.404 1.00 98.56 399 LEU A O 1
ATOM 3059 N N . ARG A 1 400 ? -25.422 5.836 12.331 1.00 98.06 400 ARG A N 1
ATOM 3060 C CA . ARG A 1 400 ? -26.641 6.337 11.680 1.00 98.06 400 ARG A CA 1
ATOM 3061 C C . ARG A 1 400 ? -27.811 5.365 11.793 1.00 98.06 400 ARG A C 1
ATOM 3063 O O . ARG A 1 400 ? -28.950 5.816 11.836 1.00 98.06 400 ARG A O 1
ATOM 3070 N N . GLU A 1 401 ? -27.546 4.065 11.858 1.00 97.69 401 GLU A N 1
ATOM 3071 C CA . GLU A 1 401 ? -28.589 3.042 11.996 1.00 97.69 401 GLU A CA 1
ATOM 3072 C C . GLU A 1 401 ? -29.278 3.084 13.371 1.00 97.69 401 GLU A C 1
ATOM 3074 O O . GLU A 1 401 ? -30.448 2.719 13.487 1.00 97.69 401 GLU A O 1
ATOM 3079 N N . ILE A 1 402 ? -28.574 3.555 14.407 1.00 98.12 402 ILE A N 1
ATOM 3080 C CA . ILE A 1 402 ? -29.041 3.524 15.804 1.00 98.12 402 ILE A CA 1
ATOM 3081 C C . ILE A 1 402 ? -29.284 4.911 16.429 1.00 98.12 402 ILE A C 1
ATOM 3083 O O . ILE A 1 402 ? -29.875 5.019 17.514 1.00 98.12 402 ILE A O 1
ATOM 3087 N N . SER A 1 403 ? -28.832 5.977 15.767 1.00 98.38 403 SER A N 1
ATOM 3088 C CA . SER A 1 403 ? -29.048 7.371 16.164 1.00 98.38 403 SER A CA 1
ATOM 3089 C C . SER A 1 403 ? -30.484 7.822 15.874 1.00 98.38 403 SER A C 1
ATOM 3091 O O . SER A 1 403 ? -31.082 7.447 14.866 1.00 98.38 403 SER A O 1
ATOM 3093 N N . LEU A 1 404 ? -31.049 8.633 16.773 1.00 97.69 404 LEU A N 1
ATOM 3094 C CA . LEU A 1 404 ? -32.391 9.208 16.637 1.00 97.69 404 LEU A CA 1
ATOM 3095 C C . LEU A 1 404 ? -32.333 10.727 16.450 1.00 97.69 404 LEU A C 1
ATOM 3097 O O . LEU A 1 404 ? -33.037 11.274 15.601 1.00 97.69 404 LEU A O 1
ATOM 3101 N N . ASN A 1 405 ? -31.504 11.403 17.245 1.00 97.06 405 ASN A N 1
ATOM 3102 C CA . ASN A 1 405 ? -31.263 12.840 17.154 1.00 97.06 405 ASN A CA 1
ATOM 3103 C C . ASN A 1 405 ? -29.799 13.143 17.519 1.00 97.06 405 ASN A C 1
ATOM 3105 O O . ASN A 1 405 ? -29.518 13.383 18.695 1.00 97.06 405 ASN A O 1
ATOM 3109 N N . PRO A 1 406 ? -28.873 13.165 16.539 1.00 97.44 406 PRO A N 1
ATOM 3110 C CA . PRO A 1 406 ? -27.443 13.304 16.807 1.00 97.44 406 PRO A CA 1
ATOM 3111 C C . PRO A 1 406 ? -27.098 14.480 17.730 1.00 97.44 406 PRO A C 1
ATOM 3113 O O . PRO A 1 406 ? -26.306 14.333 18.657 1.00 97.44 406 PRO A O 1
ATOM 3116 N N . ALA A 1 407 ? -27.743 15.634 17.547 1.00 97.50 407 ALA A N 1
ATOM 3117 C CA . ALA A 1 407 ? -27.449 16.847 18.313 1.00 97.50 407 ALA A CA 1
ATOM 3118 C C . ALA A 1 407 ? -27.726 16.726 19.829 1.00 97.50 407 ALA A C 1
ATOM 3120 O O . ALA A 1 407 ? -27.205 17.526 20.604 1.00 97.50 407 ALA A O 1
ATOM 3121 N N . GLU A 1 408 ? -28.528 15.743 20.252 1.00 96.56 408 GLU A N 1
ATOM 3122 C CA . GLU A 1 408 ? -28.871 15.454 21.656 1.00 96.56 408 GLU A CA 1
ATOM 3123 C C . GLU A 1 408 ? -28.251 14.132 22.154 1.00 96.56 408 GLU A C 1
ATOM 3125 O O . GLU A 1 408 ? -28.561 13.655 23.248 1.00 96.56 408 GLU A O 1
ATOM 3130 N N . GLU A 1 409 ? -27.377 13.527 21.348 1.00 98.56 409 GLU A N 1
ATOM 3131 C CA . GLU A 1 409 ? -26.758 12.229 21.598 1.00 98.56 409 GLU A CA 1
ATOM 3132 C C . GLU A 1 409 ? -25.240 12.355 21.765 1.00 98.56 409 GLU A C 1
ATOM 3134 O O . GLU A 1 409 ? -24.592 13.251 21.211 1.00 98.56 409 GLU A O 1
ATOM 3139 N N . ILE A 1 410 ? -24.673 11.422 22.531 1.00 98.81 410 ILE A N 1
ATOM 3140 C CA . ILE A 1 410 ? -23.232 11.291 22.745 1.00 98.81 410 ILE A CA 1
ATOM 3141 C C . ILE A 1 410 ? -22.780 9.963 22.145 1.00 98.81 410 ILE A C 1
ATOM 3143 O O . ILE A 1 410 ? -23.206 8.901 22.600 1.00 98.81 410 ILE A O 1
ATOM 3147 N N . ALA A 1 411 ? -21.900 10.007 21.148 1.00 98.81 411 ALA A N 1
ATOM 3148 C CA . ALA A 1 411 ? -21.258 8.802 20.633 1.00 98.81 411 ALA A CA 1
ATOM 3149 C C . ALA A 1 411 ? -19.977 8.490 21.424 1.00 98.81 411 ALA A C 1
ATOM 3151 O O . ALA A 1 411 ? -19.229 9.393 21.792 1.00 98.81 411 ALA A O 1
ATOM 3152 N N . VAL A 1 412 ? -19.708 7.211 21.678 1.00 98.88 412 VAL A N 1
ATOM 3153 C CA . VAL A 1 412 ? -18.497 6.721 22.345 1.00 98.88 412 VAL A CA 1
ATOM 3154 C C . VAL A 1 412 ? -17.832 5.681 21.450 1.00 98.88 412 VAL A C 1
ATOM 3156 O O . VAL A 1 412 ? -18.382 4.601 21.221 1.00 98.88 412 VAL A O 1
ATOM 3159 N N . LEU A 1 413 ? -16.648 6.016 20.941 1.00 98.81 413 LEU A N 1
ATOM 3160 C CA . LEU A 1 413 ? -15.814 5.135 20.129 1.00 98.81 413 LEU A CA 1
ATOM 3161 C C . LEU A 1 413 ? -14.978 4.228 21.034 1.00 98.81 413 LEU A C 1
ATOM 3163 O O . LEU A 1 413 ? -14.326 4.710 21.960 1.00 98.81 413 LEU A O 1
ATOM 3167 N N . VAL A 1 414 ? -14.987 2.921 20.778 1.00 98.62 414 VAL A N 1
ATOM 3168 C CA . VAL A 1 414 ? -14.327 1.941 21.651 1.00 98.62 414 VAL A CA 1
ATOM 3169 C C . VAL A 1 414 ? -13.169 1.263 20.939 1.00 98.62 414 VAL A C 1
ATOM 3171 O O . VAL A 1 414 ? -13.384 0.421 20.069 1.00 98.62 414 VAL A O 1
ATOM 3174 N N . GLY A 1 415 ? -11.947 1.612 21.332 1.00 96.44 415 GLY A N 1
ATOM 3175 C CA . GLY A 1 415 ? -10.725 0.976 20.845 1.00 96.44 415 GLY A CA 1
ATOM 3176 C C . GLY A 1 415 ? -10.264 -0.177 21.733 1.00 96.44 415 GLY A C 1
ATOM 3177 O O . GLY A 1 415 ? -10.672 -0.301 22.891 1.00 96.44 415 GLY A O 1
ATOM 3178 N N . HIS A 1 416 ? -9.363 -1.006 21.206 1.00 93.06 416 HIS A N 1
ATOM 3179 C CA . HIS A 1 416 ? -8.632 -1.981 22.019 1.00 93.06 416 HIS A CA 1
ATOM 3180 C C . HIS A 1 416 ? -7.734 -1.268 23.047 1.00 93.06 416 HIS A C 1
ATOM 3182 O O . HIS A 1 416 ? -7.849 -1.522 24.250 1.00 93.06 416 HIS A O 1
ATOM 3188 N N . GLY A 1 417 ? -6.932 -0.316 22.552 1.00 86.25 417 GLY A N 1
ATOM 3189 C CA . GLY A 1 417 ? -5.952 0.464 23.306 1.00 86.25 417 GLY A CA 1
ATOM 3190 C C . GLY A 1 417 ? -4.579 -0.205 23.388 1.00 86.25 417 GLY A C 1
ATOM 3191 O O . GLY A 1 417 ? -4.376 -1.290 22.836 1.00 86.25 417 GLY A O 1
ATOM 3192 N N . SER A 1 418 ? -3.663 0.456 24.100 1.00 81.06 418 SER A N 1
ATOM 3193 C CA . SER A 1 418 ? -2.297 -0.001 24.397 1.00 81.06 418 SER A CA 1
ATOM 3194 C C . SER A 1 418 ? -1.962 0.197 25.883 1.00 81.06 418 SER A C 1
ATOM 3196 O O . SER A 1 418 ? -2.486 1.114 26.510 1.00 81.06 418 SER A O 1
ATOM 3198 N N . ASP A 1 419 ? -1.081 -0.633 26.443 1.00 70.88 419 ASP A N 1
ATOM 3199 C CA . ASP A 1 419 ? -0.542 -0.531 27.808 1.00 70.88 419 ASP A CA 1
ATOM 3200 C C . ASP A 1 419 ? 0.861 0.102 27.880 1.00 70.88 419 ASP A C 1
ATOM 3202 O O . ASP A 1 419 ? 1.313 0.490 28.961 1.00 70.88 419 ASP A O 1
ATOM 3206 N N . SER A 1 420 ? 1.546 0.264 26.743 1.00 72.44 420 SER A N 1
ATOM 3207 C CA . SER A 1 420 ? 2.791 1.031 26.673 1.00 72.44 420 SER A CA 1
ATOM 3208 C C . SER A 1 420 ? 2.506 2.539 26.626 1.00 72.44 420 SER A C 1
ATOM 3210 O O . SER A 1 420 ? 1.610 2.995 25.914 1.00 72.44 420 SER A O 1
ATOM 3212 N N . SER A 1 421 ? 3.275 3.339 27.373 1.00 61.84 421 SER A N 1
ATOM 3213 C CA . SER A 1 421 ? 3.024 4.783 27.514 1.00 61.84 421 SER A CA 1
ATOM 3214 C C . SER A 1 421 ? 3.245 5.583 26.227 1.00 61.84 421 SER A C 1
ATOM 3216 O O . SER A 1 421 ? 2.581 6.596 26.022 1.00 61.84 421 SER A O 1
ATOM 3218 N N . HIS A 1 422 ? 4.167 5.149 25.360 1.00 61.94 422 HIS A N 1
ATOM 3219 C CA . HIS A 1 422 ? 4.404 5.796 24.068 1.00 61.94 422 HIS A CA 1
ATOM 3220 C C . HIS A 1 422 ? 3.266 5.501 23.086 1.00 61.94 422 HIS A C 1
ATOM 3222 O O . HIS A 1 422 ? 2.739 6.421 22.465 1.00 61.94 422 HIS A O 1
ATOM 3228 N N . SER A 1 423 ? 2.832 4.243 23.012 1.00 78.44 423 SER A N 1
ATOM 3229 C CA . SER A 1 423 ? 1.706 3.854 22.170 1.00 78.44 423 SER A CA 1
ATOM 3230 C C . SER A 1 423 ? 0.380 4.420 22.680 1.00 78.44 423 SER A C 1
ATOM 3232 O O . SER A 1 423 ? -0.445 4.822 21.869 1.00 78.44 423 SER A O 1
ATOM 3234 N N . GLU A 1 424 ? 0.160 4.508 23.997 1.00 86.06 424 GLU A N 1
ATOM 3235 C CA . GLU A 1 424 ? -1.084 5.055 24.562 1.00 86.06 424 GLU A CA 1
ATOM 3236 C C . GLU A 1 424 ? -1.366 6.477 24.052 1.00 86.06 424 GLU A C 1
ATOM 3238 O O . GLU A 1 424 ? -2.494 6.762 23.650 1.00 86.06 424 GLU A O 1
ATOM 3243 N N . ALA A 1 425 ? -0.349 7.344 24.007 1.00 89.31 425 ALA A N 1
ATOM 3244 C CA . ALA A 1 425 ? -0.500 8.709 23.504 1.00 89.31 425 ALA A CA 1
ATOM 3245 C C . ALA A 1 425 ? -0.929 8.734 22.027 1.00 89.31 425 ALA A C 1
ATOM 3247 O O . ALA A 1 425 ? -1.870 9.440 21.676 1.00 89.31 425 ALA A O 1
ATOM 3248 N N . ALA A 1 426 ? -0.310 7.911 21.177 1.00 89.94 426 ALA A N 1
ATOM 3249 C CA . ALA A 1 426 ? -0.683 7.813 19.767 1.00 89.94 426 ALA A CA 1
ATOM 3250 C C . ALA A 1 426 ? -2.101 7.241 19.576 1.00 89.94 426 ALA A C 1
ATOM 3252 O O . ALA A 1 426 ? -2.871 7.739 18.759 1.00 89.94 426 ALA A O 1
ATOM 3253 N N . TRP A 1 427 ? -2.504 6.251 20.382 1.00 92.94 427 TRP A N 1
ATOM 3254 C CA . TRP A 1 427 ? -3.886 5.757 20.395 1.00 92.94 427 TRP A CA 1
ATOM 3255 C C . TRP A 1 427 ? -4.883 6.854 20.795 1.00 92.94 427 TRP A C 1
ATOM 3257 O O . TRP A 1 427 ? -5.941 6.974 20.176 1.00 92.94 427 TRP A O 1
ATOM 3267 N N . GLN A 1 428 ? -4.561 7.664 21.809 1.00 95.19 428 GLN A N 1
ATOM 3268 C CA . GLN A 1 428 ? -5.384 8.805 22.226 1.00 95.19 428 GLN A CA 1
ATOM 3269 C C . GLN A 1 428 ? -5.481 9.867 21.125 1.00 95.19 428 GLN A C 1
ATOM 3271 O O . GLN A 1 428 ? -6.572 10.377 20.877 1.00 95.19 428 GLN A O 1
ATOM 3276 N N . GLU A 1 429 ? -4.375 10.184 20.449 1.00 95.31 429 GLU A N 1
ATOM 3277 C CA . GLU A 1 429 ? -4.339 11.136 19.333 1.00 95.31 429 GLU A CA 1
ATOM 3278 C C . GLU A 1 429 ? -5.186 10.648 18.149 1.00 95.31 429 GLU A C 1
ATOM 3280 O O . GLU A 1 429 ? -6.079 11.375 17.702 1.00 95.31 429 GLU A O 1
ATOM 3285 N N . ASN A 1 430 ? -5.002 9.395 17.719 1.00 95.38 430 ASN A N 1
ATOM 3286 C CA . ASN A 1 430 ? -5.784 8.784 16.642 1.00 95.38 430 ASN A CA 1
ATOM 3287 C C . ASN A 1 430 ? -7.287 8.799 16.959 1.00 95.38 430 ASN A C 1
ATOM 3289 O O . ASN A 1 430 ? -8.101 9.236 16.146 1.00 95.38 430 ASN A O 1
ATOM 3293 N N . PHE A 1 431 ? -7.681 8.378 18.167 1.00 97.94 431 PHE A N 1
ATOM 3294 C CA . PHE A 1 431 ? -9.094 8.342 18.554 1.00 97.94 431 PHE A CA 1
ATOM 3295 C C . PHE A 1 431 ? -9.688 9.732 18.800 1.00 97.94 431 PHE A C 1
ATOM 3297 O O . PHE A 1 431 ? -10.879 9.928 18.556 1.00 97.94 431 PHE A O 1
ATOM 3304 N N . ALA A 1 432 ? -8.891 10.709 19.239 1.00 98.31 432 ALA A N 1
ATOM 3305 C CA . ALA A 1 432 ? -9.328 12.098 19.329 1.00 98.31 432 ALA A CA 1
ATOM 3306 C C . ALA A 1 432 ? -9.597 12.688 17.935 1.00 98.31 432 ALA A C 1
ATOM 3308 O O . ALA A 1 432 ? -10.643 13.314 17.734 1.00 98.31 432 ALA A O 1
ATOM 3309 N N . SER A 1 433 ? -8.700 12.445 16.970 1.00 98.50 433 SER A N 1
ATOM 3310 C CA . SER A 1 433 ? -8.894 12.821 15.563 1.00 98.50 433 SER A CA 1
ATOM 3311 C C . SER A 1 433 ? -10.151 12.155 14.995 1.00 98.50 433 SER A C 1
ATOM 3313 O O . SER A 1 433 ? -11.059 12.834 14.507 1.00 98.50 433 SER A O 1
ATOM 3315 N N . LEU A 1 434 ? -10.281 10.838 15.163 1.00 98.38 434 LEU A N 1
ATOM 3316 C CA . LEU A 1 434 ? -11.418 10.060 14.675 1.00 98.38 434 LEU A CA 1
ATOM 3317 C C . LEU A 1 434 ? -12.753 10.518 15.288 1.00 98.38 434 LEU A C 1
ATOM 3319 O O . LEU A 1 434 ? -13.748 10.675 14.577 1.00 98.38 434 LEU A O 1
ATOM 3323 N N . ALA A 1 435 ? -12.778 10.804 16.594 1.00 98.69 435 ALA A N 1
ATOM 3324 C CA . ALA A 1 435 ? -13.947 11.354 17.275 1.00 98.69 435 ALA A CA 1
ATOM 3325 C C . ALA A 1 435 ? -14.359 12.716 16.695 1.00 98.69 435 ALA A C 1
ATOM 3327 O O . ALA A 1 435 ? -15.548 12.955 16.466 1.00 98.69 435 ALA A O 1
ATOM 3328 N N . LEU A 1 436 ? -13.394 13.594 16.399 1.00 98.69 436 LEU A N 1
ATOM 3329 C CA . LEU A 1 436 ? -13.657 14.890 15.774 1.00 98.69 436 LEU A CA 1
ATOM 3330 C C . LEU A 1 436 ? -14.225 14.739 14.355 1.00 98.69 436 LEU A C 1
ATOM 3332 O O . LEU A 1 436 ? -15.169 15.453 13.997 1.00 98.69 436 LEU A O 1
ATOM 3336 N N . GLN A 1 437 ? -13.700 13.802 13.564 1.00 98.75 437 GLN A N 1
ATOM 3337 C CA . GLN A 1 437 ? -14.217 13.500 12.227 1.00 98.75 437 GLN A CA 1
ATOM 3338 C C . GLN A 1 437 ? -15.675 13.026 12.300 1.00 98.75 437 GLN A C 1
ATOM 3340 O O . GLN A 1 437 ? -16.551 13.624 11.671 1.00 98.75 437 GLN A O 1
ATOM 3345 N N . VAL A 1 438 ? -15.971 12.034 13.148 1.00 98.75 438 VAL A N 1
ATOM 3346 C CA . VAL A 1 438 ? -17.337 11.520 13.354 1.00 98.75 438 VAL A CA 1
ATOM 3347 C C . VAL A 1 438 ? -18.279 12.626 13.840 1.00 98.75 438 VAL A C 1
ATOM 3349 O O . VAL A 1 438 ? -19.386 12.771 13.313 1.00 98.75 438 VAL A O 1
ATOM 3352 N N . LYS A 1 439 ? -17.836 13.464 14.789 1.00 98.56 439 LYS A N 1
ATOM 3353 C CA . LYS A 1 439 ? -18.613 14.610 15.288 1.00 98.56 439 LYS A CA 1
ATOM 3354 C C . LYS A 1 439 ? -18.967 15.574 14.161 1.00 98.56 439 LYS A C 1
ATOM 3356 O O . LYS A 1 439 ? -20.122 15.973 14.035 1.00 98.56 439 LYS A O 1
ATOM 3361 N N . THR A 1 440 ? -17.990 15.898 13.319 1.00 98.12 440 THR A N 1
ATOM 3362 C CA . THR A 1 440 ? -18.152 16.805 12.175 1.00 98.12 440 THR A CA 1
ATOM 3363 C C . THR A 1 440 ? -19.107 16.232 11.127 1.00 98.12 440 THR A C 1
ATOM 3365 O O . THR A 1 440 ? -19.930 16.958 10.575 1.00 98.12 440 THR A O 1
ATOM 3368 N N . MET A 1 441 ? -19.031 14.927 10.864 1.00 98.19 441 MET A N 1
ATOM 3369 C CA . MET A 1 441 ? -19.809 14.258 9.817 1.00 98.19 441 MET A CA 1
ATOM 3370 C C . MET A 1 441 ? -21.263 13.985 10.218 1.00 98.19 441 MET A C 1
ATOM 3372 O O . MET A 1 441 ? -22.134 13.977 9.349 1.00 98.19 441 MET A O 1
ATOM 3376 N N . MET A 1 442 ? -21.528 13.744 11.505 1.00 97.81 442 MET A N 1
ATOM 3377 C CA . MET A 1 442 ? -22.856 13.354 12.004 1.00 97.81 442 MET A CA 1
ATOM 3378 C C . MET A 1 442 ? -23.573 14.456 12.786 1.00 97.81 442 MET A C 1
ATOM 3380 O O . MET A 1 442 ? -24.790 14.387 12.946 1.00 97.81 442 MET A O 1
ATOM 3384 N N . GLY A 1 443 ? -22.851 15.472 13.266 1.00 97.50 443 GLY A N 1
ATOM 3385 C CA . GLY A 1 443 ? -23.426 16.541 14.081 1.00 97.50 443 GLY A CA 1
ATOM 3386 C C . GLY A 1 443 ? -23.836 16.079 15.481 1.00 97.50 443 GLY A C 1
ATOM 3387 O O . GLY A 1 443 ? -24.816 16.589 16.021 1.00 97.50 443 GLY A O 1
ATOM 3388 N N . PHE A 1 444 ? -23.117 15.107 16.053 1.00 98.44 444 PHE A N 1
ATOM 3389 C CA . PHE A 1 444 ? -23.360 14.668 17.426 1.00 98.44 444 PHE A CA 1
ATOM 3390 C C . PHE A 1 444 ? -23.130 15.803 18.429 1.00 98.44 444 PHE A C 1
ATOM 3392 O O . PHE A 1 444 ? -22.196 16.597 18.266 1.00 98.44 444 PHE A O 1
ATOM 3399 N N . GLY A 1 445 ? -23.940 15.853 19.492 1.00 97.81 445 GLY A N 1
ATOM 3400 C CA . GLY A 1 445 ? -23.733 16.790 20.599 1.00 97.81 445 GLY A CA 1
ATOM 3401 C C . GLY A 1 445 ? -22.332 16.625 21.193 1.00 97.81 445 GLY A C 1
ATOM 3402 O O . GLY A 1 445 ? -21.592 17.602 21.371 1.00 97.81 445 GLY A O 1
ATOM 3403 N N . ASP A 1 446 ? -21.917 15.369 21.377 1.00 98.38 446 ASP A N 1
ATOM 3404 C CA . ASP A 1 446 ? -20.536 15.033 21.693 1.00 98.38 446 ASP A CA 1
ATOM 3405 C C . ASP A 1 446 ? -20.084 13.687 21.111 1.00 98.38 446 ASP A C 1
ATOM 3407 O O . ASP A 1 446 ? -20.892 12.791 20.875 1.00 98.38 446 ASP A O 1
ATOM 3411 N N . VAL A 1 447 ? -18.778 13.548 20.875 1.00 98.75 447 VAL A N 1
ATOM 3412 C CA . VAL A 1 447 ? -18.161 12.271 20.494 1.00 98.75 447 VAL A CA 1
ATOM 3413 C C . VAL A 1 447 ? -16.932 12.070 21.360 1.00 98.75 447 VAL A C 1
ATOM 3415 O O . VAL A 1 447 ? -16.013 12.887 21.349 1.00 98.75 447 VAL A O 1
ATOM 3418 N N . ARG A 1 448 ? -16.941 10.987 22.130 1.00 98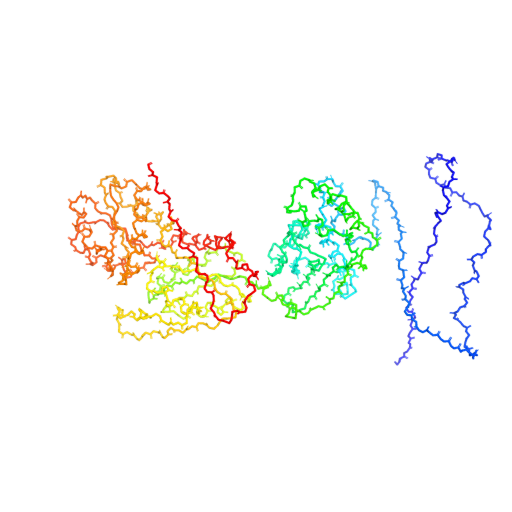.62 448 ARG A N 1
ATOM 3419 C CA . ARG A 1 448 ? -15.883 10.592 23.059 1.00 98.62 448 ARG A CA 1
ATOM 3420 C C . ARG A 1 448 ? -15.259 9.289 22.594 1.00 98.62 448 ARG A C 1
ATOM 3422 O O . ARG A 1 448 ? -15.789 8.609 21.718 1.00 98.62 448 ARG A O 1
ATOM 3429 N N . TYR A 1 449 ? -14.161 8.912 23.225 1.00 98.62 449 TYR A N 1
ATOM 3430 C CA . TYR A 1 449 ? -13.549 7.610 23.033 1.00 98.62 449 TYR A CA 1
ATOM 3431 C C . TYR A 1 449 ? -13.132 7.004 24.368 1.00 98.62 449 TYR A C 1
ATOM 3433 O O . TYR A 1 449 ? -12.971 7.718 25.358 1.00 98.62 449 TYR A O 1
ATOM 3441 N N . GLY A 1 450 ? -12.953 5.689 24.384 1.00 98.00 450 GLY A N 1
ATOM 3442 C CA . GLY A 1 450 ? -12.356 4.965 25.497 1.00 98.00 450 GLY A CA 1
ATOM 3443 C C . GLY A 1 450 ? -11.839 3.601 25.059 1.00 98.00 450 GLY A C 1
ATOM 3444 O O . GLY A 1 450 ? -12.168 3.111 23.977 1.00 98.00 450 GLY A O 1
ATOM 3445 N N . PHE A 1 451 ? -11.036 2.982 25.915 1.00 97.25 451 PHE A N 1
ATOM 3446 C CA . PHE A 1 451 ? -10.377 1.716 25.613 1.00 97.25 451 PHE A CA 1
ATOM 3447 C C . PHE A 1 451 ? -10.913 0.581 26.487 1.00 97.25 451 PHE A C 1
ATOM 3449 O O . PHE A 1 451 ? -11.226 0.775 27.666 1.00 97.25 451 PHE A O 1
ATOM 3456 N N . VAL A 1 452 ? -11.091 -0.602 25.887 1.00 95.81 452 VAL A N 1
ATOM 3457 C CA . VAL A 1 452 ? -11.749 -1.752 26.539 1.00 95.81 452 VAL A CA 1
ATOM 3458 C C . VAL A 1 452 ? -10.770 -2.775 27.122 1.00 95.81 452 VAL A C 1
ATOM 3460 O O . VAL A 1 452 ? -11.117 -3.489 28.069 1.00 95.81 452 VAL A O 1
ATOM 3463 N N . ALA A 1 453 ? -9.570 -2.886 26.553 1.00 88.19 453 ALA A N 1
ATOM 3464 C CA . ALA A 1 453 ? -8.574 -3.855 26.996 1.00 88.19 453 ALA A CA 1
ATOM 3465 C C . ALA A 1 453 ? -7.526 -3.198 27.896 1.00 88.19 453 ALA A C 1
ATOM 3467 O O . ALA A 1 453 ? -7.283 -3.677 29.003 1.00 88.19 453 ALA A O 1
ATOM 3468 N N . MET A 1 454 ? -6.941 -2.100 27.423 1.00 88.31 454 MET A N 1
ATOM 3469 C CA . MET A 1 454 ? -5.788 -1.444 28.033 1.00 88.31 454 MET A CA 1
ATOM 3470 C C . MET A 1 454 ? -5.743 0.041 27.659 1.00 88.31 454 MET A C 1
ATOM 3472 O O . MET A 1 454 ? -6.349 0.450 26.673 1.00 88.31 454 MET A O 1
ATOM 3476 N N . GLY A 1 455 ? -5.026 0.835 28.448 1.00 87.56 455 GLY A N 1
ATOM 3477 C CA . GLY A 1 455 ? -4.882 2.273 28.240 1.00 87.56 455 GLY A CA 1
ATOM 3478 C C . GLY A 1 455 ? -5.971 3.122 28.899 1.00 87.56 455 GLY A C 1
ATOM 3479 O O . GLY A 1 455 ? -6.868 2.625 29.587 1.00 87.56 455 GLY A O 1
ATOM 3480 N N . SER A 1 456 ? -5.870 4.435 28.698 1.00 91.69 456 SER A N 1
ATOM 3481 C CA . SER A 1 456 ? -6.731 5.452 29.308 1.00 91.69 456 SER A CA 1
ATOM 3482 C C . SER A 1 456 ? -7.335 6.387 28.249 1.00 91.69 456 SER A C 1
ATOM 3484 O O . SER A 1 456 ? -6.630 6.742 27.306 1.00 91.69 456 SER A O 1
ATOM 3486 N N . PRO A 1 457 ? -8.601 6.827 28.380 1.00 96.38 457 PRO A N 1
ATOM 3487 C CA . PRO A 1 457 ? -9.531 6.514 29.465 1.00 96.38 457 PRO A CA 1
ATOM 3488 C C . PRO A 1 457 ? -10.189 5.135 29.301 1.00 96.38 457 PRO A C 1
ATOM 3490 O O . PRO A 1 457 ? -10.437 4.673 28.185 1.00 96.38 457 PRO A O 1
ATOM 3493 N N . ALA A 1 458 ? -10.525 4.489 30.420 1.00 97.06 458 ALA A N 1
ATOM 3494 C CA . ALA A 1 458 ? -11.277 3.238 30.400 1.00 97.06 458 ALA A CA 1
ATOM 3495 C C . ALA A 1 458 ? -12.704 3.483 29.884 1.00 97.06 458 ALA A C 1
ATOM 3497 O O . ALA A 1 458 ? -13.404 4.381 30.357 1.00 97.06 458 ALA A O 1
ATOM 3498 N N . VAL A 1 459 ? -13.167 2.657 28.940 1.00 98.25 459 VAL A N 1
ATOM 3499 C CA . VAL A 1 459 ? -14.479 2.852 28.295 1.00 98.25 459 VAL A CA 1
ATOM 3500 C C . VAL A 1 459 ? -15.646 2.866 29.292 1.00 98.25 459 VAL A C 1
ATOM 3502 O O . VAL A 1 459 ? -16.595 3.627 29.115 1.00 98.25 459 VAL A O 1
ATOM 3505 N N . ALA A 1 460 ? -15.558 2.081 30.369 1.00 98.06 460 ALA A N 1
ATOM 3506 C CA . ALA A 1 460 ? -16.569 2.041 31.422 1.00 98.06 460 ALA A CA 1
ATOM 3507 C C . ALA A 1 460 ? -16.762 3.408 32.098 1.00 98.06 460 ALA A C 1
ATOM 3509 O O . ALA A 1 460 ? -17.897 3.834 32.301 1.00 98.06 460 ALA A O 1
ATOM 3510 N N . ASP A 1 461 ? -15.672 4.120 32.391 1.00 98.12 461 ASP A N 1
ATOM 3511 C CA . ASP A 1 461 ? -15.732 5.436 33.032 1.00 98.12 461 ASP A CA 1
ATOM 3512 C C . ASP A 1 461 ? -16.323 6.483 32.079 1.00 98.12 461 ASP A C 1
ATOM 3514 O O . ASP A 1 461 ? -17.167 7.291 32.471 1.00 98.12 461 ASP A O 1
ATOM 3518 N N . VAL A 1 462 ? -15.938 6.422 30.799 1.00 98.56 462 VAL A N 1
ATOM 3519 C CA . VAL A 1 462 ? -16.431 7.327 29.750 1.00 98.56 462 VAL A CA 1
ATOM 3520 C C . VAL A 1 462 ? -17.939 7.171 29.551 1.00 98.56 462 VAL A C 1
ATOM 3522 O O . VAL A 1 462 ? -18.662 8.170 29.523 1.00 98.56 462 VAL A O 1
ATOM 3525 N N . VAL A 1 463 ? -18.429 5.931 29.448 1.00 98.56 463 VAL A N 1
ATOM 3526 C CA . VAL A 1 463 ? -19.862 5.642 29.280 1.00 98.56 463 VAL A CA 1
ATOM 3527 C C . VAL A 1 463 ? -20.643 5.994 30.547 1.00 98.56 463 VAL A C 1
ATOM 3529 O O . VAL A 1 463 ? -21.693 6.629 30.448 1.00 98.56 463 VAL A O 1
ATOM 3532 N N . ALA A 1 464 ? -20.122 5.668 31.735 1.00 97.88 464 ALA A N 1
ATOM 3533 C CA . ALA A 1 464 ? -20.765 5.997 33.007 1.00 97.88 464 ALA A CA 1
ATOM 3534 C C . ALA A 1 464 ? -20.939 7.510 33.209 1.00 97.88 464 ALA A C 1
ATOM 3536 O O . ALA A 1 464 ? -21.954 7.945 33.758 1.00 97.88 464 ALA A O 1
ATOM 3537 N N . GLN A 1 465 ? -19.977 8.312 32.745 1.00 97.31 465 GLN A N 1
ATOM 3538 C CA . GLN A 1 465 ? -20.104 9.763 32.725 1.00 97.31 465 GLN A CA 1
ATOM 3539 C C . GLN A 1 465 ? -21.126 10.213 31.667 1.00 97.31 465 GLN A C 1
ATOM 3541 O O . GLN A 1 465 ? -22.057 10.955 31.987 1.00 97.31 465 GLN A O 1
ATOM 3546 N N . ALA A 1 466 ? -20.995 9.733 30.427 1.00 97.62 466 ALA A N 1
ATOM 3547 C CA . ALA A 1 466 ? -21.825 10.163 29.302 1.00 97.62 466 ALA A CA 1
ATOM 3548 C C . ALA A 1 466 ? -23.325 9.868 29.494 1.00 97.62 466 ALA A C 1
ATOM 3550 O O . ALA A 1 466 ? -24.153 10.714 29.161 1.00 97.62 466 ALA A O 1
ATOM 3551 N N . GLN A 1 467 ? -23.690 8.732 30.102 1.00 95.62 467 GLN A N 1
ATOM 3552 C CA . GLN A 1 467 ? -25.100 8.368 30.337 1.00 95.62 467 GLN A CA 1
ATOM 3553 C C . GLN A 1 467 ? -25.827 9.330 31.292 1.00 95.62 467 GLN A C 1
ATOM 3555 O O . GLN A 1 467 ? -27.053 9.375 31.316 1.00 95.62 467 GLN A O 1
ATOM 3560 N N . SER A 1 468 ? -25.087 10.112 32.089 1.00 93.94 468 SER A N 1
ATOM 3561 C CA . SER A 1 468 ? -25.671 11.150 32.950 1.00 93.94 468 SER A CA 1
ATOM 3562 C C . SER A 1 468 ? -25.947 12.469 32.216 1.00 93.94 468 SER A C 1
ATOM 3564 O O . SER A 1 468 ? -26.661 13.324 32.739 1.00 93.94 468 SER A O 1
ATOM 3566 N N . GLU A 1 469 ? -25.392 12.631 31.013 1.00 95.25 469 GLU A N 1
ATOM 3567 C CA . GLU A 1 469 ? -25.424 13.866 30.225 1.00 95.25 469 GLU A CA 1
ATOM 3568 C C . GLU A 1 469 ? -26.393 13.782 29.035 1.00 95.25 469 GLU A C 1
ATOM 3570 O O . GLU A 1 469 ? -26.958 14.800 28.635 1.00 95.25 469 GLU A O 1
ATOM 3575 N N . GLY A 1 470 ? -26.622 12.586 28.485 1.00 92.81 470 GLY A N 1
ATOM 3576 C CA . GLY A 1 470 ? -27.513 12.378 27.344 1.00 92.81 470 GLY A CA 1
ATOM 3577 C C . GLY A 1 470 ? -27.632 10.913 26.929 1.00 92.81 470 GLY A C 1
ATOM 3578 O O . GLY A 1 470 ? -27.111 10.017 27.593 1.00 92.81 470 GLY A O 1
ATOM 3579 N N . ARG A 1 471 ? -28.324 10.658 25.811 1.00 98.06 471 ARG A N 1
ATOM 3580 C CA . ARG A 1 471 ? -28.431 9.307 25.240 1.00 98.06 471 ARG A CA 1
ATOM 3581 C C . ARG A 1 471 ? -27.082 8.894 24.649 1.00 98.06 471 ARG A C 1
ATOM 3583 O O . ARG A 1 471 ? -26.549 9.593 23.788 1.00 98.06 471 ARG A O 1
ATOM 3590 N N . VAL A 1 472 ? -26.566 7.744 25.082 1.00 98.75 472 VAL A N 1
ATOM 3591 C CA . VAL A 1 472 ? -25.249 7.240 24.671 1.00 98.75 472 VAL A CA 1
ATOM 3592 C C . VAL A 1 472 ? -25.368 6.205 23.558 1.00 98.75 472 VAL A C 1
ATOM 3594 O O . VAL A 1 472 ? -26.160 5.263 23.641 1.00 98.75 472 VAL A O 1
ATOM 3597 N N . LEU A 1 473 ? -24.536 6.365 22.533 1.00 98.88 473 LEU A N 1
ATOM 3598 C CA . LEU A 1 473 ? -24.348 5.429 21.430 1.00 98.88 473 LEU A CA 1
ATOM 3599 C C . LEU A 1 473 ? -22.918 4.899 21.491 1.00 98.88 473 LEU A C 1
ATOM 3601 O O . LEU A 1 473 ? -21.975 5.679 21.443 1.00 98.88 473 LEU A O 1
ATOM 3605 N N . VAL A 1 474 ? -22.734 3.590 21.588 1.00 98.81 474 VAL A N 1
ATOM 3606 C CA . VAL A 1 474 ? -21.405 2.971 21.657 1.00 98.81 474 VAL A CA 1
ATOM 3607 C C . VAL A 1 474 ? -21.094 2.316 20.316 1.00 98.81 474 VAL A C 1
ATOM 3609 O O . VAL A 1 474 ? -21.892 1.514 19.836 1.00 98.81 474 VAL A O 1
ATOM 3612 N N . SER A 1 475 ? -19.937 2.630 19.727 1.00 98.69 475 SER A N 1
ATOM 3613 C CA . SER A 1 475 ? -19.452 2.011 18.487 1.00 98.69 475 SER A CA 1
ATOM 3614 C C . SER A 1 475 ? -18.059 1.418 18.704 1.00 98.69 475 SER A C 1
ATOM 3616 O O . SER A 1 475 ? -17.139 2.157 19.061 1.00 98.69 475 SER A O 1
ATOM 3618 N N . PRO A 1 476 ? -17.856 0.110 18.483 1.00 98.31 476 PRO A N 1
ATOM 3619 C CA . PRO A 1 476 ? -16.532 -0.482 18.493 1.00 98.31 476 PRO A CA 1
ATOM 3620 C C . PRO A 1 476 ? -15.733 -0.011 17.273 1.00 98.31 476 PRO A C 1
ATOM 3622 O O . PRO A 1 476 ? -16.278 0.181 16.187 1.00 98.31 476 PRO A O 1
ATOM 3625 N N . VAL A 1 477 ? -14.428 0.153 17.460 1.00 98.06 477 VAL A N 1
ATOM 3626 C CA . VAL A 1 477 ? -13.454 0.417 16.398 1.00 98.06 477 VAL A CA 1
ATOM 3627 C C . VAL A 1 477 ? -12.512 -0.782 16.360 1.00 98.06 477 VAL A C 1
ATOM 3629 O O . VAL A 1 477 ? -11.441 -0.786 16.963 1.00 98.06 477 VAL A O 1
ATOM 3632 N N . MET A 1 478 ? -12.993 -1.851 15.725 1.00 96.94 478 MET A N 1
ATOM 3633 C CA . MET A 1 478 ? -12.314 -3.141 15.595 1.00 96.94 478 MET A CA 1
ATOM 3634 C C . MET A 1 478 ? -12.340 -3.556 14.129 1.00 96.94 478 MET A C 1
ATOM 3636 O O . MET A 1 478 ? -13.336 -3.324 13.442 1.00 96.94 478 MET A O 1
ATOM 3640 N N . LEU A 1 479 ? -11.263 -4.186 13.659 1.00 97.38 479 LEU A N 1
ATOM 3641 C CA . LEU A 1 479 ? -11.126 -4.530 12.247 1.00 97.38 479 LEU A CA 1
ATOM 3642 C C . LEU A 1 479 ? -12.205 -5.520 11.792 1.00 97.38 479 LEU A C 1
ATOM 3644 O O . LEU A 1 479 ? -12.872 -5.275 10.794 1.00 97.38 479 LEU A O 1
ATOM 3648 N N . SER A 1 480 ? -12.396 -6.610 12.537 1.00 97.19 480 SER A N 1
ATOM 3649 C CA . SER A 1 480 ? -13.331 -7.688 12.200 1.00 97.19 480 SER A CA 1
ATOM 3650 C C . SER A 1 480 ? -14.158 -8.119 13.418 1.00 97.19 480 SER A C 1
ATOM 3652 O O . SER A 1 480 ? -13.821 -7.803 14.566 1.00 97.19 480 SER A O 1
ATOM 3654 N N . GLN A 1 481 ? -15.287 -8.781 13.160 1.00 96.31 481 GLN A N 1
ATOM 3655 C CA . GLN A 1 481 ? -16.228 -9.220 14.190 1.00 96.31 481 GLN A CA 1
ATOM 3656 C C . GLN A 1 481 ? -15.605 -10.335 15.040 1.00 96.31 481 GLN A C 1
ATOM 3658 O O . GLN A 1 481 ? -14.977 -11.239 14.499 1.00 96.31 481 GLN A O 1
ATOM 3663 N N . GLY A 1 482 ? -15.814 -10.304 16.359 1.00 94.44 482 GLY A N 1
ATOM 3664 C CA . GLY A 1 482 ? -15.318 -11.355 17.255 1.00 94.44 482 GLY A CA 1
ATOM 3665 C C . GLY A 1 482 ? -15.502 -11.038 18.738 1.00 94.44 482 GLY A C 1
ATOM 3666 O O . GLY A 1 482 ? -16.325 -10.188 19.105 1.00 94.44 482 GLY A O 1
ATOM 3667 N N . TYR A 1 483 ? -14.721 -11.702 19.596 1.00 93.75 483 TYR A N 1
ATOM 3668 C CA . TYR A 1 483 ? -14.779 -11.617 21.062 1.00 93.75 483 TYR A CA 1
ATOM 3669 C C . TYR A 1 483 ? -14.946 -10.201 21.641 1.00 93.75 483 TYR A C 1
ATOM 3671 O O . TYR A 1 483 ? -15.766 -9.996 22.545 1.00 93.75 483 TYR A O 1
ATOM 3679 N N . PHE A 1 484 ? -14.204 -9.204 21.143 1.00 94.69 484 PHE A N 1
ATOM 3680 C CA . PHE A 1 484 ? -14.271 -7.850 21.702 1.00 94.69 484 PHE A CA 1
ATOM 3681 C C . PHE A 1 484 ? -15.651 -7.211 21.543 1.00 94.69 484 PHE A C 1
ATOM 3683 O O . PHE A 1 484 ? -16.183 -6.667 22.513 1.00 94.69 484 PHE A O 1
ATOM 3690 N N . ILE A 1 485 ? -16.236 -7.328 20.351 1.00 96.62 485 ILE A N 1
ATOM 3691 C CA . ILE A 1 485 ? -17.556 -6.775 20.039 1.00 96.62 485 ILE A CA 1
ATOM 3692 C C . ILE A 1 485 ? -18.651 -7.611 20.702 1.00 96.62 485 ILE A C 1
ATOM 3694 O O . ILE A 1 485 ? -19.528 -7.081 21.375 1.00 96.62 485 ILE A O 1
ATOM 3698 N N . ASN A 1 486 ? -18.575 -8.935 20.560 1.00 96.19 486 ASN A N 1
ATOM 3699 C CA . ASN A 1 486 ? -19.656 -9.831 20.965 1.00 96.19 486 ASN A CA 1
ATOM 3700 C C . ASN A 1 486 ? -19.730 -10.049 22.483 1.00 96.19 486 ASN A C 1
ATOM 3702 O O . ASN A 1 486 ? -20.795 -10.368 23.009 1.00 96.19 486 ASN A O 1
ATOM 3706 N N . VAL A 1 487 ? -18.599 -9.938 23.190 1.00 96.69 487 VAL A N 1
ATOM 3707 C CA . VAL A 1 487 ? -18.488 -10.367 24.592 1.00 96.69 487 VAL A CA 1
ATOM 3708 C C . VAL A 1 487 ? -17.859 -9.298 25.473 1.00 96.69 487 VAL A C 1
ATOM 3710 O O . VAL A 1 487 ? -18.462 -8.894 26.467 1.00 96.69 487 VAL A O 1
ATOM 3713 N N . LYS A 1 488 ? -16.640 -8.845 25.158 1.00 97.19 488 LYS A N 1
ATOM 3714 C CA . LYS A 1 488 ? -15.856 -8.014 26.086 1.00 97.19 488 LYS A CA 1
ATOM 3715 C C . LYS A 1 488 ? -16.497 -6.648 26.321 1.00 97.19 488 LYS A C 1
ATOM 3717 O O . LYS A 1 488 ? -16.661 -6.276 27.481 1.00 97.19 488 LYS A O 1
ATOM 3722 N N . ILE A 1 489 ? -16.854 -5.920 25.261 1.00 98.31 489 ILE A N 1
ATOM 3723 C CA . ILE A 1 489 ? -17.470 -4.590 25.372 1.00 98.31 489 ILE A CA 1
ATOM 3724 C C . ILE A 1 489 ? -18.821 -4.679 26.104 1.00 98.31 489 ILE A C 1
ATOM 3726 O O . ILE A 1 489 ? -18.949 -4.016 27.137 1.00 98.31 489 ILE A O 1
ATOM 3730 N N . PRO A 1 490 ? -19.779 -5.540 25.694 1.00 98.25 490 PRO A N 1
ATOM 3731 C CA . PRO A 1 490 ? -21.042 -5.697 26.418 1.00 98.25 490 PRO A CA 1
ATOM 3732 C C . PRO A 1 490 ? -20.863 -6.042 27.899 1.00 98.25 490 PRO A C 1
ATOM 3734 O O . PRO A 1 490 ? -21.571 -5.507 28.747 1.00 98.25 490 PRO A O 1
ATOM 3737 N N . ARG A 1 491 ? -19.889 -6.904 28.225 1.00 98.19 491 ARG A N 1
ATOM 3738 C CA . ARG A 1 491 ? -19.593 -7.306 29.606 1.00 98.19 491 ARG A CA 1
ATOM 3739 C C . ARG A 1 491 ? -19.010 -6.170 30.444 1.00 98.19 491 ARG A C 1
ATOM 3741 O O . ARG A 1 491 ? -19.347 -6.050 31.615 1.00 98.19 491 ARG A O 1
ATOM 3748 N N . VAL A 1 492 ? -18.107 -5.366 29.883 1.00 97.88 492 VAL A N 1
ATOM 3749 C CA . VAL A 1 492 ? -17.504 -4.221 30.592 1.00 97.88 492 VAL A CA 1
ATOM 3750 C C . VAL A 1 492 ? -18.543 -3.129 30.863 1.00 97.88 492 VAL A C 1
ATOM 3752 O O . VAL A 1 492 ? -18.456 -2.446 31.880 1.00 97.88 492 VAL A O 1
ATOM 3755 N N . LEU A 1 493 ? -19.536 -2.996 29.984 1.00 98.25 493 LEU A N 1
ATOM 3756 C CA . LEU A 1 493 ? -20.603 -1.998 30.080 1.00 98.25 493 LEU A CA 1
ATOM 3757 C C . LEU A 1 493 ? -21.903 -2.558 30.688 1.00 98.25 493 LEU A C 1
ATOM 3759 O O . LEU A 1 493 ? -22.961 -1.937 30.578 1.00 98.25 493 LEU A O 1
ATOM 3763 N N . GLU A 1 494 ? -21.858 -3.734 31.318 1.00 97.75 494 GLU A N 1
ATOM 3764 C CA . GLU A 1 494 ? -23.041 -4.376 31.893 1.00 97.75 494 GLU A CA 1
ATOM 3765 C C . GLU A 1 494 ? -23.701 -3.476 32.955 1.00 97.75 494 GLU A C 1
ATOM 3767 O O . GLU A 1 494 ? -23.056 -2.985 33.882 1.00 97.75 494 GLU A O 1
ATOM 3772 N N . GLY A 1 495 ? -25.012 -3.257 32.819 1.00 97.00 495 GLY A N 1
ATOM 3773 C CA . GLY A 1 495 ? -25.793 -2.415 33.732 1.00 97.00 495 GLY A CA 1
ATOM 3774 C C . GLY A 1 495 ? -25.751 -0.909 33.444 1.00 97.00 495 GLY A C 1
ATOM 3775 O O . GLY A 1 495 ? -26.375 -0.154 34.190 1.00 97.00 495 GLY A O 1
ATOM 3776 N N . MET A 1 496 ? -25.062 -0.468 32.387 1.00 97.94 496 MET A N 1
ATOM 3777 C CA . MET A 1 496 ? -25.093 0.920 31.905 1.00 97.94 496 MET A CA 1
ATOM 3778 C C . MET A 1 496 ? -26.219 1.137 30.881 1.00 97.94 496 MET A C 1
ATOM 3780 O O . MET A 1 496 ? -26.639 0.192 30.212 1.00 97.94 496 MET A O 1
ATOM 3784 N N . ASP A 1 497 ? -26.697 2.376 30.743 1.00 97.12 497 ASP A N 1
ATOM 3785 C CA . ASP A 1 497 ? -27.710 2.762 29.750 1.00 97.12 497 ASP A CA 1
ATOM 3786 C C . ASP A 1 497 ? -27.041 3.296 28.474 1.00 97.12 497 ASP A C 1
ATOM 3788 O O . ASP A 1 497 ? -26.476 4.392 28.452 1.00 97.12 497 ASP A O 1
ATOM 3792 N N . TYR A 1 498 ? -27.065 2.491 27.411 1.00 98.31 498 TYR A N 1
ATOM 3793 C CA . TYR A 1 498 ? -26.500 2.828 26.106 1.00 98.31 498 TYR A CA 1
ATOM 3794 C C . TYR A 1 498 ? -27.186 2.041 24.985 1.00 98.31 498 TYR A C 1
ATOM 3796 O O . TYR A 1 498 ? -27.803 0.999 25.201 1.00 98.31 498 TYR A O 1
ATOM 3804 N N . THR A 1 499 ? -27.063 2.530 23.752 1.00 98.50 499 THR A N 1
ATOM 3805 C CA . THR A 1 499 ? -27.401 1.775 22.537 1.00 98.50 499 THR A CA 1
ATOM 3806 C C . THR A 1 499 ? -26.116 1.371 21.819 1.00 98.50 499 THR A C 1
ATOM 3808 O O . THR A 1 499 ? -25.214 2.193 21.672 1.00 98.50 499 THR A O 1
ATOM 3811 N N . TYR A 1 500 ? -26.017 0.114 21.386 1.00 98.44 500 TYR A N 1
ATOM 3812 C CA . TYR A 1 500 ? -24.785 -0.455 20.839 1.00 98.44 500 TYR A CA 1
ATOM 3813 C C . TYR A 1 500 ? -24.870 -0.660 19.325 1.00 98.44 500 TYR A C 1
ATOM 3815 O O . TYR A 1 500 ? -25.809 -1.293 18.851 1.00 98.44 500 TYR A O 1
ATOM 3823 N N . ALA A 1 501 ? -23.891 -0.138 18.586 1.00 97.62 501 ALA A N 1
ATOM 3824 C CA . ALA A 1 501 ? -23.661 -0.473 17.185 1.00 97.62 501 ALA A CA 1
ATOM 3825 C C . ALA A 1 501 ? -22.709 -1.673 17.132 1.00 97.62 501 ALA A C 1
ATOM 3827 O O . ALA A 1 501 ? -21.495 -1.512 17.154 1.00 97.62 501 ALA A O 1
ATOM 3828 N N . ASP A 1 502 ? -23.240 -2.888 17.108 1.00 95.19 502 ASP A N 1
ATOM 3829 C CA . ASP A 1 502 ? -22.507 -4.148 17.292 1.00 95.19 502 ASP A CA 1
ATOM 3830 C C . ASP A 1 502 ? -21.754 -4.643 16.039 1.00 95.19 502 ASP A C 1
ATOM 3832 O O . ASP A 1 502 ? -21.708 -5.843 15.760 1.00 95.19 502 ASP A O 1
ATOM 3836 N N . ARG A 1 503 ? -21.127 -3.723 15.292 1.00 96.81 503 ARG A N 1
ATOM 3837 C CA . ARG A 1 503 ? -20.497 -3.996 13.991 1.00 96.81 503 ARG A CA 1
ATOM 3838 C C . ARG A 1 503 ? -19.022 -3.597 13.934 1.00 96.81 503 ARG A C 1
ATOM 3840 O O . ARG A 1 503 ? -18.660 -2.485 14.314 1.00 96.81 503 ARG A O 1
ATOM 3847 N N . ALA A 1 504 ? -18.191 -4.493 13.405 1.00 97.69 504 ALA A N 1
ATOM 3848 C CA . ALA A 1 504 ? -16.798 -4.223 13.037 1.00 97.69 504 ALA A CA 1
ATOM 3849 C C . ALA A 1 504 ? -16.673 -3.399 11.744 1.00 97.69 504 ALA A C 1
ATOM 3851 O O . ALA A 1 504 ? -17.653 -3.229 11.023 1.00 97.69 504 ALA A O 1
ATOM 3852 N N . LEU A 1 505 ? -15.460 -2.920 11.438 1.00 98.38 505 LEU A N 1
ATOM 3853 C CA . LEU A 1 505 ? -15.175 -2.186 10.199 1.00 98.38 505 LEU A CA 1
ATOM 3854 C C . LEU A 1 505 ? -15.375 -3.058 8.949 1.00 98.38 505 LEU A C 1
ATOM 3856 O O . LEU A 1 505 ? -16.007 -2.632 7.985 1.00 98.38 505 LEU A O 1
ATOM 3860 N N . LEU A 1 506 ? -14.872 -4.291 8.967 1.00 98.12 506 LEU A N 1
ATOM 3861 C CA . LEU A 1 506 ? -15.163 -5.280 7.934 1.00 98.12 506 LEU A CA 1
ATOM 3862 C C . LEU A 1 506 ? -16.596 -5.814 8.086 1.00 98.12 506 LEU A C 1
ATOM 3864 O O . LEU A 1 506 ? -17.076 -5.978 9.212 1.00 98.12 506 LEU A O 1
ATOM 3868 N N . PRO A 1 507 ? -17.294 -6.117 6.976 1.00 97.19 507 PRO A N 1
ATOM 3869 C CA . PRO A 1 507 ? -16.784 -6.282 5.607 1.00 97.19 507 PRO A CA 1
ATOM 3870 C C . PRO A 1 507 ? -16.966 -5.042 4.707 1.00 97.19 507 PRO A C 1
ATOM 3872 O O . PRO A 1 507 ? -17.240 -5.188 3.515 1.00 97.19 507 PRO A O 1
ATOM 3875 N N . ASP A 1 508 ? -16.894 -3.820 5.245 1.00 98.19 508 ASP A N 1
ATOM 3876 C CA . ASP A 1 508 ? -17.073 -2.624 4.419 1.00 98.19 508 ASP A CA 1
ATOM 3877 C C . ASP A 1 508 ? -15.979 -2.511 3.327 1.00 98.19 508 ASP A C 1
ATOM 3879 O O . ASP A 1 508 ? -14.786 -2.612 3.641 1.00 98.19 508 ASP A O 1
ATOM 3883 N N . PRO A 1 509 ? -16.345 -2.284 2.045 1.00 95.94 509 PRO A N 1
ATOM 3884 C CA . PRO A 1 509 ? -15.388 -2.219 0.935 1.00 95.94 509 PRO A CA 1
ATOM 3885 C C . PRO A 1 509 ? -14.424 -1.026 1.021 1.00 95.94 509 PRO A C 1
ATOM 3887 O O . PRO A 1 509 ? -13.413 -0.996 0.314 1.00 95.94 509 PRO A O 1
ATOM 3890 N N . GLY A 1 510 ? -14.695 -0.051 1.893 1.00 97.31 510 GLY A N 1
ATOM 3891 C CA . GLY A 1 510 ? -13.760 1.018 2.211 1.00 97.31 510 GLY A CA 1
ATOM 3892 C C . GLY A 1 510 ? -12.410 0.482 2.688 1.00 97.31 510 GLY A C 1
ATOM 3893 O O . GLY A 1 510 ? -11.387 1.042 2.314 1.00 97.31 510 GLY A O 1
ATOM 3894 N N . ILE A 1 511 ? -12.373 -0.638 3.419 1.00 98.44 511 ILE A N 1
ATOM 3895 C CA . ILE A 1 511 ? -11.110 -1.241 3.881 1.00 98.44 511 ILE A CA 1
ATOM 3896 C C . ILE A 1 511 ? -10.271 -1.769 2.709 1.00 98.44 511 ILE A C 1
ATOM 3898 O O . ILE A 1 511 ? -9.058 -1.573 2.680 1.00 98.44 511 ILE A O 1
ATOM 3902 N N . THR A 1 512 ? -10.904 -2.360 1.694 1.00 97.56 512 THR A N 1
ATOM 3903 C CA . THR A 1 512 ? -10.229 -2.727 0.438 1.00 97.56 512 THR A CA 1
ATOM 3904 C C . THR A 1 512 ? -9.687 -1.485 -0.273 1.00 97.56 512 THR A C 1
ATOM 3906 O O . THR A 1 512 ? -8.538 -1.464 -0.704 1.00 97.56 512 THR A O 1
ATOM 3909 N N . THR A 1 513 ? -10.488 -0.416 -0.336 1.00 94.06 513 THR A N 1
ATOM 3910 C CA . THR A 1 513 ? -10.081 0.855 -0.958 1.00 94.06 513 THR A CA 1
ATOM 3911 C C . THR A 1 513 ? -8.926 1.521 -0.205 1.00 94.06 513 THR A C 1
ATOM 3913 O O . THR A 1 513 ? -8.056 2.115 -0.838 1.00 94.06 513 THR A O 1
ATOM 3916 N N . PHE A 1 514 ? -8.882 1.401 1.125 1.00 97.94 514 PHE A N 1
ATOM 3917 C CA . PHE A 1 514 ? -7.765 1.863 1.947 1.00 97.94 514 PHE A CA 1
ATOM 3918 C C .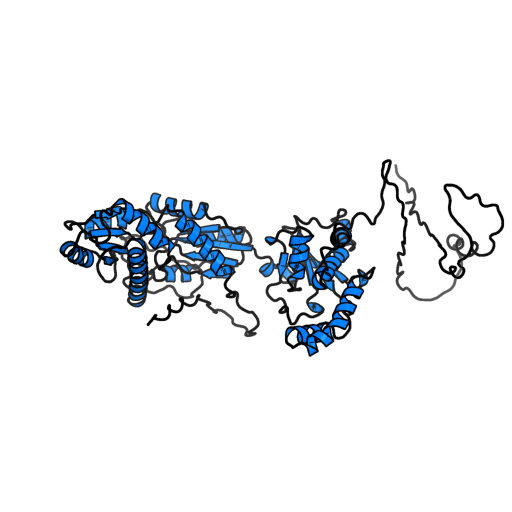 PHE A 1 514 ? -6.464 1.184 1.523 1.00 97.94 514 PHE A C 1
ATOM 3920 O O . PHE A 1 514 ? -5.524 1.888 1.176 1.00 97.94 514 PHE A O 1
ATOM 3927 N N . ILE A 1 515 ? -6.441 -0.153 1.429 1.00 97.69 515 ILE A N 1
ATOM 3928 C CA . ILE A 1 515 ? -5.250 -0.898 0.982 1.00 97.69 515 ILE A CA 1
ATOM 3929 C C . ILE A 1 515 ? -4.769 -0.369 -0.374 1.00 97.69 515 ILE A C 1
ATOM 3931 O O . ILE A 1 515 ? -3.596 -0.043 -0.536 1.00 97.69 515 ILE A O 1
ATOM 3935 N N . GLU A 1 516 ? -5.672 -0.235 -1.347 1.00 91.44 516 GLU A N 1
ATOM 3936 C CA . GLU A 1 516 ? -5.309 0.267 -2.672 1.00 91.44 516 GLU A CA 1
ATOM 3937 C C . GLU A 1 516 ? -4.763 1.701 -2.645 1.00 91.44 516 GLU A C 1
ATOM 3939 O O . GLU A 1 516 ? -3.792 2.004 -3.338 1.00 91.44 516 GLU A O 1
ATOM 3944 N N . ASN A 1 517 ? -5.379 2.587 -1.861 1.00 91.38 517 ASN A N 1
ATOM 3945 C CA . ASN A 1 517 ? -4.953 3.978 -1.745 1.00 91.38 517 ASN A CA 1
ATOM 3946 C C . ASN A 1 517 ? -3.607 4.098 -1.040 1.00 91.38 517 ASN A C 1
ATOM 3948 O O . ASN A 1 517 ? -2.760 4.832 -1.528 1.00 91.38 517 ASN A O 1
ATOM 3952 N N . THR A 1 518 ? -3.368 3.341 0.031 1.00 94.94 518 THR A N 1
ATOM 3953 C CA . THR A 1 518 ? -2.073 3.309 0.718 1.00 94.94 518 THR A CA 1
ATOM 3954 C C . THR A 1 518 ? -0.949 2.909 -0.239 1.00 94.94 518 THR A C 1
ATOM 3956 O O . THR A 1 518 ? 0.128 3.502 -0.205 1.00 94.94 518 THR A O 1
ATOM 3959 N N . ILE A 1 519 ? -1.201 1.953 -1.142 1.00 89.62 519 ILE A N 1
ATOM 3960 C CA . ILE A 1 519 ? -0.231 1.573 -2.176 1.00 89.62 519 ILE A CA 1
ATOM 3961 C C . ILE A 1 519 ? -0.021 2.697 -3.194 1.00 89.62 519 ILE A C 1
ATOM 3963 O O . ILE A 1 519 ? 1.124 3.022 -3.497 1.00 89.62 519 ILE A O 1
ATOM 3967 N N . ARG A 1 520 ? -1.092 3.323 -3.699 1.00 83.50 520 ARG A N 1
ATOM 3968 C CA . ARG A 1 520 ? -0.978 4.467 -4.626 1.00 83.50 520 ARG A CA 1
ATOM 3969 C C . ARG A 1 520 ? -0.207 5.628 -3.992 1.00 83.50 520 ARG A C 1
ATOM 3971 O O . ARG A 1 520 ? 0.729 6.129 -4.596 1.00 83.50 520 ARG A O 1
ATOM 3978 N N . GLU A 1 521 ? -0.531 5.988 -2.752 1.00 86.62 521 GLU A N 1
ATOM 3979 C CA . GLU A 1 521 ? 0.157 7.040 -1.996 1.00 86.62 521 GLU A CA 1
ATOM 3980 C C . GLU A 1 521 ? 1.645 6.737 -1.803 1.00 86.62 521 GLU A C 1
ATOM 3982 O O . GLU A 1 521 ? 2.478 7.630 -1.950 1.00 86.62 521 GLU A O 1
ATOM 3987 N N . PHE A 1 522 ? 1.990 5.483 -1.491 1.00 85.06 522 PHE A N 1
ATOM 3988 C CA . PHE A 1 522 ? 3.385 5.066 -1.374 1.00 85.06 522 PHE A CA 1
ATOM 3989 C C . PHE A 1 522 ? 4.135 5.265 -2.698 1.00 85.06 522 PHE A C 1
ATOM 3991 O O . PHE A 1 522 ? 5.230 5.826 -2.694 1.00 85.06 522 PHE A O 1
ATOM 3998 N N . LEU A 1 523 ? 3.528 4.854 -3.816 1.00 76.38 523 LEU A N 1
ATOM 3999 C CA . LEU A 1 523 ? 4.110 4.960 -5.157 1.00 76.38 523 LEU A CA 1
ATOM 4000 C C . LEU A 1 523 ? 4.228 6.409 -5.654 1.00 76.38 523 LEU A C 1
ATOM 4002 O O . LEU A 1 523 ? 5.204 6.730 -6.325 1.00 76.38 523 LEU A O 1
ATOM 4006 N N . ASP A 1 524 ? 3.264 7.268 -5.319 1.00 72.81 524 ASP A N 1
ATOM 4007 C CA . ASP A 1 524 ? 3.246 8.686 -5.704 1.00 72.81 524 ASP A CA 1
ATOM 4008 C C . ASP A 1 524 ? 4.220 9.535 -4.876 1.00 72.81 524 ASP A C 1
ATOM 4010 O O . ASP A 1 524 ? 4.620 10.632 -5.276 1.00 72.81 524 ASP A O 1
ATOM 4014 N N . SER A 1 525 ? 4.588 9.061 -3.687 1.00 68.00 525 SER A N 1
ATOM 4015 C CA . SER A 1 525 ? 5.598 9.718 -2.874 1.00 68.00 525 SER A CA 1
ATOM 4016 C C . SER A 1 525 ? 6.986 9.426 -3.463 1.00 68.00 525 SER A C 1
ATOM 4018 O O . SER A 1 525 ? 7.358 8.265 -3.601 1.00 68.00 525 SER A O 1
ATOM 4020 N N . ASP A 1 526 ? 7.788 10.459 -3.766 1.00 47.00 526 ASP A N 1
ATOM 4021 C CA . ASP A 1 526 ? 9.212 10.381 -4.184 1.00 47.00 526 ASP A CA 1
ATOM 4022 C C . ASP A 1 526 ? 10.129 9.733 -3.099 1.00 47.00 526 ASP A C 1
ATOM 4024 O O . ASP A 1 526 ? 11.302 10.070 -2.937 1.00 47.00 526 ASP A O 1
ATOM 4028 N N . GLN A 1 527 ? 9.603 8.831 -2.268 1.00 44.97 527 GLN A N 1
ATOM 4029 C CA . GLN A 1 527 ? 10.281 8.193 -1.145 1.00 44.97 527 GLN A CA 1
ATOM 4030 C C . GLN A 1 527 ? 11.082 6.945 -1.521 1.00 44.97 527 GLN A C 1
ATOM 4032 O O . GLN A 1 527 ? 11.744 6.370 -0.648 1.00 44.97 527 GLN A O 1
ATOM 4037 N N . LEU A 1 528 ? 11.137 6.582 -2.806 1.00 42.38 528 LEU A N 1
ATOM 4038 C CA . LEU A 1 528 ? 12.206 5.720 -3.306 1.00 42.38 528 LEU A CA 1
ATOM 4039 C C . LEU A 1 528 ? 13.559 6.394 -2.988 1.00 42.38 528 LEU A C 1
ATOM 4041 O O . LEU A 1 528 ? 13.744 7.578 -3.273 1.00 42.38 528 LEU A O 1
ATOM 4045 N N . PRO A 1 529 ? 14.515 5.718 -2.326 1.00 34.00 529 PRO A N 1
ATOM 4046 C CA . PRO A 1 529 ? 15.793 6.337 -2.008 1.00 34.00 529 PRO A CA 1
ATOM 4047 C C . PRO A 1 529 ? 16.558 6.791 -3.255 1.00 34.00 529 PRO A C 1
ATOM 4049 O O . PRO A 1 529 ? 16.954 5.976 -4.078 1.00 34.00 529 PRO A O 1
ATOM 4052 N N . ASP A 1 530 ? 16.828 8.096 -3.333 1.00 27.69 530 ASP A N 1
ATOM 4053 C CA . ASP A 1 530 ? 17.798 8.698 -4.247 1.00 27.69 530 ASP A CA 1
ATOM 4054 C C . ASP A 1 530 ? 19.198 8.101 -3.978 1.00 27.69 530 ASP A C 1
ATOM 4056 O O . ASP A 1 530 ? 19.786 8.293 -2.909 1.00 27.69 530 ASP A O 1
ATOM 4060 N N . ALA A 1 531 ? 19.724 7.325 -4.931 1.00 33.22 531 ALA A N 1
ATOM 4061 C CA . ALA A 1 531 ? 20.985 6.582 -4.823 1.00 33.22 531 ALA A CA 1
ATOM 4062 C C . ALA A 1 531 ? 22.247 7.458 -4.994 1.00 33.22 531 ALA A C 1
ATOM 4064 O O . ALA A 1 531 ? 23.353 6.948 -5.182 1.00 33.22 531 ALA A O 1
ATOM 4065 N N . THR A 1 532 ? 22.122 8.785 -4.928 1.00 27.34 532 THR A N 1
ATOM 4066 C CA . THR A 1 532 ? 23.250 9.710 -5.121 1.00 27.34 532 THR A CA 1
ATOM 4067 C C . THR A 1 532 ? 24.114 9.936 -3.874 1.00 27.34 532 THR A C 1
ATOM 4069 O O . THR A 1 532 ? 25.200 10.513 -3.981 1.00 27.34 532 THR A O 1
ATOM 4072 N N . SER A 1 533 ? 23.745 9.420 -2.695 1.00 28.16 533 SER A N 1
ATOM 4073 C CA . SER A 1 533 ? 24.648 9.410 -1.536 1.00 28.16 533 SER A CA 1
ATOM 4074 C C . SER A 1 533 ? 25.530 8.161 -1.542 1.00 28.16 533 SER A C 1
ATOM 4076 O O . SER A 1 533 ? 25.268 7.186 -0.840 1.00 28.16 533 SER A O 1
ATOM 4078 N N . GLY A 1 534 ? 26.605 8.197 -2.330 1.00 27.25 534 GLY A N 1
ATOM 4079 C CA . GLY A 1 534 ? 27.679 7.210 -2.276 1.00 27.25 534 GLY A CA 1
ATOM 4080 C C . GLY A 1 534 ? 28.288 7.128 -0.875 1.00 27.25 534 GLY A C 1
ATOM 4081 O O . GLY A 1 534 ? 29.194 7.878 -0.528 1.00 27.25 534 GLY A O 1
ATOM 4082 N N . THR A 1 535 ? 27.782 6.216 -0.053 1.00 22.28 535 THR A N 1
ATOM 4083 C CA . THR A 1 535 ? 28.467 5.675 1.119 1.00 22.28 535 THR A CA 1
ATOM 4084 C C . THR A 1 535 ? 28.105 4.201 1.172 1.00 22.28 535 THR A C 1
ATOM 4086 O O . THR A 1 535 ? 26.938 3.848 1.289 1.00 22.28 535 THR A O 1
ATOM 4089 N N . THR A 1 536 ? 29.101 3.328 1.054 1.00 25.08 536 THR A N 1
ATOM 4090 C CA . THR A 1 536 ? 28.970 1.917 1.421 1.00 25.08 536 THR A CA 1
ATOM 4091 C C . THR A 1 536 ? 28.442 1.836 2.850 1.00 25.08 536 THR A C 1
ATOM 4093 O O . THR A 1 536 ? 29.185 2.133 3.787 1.00 25.08 536 THR A O 1
ATOM 4096 N N . VAL A 1 537 ? 27.177 1.452 3.013 1.00 23.59 537 VAL A N 1
ATOM 4097 C CA . VAL A 1 537 ? 26.596 1.091 4.307 1.00 23.59 537 VAL A CA 1
ATOM 4098 C C . VAL A 1 537 ? 26.257 -0.391 4.243 1.00 23.59 537 VAL A C 1
ATOM 4100 O O . VAL A 1 537 ? 25.276 -0.814 3.644 1.00 23.59 537 VAL A O 1
ATOM 4103 N N . THR A 1 538 ? 27.133 -1.196 4.835 1.00 23.38 538 THR A N 1
ATOM 4104 C CA . THR A 1 538 ? 26.777 -2.509 5.373 1.00 23.38 538 THR A CA 1
ATOM 4105 C C . THR A 1 538 ? 25.644 -2.324 6.378 1.00 23.38 538 THR A C 1
ATOM 4107 O O . THR A 1 538 ? 25.838 -1.504 7.267 1.00 23.38 538 THR A O 1
ATOM 4110 N N . SER A 1 539 ? 24.547 -3.082 6.245 1.00 29.52 539 SER A N 1
ATOM 4111 C CA . SER A 1 539 ? 23.434 -3.248 7.203 1.00 29.52 539 SER A CA 1
ATOM 4112 C C . SER A 1 539 ? 22.902 -1.978 7.893 1.00 29.52 539 SER A C 1
ATOM 4114 O O . SER A 1 539 ? 23.614 -1.323 8.649 1.00 29.52 539 SER A O 1
ATOM 4116 N N . ALA A 1 540 ? 21.594 -1.752 7.761 1.00 31.81 540 ALA A N 1
ATOM 4117 C CA . ALA A 1 540 ? 20.798 -0.698 8.398 1.00 31.81 540 ALA A CA 1
ATOM 4118 C C . ALA A 1 540 ? 20.790 0.663 7.677 1.00 31.81 540 ALA A C 1
ATOM 4120 O O . ALA A 1 540 ? 21.656 1.516 7.863 1.00 31.81 540 ALA A O 1
ATOM 4121 N N . ALA A 1 541 ? 19.704 0.903 6.938 1.00 23.92 541 ALA A N 1
ATOM 4122 C CA . ALA A 1 541 ? 19.158 2.239 6.729 1.00 23.92 541 ALA A CA 1
ATOM 4123 C C . ALA A 1 541 ? 17.631 2.149 6.593 1.00 23.92 541 ALA A C 1
ATOM 4125 O O . ALA A 1 541 ? 17.072 2.022 5.509 1.00 23.92 541 ALA A O 1
ATOM 4126 N N . VAL A 1 542 ? 16.975 2.207 7.749 1.00 28.81 542 VAL A N 1
ATOM 4127 C CA . VAL A 1 542 ? 15.539 2.422 7.922 1.00 28.81 542 VAL A CA 1
ATOM 4128 C C . VAL A 1 542 ? 15.125 3.718 7.215 1.00 28.81 542 VAL A C 1
ATOM 4130 O O . VAL A 1 542 ? 15.646 4.787 7.534 1.00 28.81 542 VAL A O 1
ATOM 4133 N N . LYS A 1 543 ? 14.132 3.651 6.325 1.00 29.58 543 LYS A N 1
ATOM 4134 C CA . LYS A 1 543 ? 13.262 4.795 6.023 1.00 29.58 543 LYS A CA 1
ATOM 4135 C C . LYS A 1 543 ? 11.858 4.468 6.517 1.00 29.58 543 LYS A C 1
ATOM 4137 O O . LYS A 1 543 ? 11.037 3.925 5.791 1.00 29.58 543 LYS A O 1
ATOM 4142 N N . ALA A 1 544 ? 11.605 4.764 7.788 1.00 33.25 544 ALA A N 1
ATOM 4143 C CA . ALA A 1 544 ? 10.241 4.925 8.264 1.00 33.25 544 ALA A CA 1
ATOM 4144 C C . ALA A 1 544 ? 9.666 6.193 7.614 1.00 33.25 544 ALA A C 1
ATOM 4146 O O . ALA A 1 544 ? 10.340 7.226 7.588 1.00 33.25 544 ALA A O 1
ATOM 4147 N N . LEU A 1 545 ? 8.440 6.106 7.094 1.00 30.73 545 LEU A N 1
ATOM 4148 C CA . LEU A 1 545 ? 7.671 7.274 6.666 1.00 30.73 545 LEU A CA 1
ATOM 4149 C C . LEU A 1 545 ? 7.593 8.270 7.840 1.00 30.73 545 LEU A C 1
ATOM 4151 O O . LEU A 1 545 ? 7.271 7.852 8.957 1.00 30.73 545 LEU A O 1
ATOM 4155 N N . PRO A 1 546 ? 7.887 9.567 7.641 1.00 25.47 546 PRO A N 1
ATOM 4156 C CA . PRO A 1 546 ? 7.617 10.561 8.666 1.00 25.47 546 PRO A CA 1
ATOM 4157 C C . PRO A 1 546 ? 6.112 10.597 8.959 1.00 25.47 546 PRO A C 1
ATOM 4159 O O . PRO A 1 546 ? 5.286 10.594 8.044 1.00 25.47 546 PRO A O 1
ATOM 4162 N N . VAL A 1 547 ? 5.774 10.636 10.249 1.00 33.12 547 VAL A N 1
ATOM 4163 C CA . VAL A 1 547 ? 4.431 10.948 10.755 1.00 33.12 547 VAL A CA 1
ATOM 4164 C C . VAL A 1 547 ? 3.951 12.231 10.070 1.00 33.12 547 VAL A C 1
ATOM 4166 O O . VAL A 1 547 ? 4.719 13.190 9.990 1.00 33.12 547 VAL A O 1
ATOM 4169 N N . ARG A 1 548 ? 2.714 12.243 9.545 1.00 29.22 548 ARG A N 1
ATOM 4170 C CA . ARG A 1 548 ? 2.106 13.431 8.919 1.00 29.22 548 ARG A CA 1
ATOM 4171 C C . ARG A 1 548 ? 2.276 14.633 9.853 1.00 29.22 548 ARG A C 1
ATOM 4173 O O . ARG A 1 548 ? 1.690 14.670 10.934 1.00 29.22 548 ARG A O 1
ATOM 4180 N N . ASP A 1 549 ? 3.078 15.607 9.427 1.00 28.30 549 ASP A N 1
ATOM 4181 C CA . ASP A 1 549 ? 3.207 16.874 10.135 1.00 28.30 549 ASP A CA 1
ATOM 4182 C C . ASP A 1 549 ? 1.842 17.568 10.215 1.00 28.30 549 ASP A C 1
ATOM 4184 O O . ASP A 1 549 ? 1.043 17.596 9.275 1.00 28.30 549 ASP A O 1
ATOM 4188 N N . GLN A 1 550 ? 1.605 18.102 11.405 1.00 34.16 550 GLN A N 1
ATOM 4189 C CA . GLN A 1 550 ? 0.366 18.659 11.916 1.00 34.16 550 GLN A CA 1
ATOM 4190 C C . GLN A 1 550 ? -0.257 19.712 10.990 1.00 34.16 550 GLN A C 1
ATOM 4192 O O . GLN A 1 550 ? 0.412 20.600 10.459 1.00 34.16 550 GLN A O 1
ATOM 4197 N N . ILE A 1 551 ? -1.588 19.669 10.894 1.00 29.98 551 ILE A N 1
ATOM 4198 C CA . ILE A 1 551 ? -2.411 20.763 10.371 1.00 29.98 551 ILE A CA 1
ATOM 4199 C C . ILE A 1 551 ? -2.042 22.048 11.142 1.00 29.98 551 ILE A C 1
ATOM 4201 O O . ILE A 1 551 ? -2.087 22.040 12.376 1.00 29.98 551 ILE A O 1
ATOM 4205 N N . PRO A 1 552 ? -1.701 23.170 10.477 1.00 28.80 552 PRO A N 1
ATOM 4206 C CA . PRO A 1 552 ? -1.447 24.413 11.186 1.00 28.80 552 PRO A CA 1
ATOM 4207 C C . PRO A 1 552 ? -2.738 24.869 11.868 1.00 28.80 552 PRO A C 1
ATOM 4209 O O . PRO A 1 552 ? -3.770 25.012 11.211 1.00 28.80 552 PRO A O 1
ATOM 4212 N N . ASN A 1 553 ? -2.661 25.124 13.177 1.00 29.42 553 ASN A N 1
ATOM 4213 C CA . ASN A 1 553 ? -3.706 25.791 13.951 1.00 29.42 553 ASN A CA 1
ATOM 4214 C C . ASN A 1 553 ? -4.256 26.999 13.173 1.00 29.42 553 ASN A C 1
ATOM 4216 O O . ASN A 1 553 ? -3.547 27.988 12.963 1.00 29.42 553 ASN A O 1
ATOM 4220 N N . ALA A 1 554 ? -5.522 26.920 12.762 1.00 28.11 554 ALA A N 1
ATOM 4221 C CA . ALA A 1 554 ? -6.264 28.068 12.269 1.00 28.11 554 ALA A CA 1
ATOM 4222 C C . ALA A 1 554 ? -6.611 28.972 13.462 1.00 28.11 554 ALA A C 1
ATOM 4224 O O . ALA A 1 554 ? -7.201 28.516 14.444 1.00 28.11 554 ALA A O 1
ATOM 4225 N N . ALA A 1 555 ? -6.185 30.232 13.370 1.00 30.42 555 ALA A N 1
ATOM 4226 C CA . ALA A 1 555 ? -6.550 31.318 14.274 1.00 30.42 555 ALA A CA 1
ATOM 4227 C C . ALA A 1 555 ? -7.966 31.840 14.003 1.00 30.42 555 ALA A C 1
ATOM 4229 O O . ALA A 1 555 ? -8.401 31.775 12.828 1.00 30.42 555 ALA A O 1
#

Organism: NCBI:txid45657

Foldseek 3Di:
DDDDDDDDPPDDDDDDDDDPDPDDDDDDDDDDDDDDDDDDDDDDPDPPPPPPDDDDDDDDDDDDDDDDDDDDDDDDDDDDDDDDDDDDDDDPVLLPDDCVVPVVPPDPQFLLLLLLSLLQVLQCPDPVNCVVCVSGDPQAFKAKEFLQPDVSNCCRSPVGVNHDPLRYFYQPQRDDNLQDDQQRSWMWIGGPPDQKTKIKGFAPPLFDPCQRVLSSCCVVHDPVSVVVNVVRSVVSVVSSVDPDCSVRMDMDMDGCVVVVCLVRNAAEEEEEEEADDPPPQQVVLVVVLQVPQDDPHHYFYAHCDDDPRHSQVRLVVRVVVRHQAYEYEYAFQFCLPLCVQLVCVQQVVDPDRDPSQDCPPPDDDDDDPSDHHDHNHDYHYFGYCQQPVLLLVLQLVLVVVVDDDQLQEEEEEEEQADADPVSLVSNQVSQVSSQVSNCVVNVHVGYYYAYQHHHPDHSQVVQQVRLVRGAYEYEYAAAGADCCLPPRVCPSNPPGGYHYSSGYSPPDNSSSVVSNVRVVVVVPPPPPDDPPPPDDDDDDDDDDPDDPPDDPDDD

Secondary structure (DSSP, 8-state):
-------------------S-----------SS----------SSSSSSS-SS----------------------------SS-------SSTT--SHHHHHHSS-----HHHHHHHHHHHHHHTSHHHHHH-TT---GGGEEEEES--SHHHHIIIIIIT---GGGEEE-TTPPPTTT--GGG-EEEEEETT-SEEEEEEE-TTSS-TTHHHHHHHHHHS-HHHHHHHHHHHHHHHHHTTSS--GGGEEEEEEETTTTT-HHHHPEEEEEEEE---S-HHHHHHHHHHHHT---SS-EEEEESSS-SSBHHHHHHHHHTTTEEEEEEEE-SS-TTSHHHHHHHHHTTSSSS--TT---TTSTTSPPP---PPP-SSEEEE---STT-HHHHHHHHHHHHHH-S-GGGEEEEEEE---SSHHHHHHHHHHHHHHHHHHHHHH--SEEEEEESSSSSSBHHHHHHHHTTTSEEEEEE--SSSSHIIIIIHHHHTTT---EE----STT-THHHHHHHHHHHHHHHSS-S--TT------S----PPPP-PPPP---

Sequence (555 aa):
MFSGDEPNVVGVRVYFFADDFRNNKKNMMIKKGEVIVRRRIATVLVLMMVGLLLFACGSGSDSDTDTDLVSVKTNELAIADPDSGATTYTYEEGKTNLADLLADGSLKPCFCQRLCFRAAQALEASPDFATRYPDGIPVAKMRIVTLWNTDGAEELFVEALGWAESDVRILFNATAHADLCIEDAVFYFIPENEETGWKVSGEAGLFPEDFFEKRAAAKKGGDAEKAAFKPVKEAAMQGLAAIPLNDMFRVKTVNLSEEGLEQTLASRGVLVIAHGSDEAGWNQAVDDAVRNVCLPYPVALGFLEFQEQDIAAAVRTLEDQNVREIIAVPLFISGSSNHIEEIRYVLGLRDTLPESGGHGGHGGEAEEDLIPVTSDAEIYLTHALDDDPVMARIICDHLREISLNPAEEIAVLVGHGSDSSHSEAAWQENFASLALQVKTMMGFGDVRYGFVAMGSPAVADVVAQAQSEGRVLVSPVMLSQGYFINVKIPRVLEGMDYTYADRALLPDPGITTFIENTIREFLDSDQLPDATSGTTVTSAAVKALPVRDQIPNAA

Radius of gyration: 36.25 Å; chains: 1; bounding box: 86×77×116 Å

pLDDT: mean 73.2, std 27.45, range [20.83, 98.88]